Protein AF-0000000078727367 (afdb_homodimer)

Nearest PDB structures (foldseek):
  6lyh-assembly3_G-3  TM=9.393E-01  e=7.145E-36  Camellia sinensis var. assamica
  6lyh-assembly2_A  TM=9.305E-01  e=1.772E-35  Camellia sinensis var. assamica
  8uzd-assembly1_B-2  TM=9.229E-01  e=1.056E-33  Ilex paraguariensis
  8uzd-assembly1_A  TM=9.174E-01  e=1.403E-33  Ilex paraguariensis
  6lyi-assembly1_B-2  TM=8.889E-01  e=1.653E-31  Camellia sinensis var. assamica

Secondary structure (DSSP, 8-state):
---SSSTT-TGGG-HHHHHHHHHTHHHHHHHHHHHHHH---SEEEEEEET--SSHHHHHHHHHHHHHHHHHHHHTTPPPPEEEEEEEE-TTS-HHHHHHTHHHHHHHHHHHHTTS---PPPEEEEEEES-TTS--S-TT-EEEEEEES-TTB-SS-----TT-TT--TT-SS--TTS-HHHHHHHHHHHHHHHHHHHHHHHHHEEEEEEEEEEEEE-SSS-GGG-HHHHHHHHHHHHHHHHHHTTSS-HHHHHT----B----HHHHHHHHHHHTSEEEEEEEEEEEESSTT----SSS------HHHHHHHHHHHHHHHHHHHHHHHH-STTHHHHHHHHHHHHHHHHHHS--EEEEEEEEEEEPP-/---SSSTT-TGGG-HHHHHHHHHHHHHHHHHHHHHHHH---SEEEEEEET--SSHHHHHHHHHHHHHHHHHHHHHTPPPPEEEEEEEE-TTS-HHHHHHTHHHHHHHHHHHHTTS---PPPEEEEEEES-TTS--S-TT-EEEEEEES-TTB-SS-----TT-TT--TT-SS--TTS-HHHHHHHHHHHHHHHHHHHHHHHHHEEEEEEEEEEEEE-SSS-GGG-HHHHHHHHHHHHHHHHHHTTSS-HHHHHT----B----HHHHHHHHHHHTSEEEEEEEEEEEESSTT----SSS------HHHHHHHHHHHHHHHHHHHHHHHH-STTHHHHHHHHHHHHHHHHHHS--EEEEEEEEEEEPP-

Sequence (736 aa):
MVEGDGENSYAKNSKLQEKTLVATKPMIQKAIQELYSAVLPRTMLVADMGCSSGPNTLNFIFEVIKATSEYCQMIGHRPVDLQFFMNDLPGNDFNYLFKSLEQLDNLVAKDQNREAAILPKYYVVGLPRSYYTRVFPDKSVHLFHSSYSLHWRSQMFQESNNGEFLNEGNIYIAKTTPKSVIKLYQELFYDDFSKFLELRYQELVSGGQMVLSFLARKKDDLYDGNLSVLYGLISQALQSLVMEGLVEKEKLDSFNIPNYEPAIHEVKTVVISSKLFTINKIYVFESNWDPYDDSSDQGQATNVNPIKSGLNVAKCIRAVLEPLIASHFGESILDVLFSRFARNVTQHLEKRKGKHSVIVLSLSKRKNMVEGDGENSYAKNSKLQEKTLVATKPMIQKAIQELYSAVLPRTMLVADMGCSSGPNTLNFIFEVIKATSEYCQMIGHRPVDLQFFMNDLPGNDFNYLFKSLEQLDNLVAKDQNREAAILPKYYVVGLPRSYYTRVFPDKSVHLFHSSYSLHWRSQMFQESNNGEFLNEGNIYIAKTTPKSVIKLYQELFYDDFSKFLELRYQELVSGGQMVLSFLARKKDDLYDGNLSVLYGLISQALQSLVMEGLVEKEKLDSFNIPNYEPAIHEVKTVVISSKLFTINKIYVFESNWDPYDDSSDQGQATNVNPIKSGLNVAKCIRAVLEPLIASHFGESILDVLFSRFARNVTQHLEKRKGKHSVIVLSLSKRKN

Organism: Oryza nivara (NCBI:txid4536)

Radius of gyration: 28.72 Å; Cα contacts (8 Å, |Δi|>4): 1384; chains: 2; bounding box: 60×90×74 Å

InterPro domains:
  IPR005299 SAM dependent carboxyl methyltransferase [PF03492] (30-365)
  IPR005299 SAM dependent carboxyl methyltransferase [PTHR31009] (3-352)
  IPR029063 S-adenosyl-L-methionine-dependent methyltransferase superfamily [G3DSA:3.40.50.150] (13-353)
  IPR029063 S-adenosyl-L-methionine-dependent methyltransferase superfamily [SSF53335] (1-366)
  IPR042086 Methyltransferase, alpha-helical capping domain [G3DSA:1.10.1200.270] (1-352)

Foldseek 3Di:
DADDDDLLALQNQVLVLVVVLVVCLVVLLVQLVLLCVWDVDQEAEEEEAAQAQHPSNLVNVLSNQVSQQVVCVVVVHDAHEYEYEYEDAQPGPVVNNVVCVVVSVVVNVVVPVVPVGDGHHYHYDYQHDHLLDARAAFAAHAEYEYTAPLQFFPDDPPPDPPNQQFQQLAQEDAPSGDPSNVVVLLVRSLVSLLSSLVNCLRRHHASGKYKYKHFAAADQDQHPGLVNVLRNLLSVLVVVCCVVVLFPSVLSRRHYGSGDHYYPVSNVVSVVVSVFKDWPDKDKDKDFLQSVDRDDPPDDPPPDQLLVSLLSNLSSVCNVCVVVCCVRGNNVCSVSSSVSSSVSSSVVVVPPTRMTIMMITMIHTDDD/DADDDDLLALQNQVLVLVVVLVVCLVVLLVQLVLLCVWDVDQEAEEEEAAQAQHPSNLVNVLSNQVSQQVVCVVVVHDAHEYEYEYEDAQPGPVVNNVVCVVVSVVVNVVVPVVPVGDGHHYHYDYQHDHLLDARAAFAAHAEYEYTAPLQFFPDDDPPDPPNQQFQQLAQEDAPSGDPSNVVVLLVRSLVSVLSNLVNCLRRHHASGKYKYKHFAAADQDQHPGLVNVLRNLLSVLVVVCCVVVLFPSVLSRRHYGSGDHYYPVSVVVSVVVSVFKDWPDKDKDKDFLQSVDPDDPPDDPPPDQLLVSLLSNLSSVCNVCVVVCCVRGNNVCSVSSSVSSSVSSSVVVVVPTRMTIMMITMIHGDDD

Solvent-accessible surface area (backbone atoms only — not comparable to full-atom values): 38479 Å² total; per-residue (Å²): 92,35,61,67,77,47,88,55,5,27,45,66,34,43,56,59,60,41,53,50,53,60,70,42,44,65,56,52,46,49,41,52,53,51,25,54,73,62,35,83,61,65,59,43,31,34,35,34,46,45,36,77,44,31,62,59,44,47,50,51,54,49,49,51,52,50,46,50,46,52,48,28,56,74,71,70,45,75,74,39,34,38,37,36,37,39,20,27,48,32,84,46,47,52,38,53,32,39,57,45,46,60,58,43,54,50,52,55,52,60,55,38,81,72,42,98,61,81,72,50,56,71,37,68,29,38,29,54,40,57,74,82,45,86,75,63,60,70,49,60,33,39,34,42,33,31,55,72,34,77,26,53,53,95,56,68,84,64,77,44,96,78,58,70,58,56,26,76,74,29,35,56,58,44,88,83,41,44,67,66,46,52,49,48,50,51,50,49,45,53,51,47,54,50,48,33,51,52,47,49,56,51,19,31,26,86,42,14,28,33,42,38,30,23,50,23,20,88,51,82,52,72,64,70,20,48,59,28,52,56,46,44,37,44,26,51,30,50,50,53,34,30,76,70,66,77,35,57,64,68,58,45,20,65,37,63,57,48,58,47,57,50,31,67,68,58,52,50,47,54,45,58,70,65,67,50,48,42,79,75,43,75,50,76,46,76,45,44,53,27,65,85,48,82,67,61,93,85,58,74,79,66,88,70,52,36,64,59,36,11,48,49,32,32,42,32,49,42,5,52,41,43,54,62,48,28,72,74,74,39,67,85,52,50,66,62,40,45,52,42,24,16,50,46,44,17,59,46,48,70,75,40,88,52,50,44,31,27,35,39,38,32,36,33,53,50,83,129,91,34,60,67,77,48,89,55,5,27,45,68,36,42,56,60,58,41,52,51,53,61,72,42,44,66,57,53,45,50,41,51,52,51,24,53,73,60,34,83,61,67,60,44,30,35,33,34,46,46,36,76,49,30,62,58,45,48,50,50,53,50,50,51,53,49,44,50,46,52,48,30,56,73,71,70,44,74,73,39,36,36,38,38,37,40,20,25,50,32,83,45,48,51,38,53,32,39,59,46,45,61,57,42,54,50,54,54,52,60,58,37,81,70,43,98,62,79,73,52,54,72,38,67,31,39,29,54,40,57,72,84,46,85,76,62,60,71,49,60,33,38,34,42,34,30,56,73,34,77,26,54,54,94,57,68,82,66,77,45,96,77,58,69,57,57,26,76,75,30,36,56,62,44,90,81,42,44,69,66,44,52,48,49,48,52,50,49,48,55,51,46,53,50,47,32,51,54,47,48,56,51,21,30,25,84,41,14,28,34,42,38,31,22,51,23,19,87,51,84,52,74,66,70,21,46,60,29,53,54,45,45,38,44,26,51,30,50,51,54,32,31,76,69,66,76,37,57,62,68,59,46,19,67,37,64,58,49,59,48,58,51,30,68,68,60,53,49,48,52,45,59,72,64,68,49,47,43,80,76,46,74,51,76,47,76,43,46,54,28,64,85,46,82,69,58,94,85,57,77,79,66,88,67,52,36,63,61,38,11,48,47,32,32,44,33,49,42,5,53,42,43,52,62,48,29,73,76,73,38,66,85,51,50,66,61,41,45,52,43,24,13,51,47,43,17,60,46,48,71,75,41,88,53,49,43,30,28,35,39,39,33,37,32,52,50,82,129

pLDDT: mean 91.68, std 10.28, range [48.09, 98.75]

Structure (mmCIF, N/CA/C/O backbone):
data_AF-0000000078727367-model_v1
#
loop_
_entity.id
_entity.type
_entity.pdbx_description
1 polymer 'Uncharacterized protein'
#
loop_
_atom_site.group_PDB
_atom_site.id
_atom_site.type_symbol
_atom_site.label_atom_id
_atom_site.label_alt_id
_atom_site.label_comp_id
_atom_site.label_asym_id
_atom_site.label_entity_id
_atom_site.label_seq_id
_atom_site.pdbx_PDB_ins_code
_atom_site.Cartn_x
_atom_site.Cartn_y
_atom_site.Cartn_z
_atom_site.occupancy
_atom_site.B_iso_or_equiv
_atom_site.auth_seq_id
_atom_site.auth_comp_id
_atom_site.auth_asym_id
_atom_site.auth_atom_id
_atom_site.pdbx_PDB_model_num
ATOM 1 N N . MET A 1 1 ? -9.938 10.109 7.512 1 93.12 1 MET A N 1
ATOM 2 C CA . MET A 1 1 ? -10.484 10.859 6.383 1 93.12 1 MET A CA 1
ATOM 3 C C . MET A 1 1 ? -11.469 10 5.59 1 93.12 1 MET A C 1
ATOM 5 O O . MET A 1 1 ? -11.312 8.781 5.508 1 93.12 1 MET A O 1
ATOM 9 N N . VAL A 1 2 ? -12.406 10.758 4.949 1 90.75 2 VAL A N 1
ATOM 10 C CA . VAL A 1 2 ? -13.43 10.055 4.18 1 90.75 2 VAL A CA 1
ATOM 11 C C . VAL A 1 2 ? -12.805 9.445 2.926 1 90.75 2 VAL A C 1
ATOM 13 O O . VAL A 1 2 ? -12.102 10.133 2.178 1 90.75 2 VAL A O 1
ATOM 16 N N . GLU A 1 3 ? -13.055 8.195 2.668 1 91.38 3 GLU A N 1
ATOM 17 C CA . GLU A 1 3 ? -12.438 7.434 1.589 1 91.38 3 GLU A CA 1
ATOM 18 C C . GLU A 1 3 ? -13.172 7.652 0.268 1 91.38 3 GLU A C 1
ATOM 20 O O . GLU A 1 3 ? -14.273 8.203 0.247 1 91.38 3 GLU A O 1
ATOM 25 N N . GLY A 1 4 ? -12.516 7.219 -0.81 1 91.62 4 GLY A N 1
ATOM 26 C CA . GLY A 1 4 ? -13.141 7.152 -2.121 1 91.62 4 GLY A CA 1
ATOM 27 C C . GLY A 1 4 ? -13.156 8.484 -2.842 1 91.62 4 GLY A C 1
ATOM 28 O O . GLY A 1 4 ? -12.25 9.305 -2.67 1 91.62 4 GLY A O 1
ATOM 29 N N . ASP A 1 5 ? -14.133 8.609 -3.748 1 90 5 ASP A N 1
ATOM 30 C CA . ASP A 1 5 ? -14.227 9.805 -4.586 1 90 5 ASP A CA 1
ATOM 31 C C . ASP A 1 5 ? -15.633 10.391 -4.551 1 90 5 ASP A C 1
ATOM 33 O O . ASP A 1 5 ? -16.047 11.102 -5.473 1 90 5 ASP A O 1
ATOM 37 N N . GLY A 1 6 ? -16.359 10.07 -3.547 1 91.06 6 GLY A N 1
ATOM 38 C CA . GLY A 1 6 ? -17.672 10.648 -3.381 1 91.06 6 GLY A CA 1
ATOM 39 C C . GLY A 1 6 ? -17.641 12.133 -3.074 1 91.06 6 GLY A C 1
ATOM 40 O O . GLY A 1 6 ? -16.562 12.703 -2.859 1 91.06 6 GLY A O 1
ATOM 41 N N . GLU A 1 7 ? -18.75 12.711 -2.932 1 91.69 7 GLU A N 1
ATOM 42 C CA . GLU A 1 7 ? -18.875 14.148 -2.754 1 91.69 7 GLU A CA 1
ATOM 43 C C . GLU A 1 7 ? -18.188 14.617 -1.474 1 91.69 7 GLU A C 1
ATOM 45 O O . GLU A 1 7 ? -17.562 15.68 -1.443 1 91.69 7 GLU A O 1
ATOM 50 N N . ASN A 1 8 ? -18.219 13.828 -0.474 1 91.5 8 ASN A N 1
ATOM 51 C CA . ASN A 1 8 ? -17.656 14.203 0.819 1 91.5 8 ASN A CA 1
ATOM 52 C C . ASN A 1 8 ? -16.266 13.617 1.018 1 91.5 8 ASN A C 1
ATOM 54 O O . ASN A 1 8 ? -15.68 13.758 2.086 1 91.5 8 ASN A O 1
ATOM 58 N N . SER A 1 9 ? -15.773 12.992 -0.029 1 93.5 9 SER A N 1
ATOM 59 C CA . SER A 1 9 ? -14.484 12.328 0.098 1 93.5 9 SER A CA 1
ATOM 60 C C . SER A 1 9 ? -13.359 13.336 0.316 1 93.5 9 SER A C 1
ATOM 62 O O . SER A 1 9 ? -13.445 14.477 -0.138 1 93.5 9 SER A O 1
ATOM 64 N N . TYR A 1 10 ? -12.375 12.906 1.045 1 91.44 10 TYR A N 1
ATOM 65 C CA . TYR A 1 10 ? -11.188 13.734 1.238 1 91.44 10 TYR A CA 1
ATOM 66 C C . TYR A 1 10 ? -10.539 14.078 -0.098 1 91.44 10 TYR A C 1
ATOM 68 O O . TYR A 1 10 ? -10.086 15.211 -0.298 1 91.44 10 TYR A O 1
ATOM 76 N N . ALA A 1 11 ? -10.516 13.141 -0.999 1 89.88 11 ALA A N 1
ATOM 77 C CA . ALA A 1 11 ? -9.922 13.336 -2.316 1 89.88 11 ALA A CA 1
ATOM 78 C C . ALA A 1 11 ? -10.547 14.531 -3.035 1 89.88 11 ALA A C 1
ATOM 80 O O . ALA A 1 11 ? -9.852 15.305 -3.693 1 89.88 11 ALA A O 1
ATOM 81 N N . LYS A 1 12 ? -11.805 14.742 -2.826 1 91.56 12 LYS A N 1
ATOM 82 C CA . LYS A 1 12 ? -12.516 15.797 -3.545 1 91.56 12 LYS A CA 1
ATOM 83 C C . LYS A 1 12 ? -12.5 17.109 -2.764 1 91.56 12 LYS A C 1
ATOM 85 O O . LYS A 1 12 ? -12.805 18.172 -3.311 1 91.56 12 LYS A O 1
ATOM 90 N N . ASN A 1 13 ? -12.172 17 -1.521 1 92.44 13 ASN A N 1
ATOM 91 C CA . ASN A 1 13 ? -12.281 18.172 -0.665 1 92.44 13 ASN A CA 1
ATOM 92 C C . ASN A 1 13 ? -10.953 18.516 0.003 1 92.44 13 ASN A C 1
ATOM 94 O O . ASN A 1 13 ? -10.914 18.844 1.189 1 92.44 13 ASN A O 1
ATOM 98 N N . SER A 1 14 ? -9.867 18.406 -0.792 1 92.38 14 SER A N 1
ATOM 99 C CA . SER A 1 14 ? -8.531 18.609 -0.24 1 92.38 14 SER A CA 1
ATOM 100 C C . SER A 1 14 ? -7.844 19.797 -0.894 1 92.38 14 SER A C 1
ATOM 102 O O . SER A 1 14 ? -6.617 19.812 -1.036 1 92.38 14 SER A O 1
ATOM 104 N N . LYS A 1 15 ? -8.594 20.812 -1.297 1 91.69 15 LYS A N 1
ATOM 105 C CA . LYS A 1 15 ? -8.047 21.969 -1.986 1 91.69 15 LYS A CA 1
ATOM 106 C C . LYS A 1 15 ? -7.133 22.781 -1.066 1 91.69 15 LYS A C 1
ATOM 108 O O . LYS A 1 15 ? -6.148 23.375 -1.52 1 91.69 15 LYS A O 1
ATOM 113 N N . LEU A 1 16 ? -7.434 22.797 0.188 1 90.31 16 LEU A N 1
ATOM 114 C CA . LEU A 1 16 ? -6.57 23.5 1.136 1 90.31 16 LEU A CA 1
ATOM 115 C C . LEU A 1 16 ? -5.16 22.922 1.114 1 90.31 16 LEU A C 1
ATOM 117 O O . LEU A 1 16 ? -4.18 23.656 1.108 1 90.31 16 LEU A O 1
ATOM 121 N N . GLN A 1 17 ? -5.059 21.609 1.096 1 92 17 GLN A N 1
ATOM 122 C CA . GLN A 1 17 ? -3.773 20.906 1.054 1 92 17 GLN A CA 1
ATOM 123 C C . GLN A 1 17 ? -3.041 21.188 -0.256 1 92 17 GLN A C 1
ATOM 125 O O . GLN A 1 17 ? -1.815 21.328 -0.274 1 92 17 GLN A O 1
ATOM 130 N N . GLU A 1 18 ? -3.793 21.328 -1.28 1 92.38 18 GLU A N 1
ATOM 131 C CA . GLU A 1 18 ? -3.209 21.641 -2.578 1 92.38 18 GLU A CA 1
ATOM 132 C C . GLU A 1 18 ? -2.504 23 -2.541 1 92.38 18 GLU A C 1
ATOM 134 O O . GLU A 1 18 ? -1.412 23.156 -3.094 1 92.38 18 GLU A O 1
ATOM 139 N N . LYS A 1 19 ? -3.102 23.938 -1.911 1 90.69 19 LYS A N 1
ATOM 140 C CA . LYS A 1 19 ? -2.529 25.281 -1.82 1 90.69 19 LYS A CA 1
ATOM 141 C C . LYS A 1 19 ? -1.173 25.25 -1.121 1 90.69 19 LYS A C 1
ATOM 143 O O . LYS A 1 19 ? -0.233 25.922 -1.55 1 90.69 19 LYS A O 1
ATOM 148 N N . THR A 1 20 ? -1.131 24.516 -0.127 1 90.31 20 THR A N 1
ATOM 149 C CA . THR A 1 20 ? 0.12 24.406 0.616 1 90.31 20 THR A CA 1
ATOM 150 C C . THR A 1 20 ? 1.192 23.719 -0.223 1 90.31 20 THR A C 1
ATOM 152 O O . THR A 1 20 ? 2.361 24.109 -0.184 1 90.31 20 THR A O 1
ATOM 155 N N . LEU A 1 21 ? 0.78 22.719 -0.925 1 90.94 21 LEU A N 1
ATOM 156 C CA . LEU A 1 21 ? 1.729 22.016 -1.781 1 90.94 21 LEU A CA 1
ATOM 157 C C . LEU A 1 21 ? 2.32 22.953 -2.826 1 90.94 21 LEU A C 1
ATOM 159 O O . LEU A 1 21 ? 3.527 22.938 -3.074 1 90.94 21 LEU A O 1
ATOM 163 N N . VAL A 1 22 ? 1.496 23.781 -3.346 1 89.94 22 VAL A N 1
ATOM 164 C CA . VAL A 1 22 ? 1.948 24.75 -4.344 1 89.94 22 VAL A CA 1
ATOM 165 C C . VAL A 1 22 ? 2.9 25.75 -3.697 1 89.94 22 VAL A C 1
ATOM 167 O O . VAL A 1 22 ? 3.957 26.062 -4.254 1 89.94 22 VAL A O 1
ATOM 170 N N . ALA A 1 23 ? 2.549 26.141 -2.586 1 89.06 23 ALA A N 1
ATOM 171 C CA . ALA A 1 23 ? 3.336 27.156 -1.885 1 89.06 23 ALA A CA 1
ATOM 172 C C . ALA A 1 23 ? 4.699 26.594 -1.478 1 89.06 23 ALA A C 1
ATOM 174 O O . ALA A 1 23 ? 5.664 27.359 -1.342 1 89.06 23 ALA A O 1
ATOM 175 N N . THR A 1 24 ? 4.805 25.281 -1.31 1 93.38 24 THR A N 1
ATOM 176 C CA . THR A 1 24 ? 6.027 24.688 -0.778 1 93.38 24 THR A CA 1
ATOM 177 C C . THR A 1 24 ? 6.902 24.156 -1.906 1 93.38 24 THR A C 1
ATOM 179 O O . THR A 1 24 ? 7.973 23.594 -1.656 1 93.38 24 THR A O 1
ATOM 182 N N . LYS A 1 25 ? 6.5 24.281 -3.152 1 94.44 25 LYS A N 1
ATOM 183 C CA . LYS A 1 25 ? 7.23 23.75 -4.301 1 94.44 25 LYS A CA 1
ATOM 184 C C . LYS A 1 25 ? 8.672 24.266 -4.312 1 94.44 25 LYS A C 1
ATOM 186 O O . LYS A 1 25 ? 9.609 23.469 -4.465 1 94.44 25 LYS A O 1
ATOM 191 N N . PRO A 1 26 ? 8.898 25.578 -4.078 1 95.19 26 PRO A N 1
ATOM 192 C CA . PRO A 1 26 ? 10.289 26.062 -4.086 1 95.19 26 PRO A CA 1
ATOM 193 C C . PRO A 1 26 ? 11.141 25.406 -3.002 1 95.19 26 PRO A C 1
ATOM 195 O O . PRO A 1 26 ? 12.344 25.203 -3.193 1 95.19 26 PRO A O 1
ATOM 198 N N . MET A 1 27 ? 10.523 25.094 -1.928 1 96.06 27 MET A N 1
ATOM 199 C CA . MET A 1 27 ? 11.258 24.469 -0.835 1 96.06 27 MET A CA 1
ATOM 200 C C . MET A 1 27 ? 11.633 23.031 -1.188 1 96.06 27 MET A C 1
ATOM 202 O O . MET A 1 27 ? 12.703 22.547 -0.816 1 96.06 27 MET A O 1
ATOM 206 N N . ILE A 1 28 ? 10.781 22.359 -1.872 1 96.69 28 ILE A N 1
ATOM 207 C CA . ILE A 1 28 ? 11.062 21 -2.34 1 96.69 28 ILE A CA 1
ATOM 208 C C . ILE A 1 28 ? 12.211 21.031 -3.338 1 96.69 28 ILE A C 1
ATOM 210 O O . ILE A 1 28 ? 13.141 20.219 -3.25 1 96.69 28 ILE A O 1
ATOM 214 N N . GLN A 1 29 ? 12.164 21.969 -4.23 1 96.75 29 GLN A N 1
ATOM 215 C CA . GLN A 1 29 ? 13.227 22.125 -5.219 1 96.75 29 GLN A CA 1
ATOM 216 C C . GLN A 1 29 ? 14.57 22.391 -4.547 1 96.75 29 GLN A C 1
ATOM 218 O O . GLN A 1 29 ? 15.578 21.781 -4.898 1 96.75 29 GLN A O 1
ATOM 223 N N . LYS A 1 30 ? 14.5 23.281 -3.604 1 97 30 LYS A N 1
ATOM 224 C CA . LYS A 1 30 ? 15.727 23.609 -2.889 1 97 30 LYS A CA 1
ATOM 225 C C . LYS A 1 30 ? 16.25 22.406 -2.115 1 97 30 LYS A C 1
ATOM 227 O O . LYS A 1 30 ? 17.469 22.172 -2.064 1 97 30 LYS A O 1
ATOM 232 N N . ALA A 1 31 ? 15.375 21.688 -1.484 1 97.25 31 ALA A N 1
ATOM 233 C CA . ALA A 1 31 ? 15.773 20.5 -0.746 1 97.25 31 ALA A CA 1
ATOM 234 C C . ALA A 1 31 ? 16.453 19.484 -1.662 1 97.25 31 ALA A C 1
ATOM 236 O O . ALA A 1 31 ? 17.453 18.875 -1.281 1 97.25 31 ALA A O 1
ATOM 237 N N . ILE A 1 32 ? 15.945 19.281 -2.84 1 96.12 32 ILE A N 1
ATOM 238 C CA . ILE A 1 32 ? 16.516 18.359 -3.811 1 96.12 32 ILE A CA 1
ATOM 239 C C . ILE A 1 32 ? 17.891 18.828 -4.246 1 96.12 32 ILE A C 1
ATOM 241 O O . ILE A 1 32 ? 18.828 18.047 -4.34 1 96.12 32 ILE A O 1
ATOM 245 N N . GLN A 1 33 ? 18 20.125 -4.457 1 95.56 33 GLN A N 1
ATOM 246 C CA . GLN A 1 33 ? 19.281 20.703 -4.828 1 95.56 33 GLN A CA 1
ATOM 247 C C . GLN A 1 33 ? 20.328 20.453 -3.738 1 95.56 33 GLN A C 1
ATOM 249 O O . GLN A 1 33 ? 21.453 20.062 -4.031 1 95.56 33 GLN A O 1
ATOM 254 N N . GLU A 1 34 ? 19.875 20.719 -2.551 1 95.06 34 GLU A N 1
ATOM 255 C CA . GLU A 1 34 ? 20.797 20.516 -1.425 1 95.06 34 GLU A CA 1
ATOM 256 C C . GLU A 1 34 ? 21.172 19.047 -1.269 1 95.06 34 GLU A C 1
ATOM 258 O O . GLU A 1 34 ? 22.312 18.719 -0.958 1 95.06 34 GLU A O 1
ATOM 263 N N . LEU A 1 35 ? 20.234 18.234 -1.444 1 94.56 35 LEU A N 1
ATOM 264 C CA . LEU A 1 35 ? 20.469 16.797 -1.349 1 94.56 35 LEU A CA 1
ATOM 265 C C . LEU A 1 35 ? 21.5 16.344 -2.365 1 94.56 35 LEU A C 1
ATOM 267 O O . LEU A 1 35 ? 22.422 15.594 -2.025 1 94.56 35 LEU A O 1
ATOM 271 N N . TYR A 1 36 ? 21.438 16.812 -3.588 1 92.19 36 TYR A N 1
ATOM 272 C CA . TYR A 1 36 ? 22.344 16.391 -4.656 1 92.19 36 TYR A CA 1
ATOM 273 C C . TYR A 1 36 ? 23.719 17.031 -4.492 1 92.19 36 TYR A C 1
ATOM 275 O O . TYR A 1 36 ? 24.703 16.516 -5.016 1 92.19 36 TYR A O 1
ATOM 283 N N . SER A 1 37 ? 23.703 18.094 -3.799 1 91.19 37 SER A N 1
ATOM 284 C CA . SER A 1 37 ? 25 18.703 -3.492 1 91.19 37 SER A CA 1
ATOM 285 C C . SER A 1 37 ? 25.75 17.875 -2.441 1 91.19 37 SER A C 1
ATOM 287 O O . SER A 1 37 ? 26.984 17.875 -2.414 1 91.19 37 SER A O 1
ATOM 289 N N . ALA A 1 38 ? 24.984 17.219 -1.678 1 90.44 38 ALA A N 1
ATOM 290 C CA . ALA A 1 38 ? 25.578 16.469 -0.575 1 90.44 38 ALA A CA 1
ATOM 291 C C . ALA A 1 38 ? 25.719 14.992 -0.932 1 90.44 38 ALA A C 1
ATOM 293 O O . ALA A 1 38 ? 26.688 14.344 -0.513 1 90.44 38 ALA A O 1
ATOM 294 N N . VAL A 1 39 ? 24.672 14.555 -1.541 1 87.88 39 VAL A N 1
ATOM 295 C CA . VAL A 1 39 ? 24.562 13.133 -1.859 1 87.88 39 VAL A CA 1
ATOM 296 C C . VAL A 1 39 ? 24.281 12.953 -3.348 1 87.88 39 VAL A C 1
ATOM 298 O O . VAL A 1 39 ? 23.438 13.672 -3.912 1 87.88 39 VAL A O 1
ATOM 301 N N . LEU A 1 40 ? 24.953 12.18 -4.094 1 87.12 40 LEU A N 1
ATOM 302 C CA . LEU A 1 40 ? 24.672 11.82 -5.477 1 87.12 40 LEU A CA 1
ATOM 303 C C . LEU A 1 40 ? 24.188 10.383 -5.574 1 87.12 40 LEU A C 1
ATOM 305 O O . LEU A 1 40 ? 24.906 9.516 -6.078 1 87.12 40 LEU A O 1
ATOM 309 N N . PRO A 1 41 ? 22.953 10.258 -5.148 1 90.31 41 PRO A N 1
ATOM 310 C CA . PRO A 1 41 ? 22.469 8.875 -5.07 1 90.31 41 PRO A CA 1
ATOM 311 C C . PRO A 1 41 ? 22.125 8.297 -6.441 1 90.31 41 PRO A C 1
ATOM 313 O O . PRO A 1 41 ? 21.734 9.039 -7.348 1 90.31 41 PRO A O 1
ATOM 316 N N . ARG A 1 42 ? 22.266 6.965 -6.602 1 90.06 42 ARG A N 1
ATOM 317 C CA . ARG A 1 42 ? 21.766 6.262 -7.777 1 90.06 42 ARG A CA 1
ATOM 318 C C . ARG A 1 42 ? 20.25 6.07 -7.695 1 90.06 42 ARG A C 1
ATOM 320 O O . ARG A 1 42 ? 19.562 6.105 -8.719 1 90.06 42 ARG A O 1
ATOM 327 N N . THR A 1 43 ? 19.828 5.785 -6.512 1 94.88 43 THR A N 1
ATOM 328 C CA . THR A 1 43 ? 18.406 5.695 -6.191 1 94.88 43 THR A CA 1
ATOM 329 C C . THR A 1 43 ? 18.047 6.641 -5.051 1 94.88 43 THR A C 1
ATOM 331 O O . THR A 1 43 ? 18.703 6.633 -4.004 1 94.88 43 THR A O 1
ATOM 334 N N . MET A 1 44 ? 17.172 7.516 -5.309 1 96.69 44 MET A N 1
ATOM 335 C CA . MET A 1 44 ? 16.703 8.445 -4.285 1 96.69 44 MET A CA 1
ATOM 336 C C . MET A 1 44 ? 15.398 7.969 -3.662 1 96.69 44 MET A C 1
ATOM 338 O O . MET A 1 44 ? 14.391 7.809 -4.359 1 96.69 44 MET A O 1
ATOM 342 N N . LEU A 1 45 ? 15.398 7.719 -2.34 1 98.31 45 LEU A N 1
ATOM 343 C CA . LEU A 1 45 ? 14.203 7.336 -1.601 1 98.31 45 LEU A CA 1
ATOM 344 C C . LEU A 1 45 ? 13.5 8.562 -1.029 1 98.31 45 LEU A C 1
ATOM 346 O O . LEU A 1 45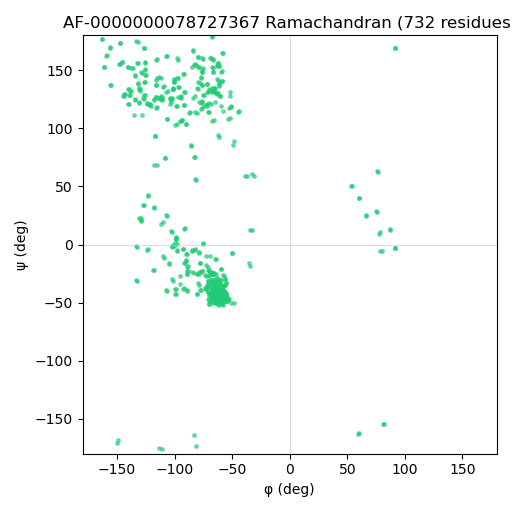 ? 14.109 9.352 -0.3 1 98.31 45 LEU A O 1
ATOM 350 N N . VAL A 1 46 ? 12.297 8.742 -1.423 1 98.62 46 VAL A N 1
ATOM 351 C CA . VAL A 1 46 ? 11.461 9.852 -0.971 1 98.62 46 VAL A CA 1
ATOM 352 C C . VAL A 1 46 ? 10.266 9.312 -0.188 1 98.62 46 VAL A C 1
ATOM 354 O O . VAL A 1 46 ? 9.555 8.422 -0.659 1 98.62 46 VAL A O 1
ATOM 357 N N . ALA A 1 47 ? 10.062 9.812 1.002 1 98.75 47 ALA A N 1
ATOM 358 C CA . ALA A 1 47 ? 8.938 9.352 1.812 1 98.75 47 ALA A CA 1
ATOM 359 C C . ALA A 1 47 ? 7.969 10.492 2.109 1 98.75 47 ALA A C 1
ATOM 361 O O . ALA A 1 47 ? 8.383 11.562 2.562 1 98.75 47 ALA A O 1
ATOM 362 N N . ASP A 1 48 ? 6.723 10.289 1.774 1 98.5 48 ASP A N 1
ATOM 363 C CA . ASP A 1 48 ? 5.645 11.195 2.164 1 98.5 48 ASP A CA 1
ATOM 364 C C . ASP A 1 48 ? 4.953 10.711 3.436 1 98.5 48 ASP A C 1
ATOM 366 O O . ASP A 1 48 ? 4.152 9.773 3.391 1 98.5 48 ASP A O 1
ATOM 370 N N . MET A 1 49 ? 5.184 11.352 4.582 1 98.31 49 MET A N 1
ATOM 371 C CA . MET A 1 49 ? 4.684 10.953 5.895 1 98.31 49 MET A CA 1
ATOM 372 C C . MET A 1 49 ? 3.295 11.531 6.145 1 98.31 49 MET A C 1
ATOM 374 O O . MET A 1 49 ? 3.145 12.734 6.336 1 98.31 49 MET A O 1
ATOM 378 N N . GLY A 1 50 ? 2.299 10.664 6.23 1 97.25 50 GLY A N 1
ATOM 379 C CA . GLY A 1 50 ? 0.91 11.094 6.227 1 97.25 50 GLY A CA 1
ATOM 380 C C . GLY A 1 50 ? 0.411 11.492 4.852 1 97.25 50 GLY A C 1
ATOM 381 O O . GLY A 1 50 ? -0.044 12.625 4.652 1 97.25 50 GLY A O 1
ATOM 382 N N . CYS A 1 51 ? 0.389 10.508 3.91 1 96.31 51 CYS A N 1
ATOM 383 C CA . CYS A 1 51 ? 0.233 10.836 2.498 1 96.31 51 CYS A CA 1
ATOM 384 C C . CYS A 1 51 ? -1.238 10.992 2.135 1 96.31 51 CYS A C 1
ATOM 386 O O . CYS A 1 51 ? -1.568 11.617 1.124 1 96.31 51 CYS A O 1
ATOM 388 N N . SER A 1 52 ? -2.109 10.438 2.83 1 92.06 52 SER A N 1
ATOM 389 C CA . SER A 1 52 ? -3.527 10.383 2.492 1 92.06 52 SER A CA 1
ATOM 390 C C . SER A 1 52 ? -3.75 9.68 1.157 1 92.06 52 SER A C 1
ATOM 392 O O . SER A 1 52 ? -3.002 8.766 0.798 1 92.06 52 SER A O 1
ATOM 394 N N . SER A 1 53 ? -4.879 9.734 0.37 1 86 53 SER A N 1
ATOM 395 C CA . SER A 1 53 ? -5.164 8.953 -0.833 1 86 53 SER A CA 1
ATOM 396 C C . SER A 1 53 ? -5.637 9.852 -1.971 1 86 53 SER A C 1
ATOM 398 O O . SER A 1 53 ? -6.074 9.367 -3.014 1 86 53 SER A O 1
ATOM 400 N N . GLY A 1 54 ? -5.348 11.133 -2.012 1 81.62 54 GLY A N 1
ATOM 401 C CA . GLY A 1 54 ? -5.98 12.023 -2.971 1 81.62 54 GLY A CA 1
ATOM 402 C C . GLY A 1 54 ? -5.008 12.586 -3.996 1 81.62 54 GLY A C 1
ATOM 403 O O . GLY A 1 54 ? -3.883 12.102 -4.121 1 81.62 54 GLY A O 1
ATOM 404 N N . PRO A 1 55 ? -5.516 13.445 -4.797 1 88.31 55 PRO A N 1
ATOM 405 C CA . PRO A 1 55 ? -4.762 14.055 -5.891 1 88.31 55 PRO A CA 1
ATOM 406 C C . PRO A 1 55 ? -3.502 14.773 -5.414 1 88.31 55 PRO A C 1
ATOM 408 O O . PRO A 1 55 ? -2.498 14.812 -6.133 1 88.31 55 PRO A O 1
ATOM 411 N N . ASN A 1 56 ? -3.533 15.211 -4.227 1 92.25 56 ASN A N 1
ATOM 412 C CA . ASN A 1 56 ? -2.387 15.961 -3.719 1 92.25 56 ASN A CA 1
ATOM 413 C C . ASN A 1 56 ? -1.163 15.062 -3.559 1 92.25 56 ASN A C 1
ATOM 415 O O . ASN A 1 56 ? -0.029 15.516 -3.709 1 92.25 56 ASN A O 1
ATOM 419 N N . THR A 1 57 ? -1.438 13.852 -3.277 1 94 57 THR A N 1
ATOM 420 C CA . THR A 1 57 ? -0.356 12.875 -3.193 1 94 57 THR A CA 1
ATOM 421 C C . THR A 1 57 ? 0.31 12.688 -4.555 1 94 57 THR A C 1
ATOM 423 O O . THR A 1 57 ? 1.539 12.695 -4.656 1 94 57 THR A O 1
ATOM 426 N N . LEU A 1 58 ? -0.453 12.562 -5.594 1 95.25 58 LEU A N 1
ATOM 427 C CA . LEU A 1 58 ? 0.065 12.391 -6.945 1 95.25 58 LEU A CA 1
ATOM 428 C C . LEU A 1 58 ? 0.82 13.641 -7.398 1 95.25 58 LEU A C 1
ATOM 430 O O . LEU A 1 58 ? 1.863 13.531 -8.047 1 95.25 58 LEU A O 1
ATOM 434 N N . ASN A 1 59 ? 0.271 14.766 -7.012 1 94.25 59 ASN A N 1
ATOM 435 C CA . ASN A 1 59 ? 0.922 16.031 -7.359 1 94.25 59 ASN A CA 1
ATOM 436 C C . ASN A 1 59 ? 2.299 16.141 -6.711 1 94.25 59 ASN A C 1
ATOM 438 O O . ASN A 1 59 ? 3.244 16.625 -7.332 1 94.25 59 ASN A O 1
ATOM 442 N N . PHE A 1 60 ? 2.33 15.766 -5.52 1 96.44 60 PHE A N 1
ATOM 443 C CA . PHE A 1 60 ? 3.617 15.797 -4.832 1 96.44 60 PHE A CA 1
ATOM 444 C C . PHE A 1 60 ? 4.637 14.922 -5.559 1 96.44 60 PHE A C 1
ATOM 446 O O . PHE A 1 60 ? 5.758 15.367 -5.828 1 96.44 60 PHE A O 1
ATOM 453 N N . ILE A 1 61 ? 4.27 13.695 -5.863 1 97.06 61 ILE A N 1
ATOM 454 C CA . ILE A 1 61 ? 5.156 12.773 -6.559 1 97.06 61 ILE A CA 1
ATOM 455 C C . ILE A 1 61 ? 5.621 13.391 -7.875 1 97.06 61 ILE A C 1
ATOM 457 O O . ILE A 1 61 ? 6.82 13.406 -8.172 1 97.06 61 ILE A O 1
ATOM 461 N N . PHE A 1 62 ? 4.707 13.922 -8.57 1 95.19 62 PHE A N 1
ATOM 462 C CA . PHE A 1 62 ? 5 14.523 -9.859 1 95.19 62 PHE A CA 1
ATOM 463 C C . PHE A 1 62 ? 5.992 15.672 -9.719 1 95.19 62 PHE A C 1
ATOM 465 O O . PHE A 1 62 ? 6.934 15.789 -10.508 1 95.19 62 PHE A O 1
ATOM 472 N N . GLU A 1 63 ? 5.754 16.484 -8.734 1 94.62 63 GLU A N 1
ATOM 473 C CA . GLU A 1 63 ? 6.637 17.625 -8.508 1 94.62 63 GLU A CA 1
ATOM 474 C C . GLU A 1 63 ? 8.062 17.172 -8.203 1 94.62 63 GLU A C 1
ATOM 476 O O . GLU A 1 63 ? 9.023 17.781 -8.648 1 94.62 63 GLU A O 1
ATOM 481 N N . VAL A 1 64 ? 8.203 16.156 -7.395 1 96.62 64 VAL A N 1
ATOM 482 C CA . VAL A 1 64 ? 9.523 15.641 -7.062 1 96.62 64 VAL A CA 1
ATOM 483 C C . VAL A 1 64 ? 10.195 15.086 -8.32 1 96.62 64 VAL A C 1
ATOM 485 O O . VAL A 1 64 ? 11.375 15.336 -8.555 1 96.62 64 VAL A O 1
ATOM 488 N N . ILE A 1 65 ? 9.445 14.281 -9.125 1 95.44 65 ILE A N 1
ATOM 489 C CA . ILE A 1 65 ? 9.977 13.734 -10.367 1 95.44 65 ILE A CA 1
ATOM 490 C C . ILE A 1 65 ? 10.484 14.859 -11.258 1 95.44 65 ILE A C 1
ATOM 492 O O . ILE A 1 65 ? 11.617 14.82 -11.734 1 95.44 65 ILE A O 1
ATOM 496 N N . LYS A 1 66 ? 9.656 15.867 -11.422 1 92.12 66 LYS A N 1
ATOM 497 C CA . LYS A 1 66 ? 9.984 17 -12.289 1 92.12 66 LYS A CA 1
ATOM 498 C C . LYS A 1 66 ? 11.211 17.75 -11.773 1 92.12 66 LYS A C 1
ATOM 500 O O . LYS A 1 66 ? 12.148 18 -12.523 1 92.12 66 LYS A O 1
ATOM 505 N N . ALA A 1 67 ? 11.164 18.078 -10.531 1 93.31 67 ALA A N 1
ATOM 506 C CA . ALA A 1 67 ? 12.266 18.828 -9.938 1 93.31 67 ALA A CA 1
ATOM 507 C C . ALA A 1 67 ? 13.578 18.062 -10.031 1 93.31 67 ALA A C 1
ATOM 509 O O . ALA A 1 67 ? 14.625 18.641 -10.32 1 93.31 67 ALA A O 1
ATOM 510 N N . THR A 1 68 ? 13.555 16.766 -9.758 1 94.19 68 THR A N 1
ATOM 511 C CA . THR A 1 68 ? 14.75 15.922 -9.812 1 94.19 68 THR A CA 1
ATOM 512 C C . THR A 1 68 ? 15.266 15.812 -11.242 1 94.19 68 THR A C 1
ATOM 514 O O . THR A 1 68 ? 16.469 15.93 -11.477 1 94.19 68 THR A O 1
ATOM 517 N N . SER A 1 69 ? 14.359 15.578 -12.141 1 91.5 69 SER A N 1
ATOM 518 C CA . SER A 1 69 ? 14.734 15.461 -13.547 1 91.5 69 SER A CA 1
ATOM 519 C C . SER A 1 69 ? 15.391 16.75 -14.047 1 91.5 69 SER A C 1
ATOM 521 O O . SER A 1 69 ? 16.453 16.703 -14.688 1 91.5 69 SER A O 1
ATOM 523 N N . GLU A 1 70 ? 14.781 17.859 -13.742 1 89.62 70 GLU A N 1
ATOM 524 C CA . GLU A 1 70 ? 15.297 19.156 -14.172 1 89.62 70 GLU A CA 1
ATOM 525 C C . GLU A 1 70 ? 16.672 19.422 -13.562 1 89.62 70 GLU A C 1
ATOM 527 O O . GLU A 1 70 ? 17.562 19.922 -14.25 1 89.62 70 GLU A O 1
ATOM 532 N N . TYR A 1 71 ? 16.766 19.125 -12.367 1 91.5 71 TYR A N 1
ATOM 533 C CA . TYR A 1 71 ? 18.047 19.391 -11.719 1 91.5 71 TYR A CA 1
ATOM 534 C C . TYR A 1 71 ? 19.141 18.5 -12.258 1 91.5 71 TYR A C 1
ATOM 536 O O . TYR A 1 71 ? 20.266 18.953 -12.492 1 91.5 71 TYR A O 1
ATOM 544 N N . CYS A 1 72 ? 18.875 17.219 -12.367 1 90.38 72 CYS A N 1
ATOM 545 C CA . CYS A 1 72 ? 19.859 16.297 -12.906 1 90.38 72 CYS A CA 1
ATOM 546 C C . CYS A 1 72 ? 20.328 16.734 -14.289 1 90.38 72 CYS A C 1
ATOM 548 O O . CYS A 1 72 ? 21.516 16.641 -14.609 1 90.38 72 CYS A O 1
ATOM 550 N N . GLN A 1 73 ? 19.406 17.156 -15.062 1 88.44 73 GLN A N 1
ATOM 551 C CA . GLN A 1 73 ? 19.75 17.672 -16.391 1 88.44 73 GLN A CA 1
ATOM 552 C C . GLN A 1 73 ? 20.641 18.891 -16.297 1 88.44 73 GLN A C 1
ATOM 554 O O . GLN A 1 73 ? 21.609 19.016 -17.047 1 88.44 73 GLN A O 1
ATOM 559 N N . MET A 1 74 ? 20.312 19.75 -15.484 1 89.81 74 MET A N 1
ATOM 560 C CA . MET A 1 74 ? 21.047 21 -15.305 1 89.81 74 MET A CA 1
ATOM 561 C C . MET A 1 74 ? 22.5 20.719 -14.938 1 89.81 74 MET A C 1
ATOM 563 O O . MET A 1 74 ? 23.422 21.375 -15.453 1 89.81 74 MET A O 1
ATOM 567 N N . ILE A 1 75 ? 22.719 19.672 -14.172 1 89.88 75 ILE A N 1
ATOM 568 C CA . ILE A 1 75 ? 24.078 19.438 -13.688 1 89.88 75 ILE A CA 1
ATOM 569 C C . ILE A 1 75 ? 24.734 18.344 -14.523 1 89.88 75 ILE A C 1
ATOM 571 O O . ILE A 1 75 ? 25.844 17.891 -14.195 1 89.88 75 ILE A O 1
ATOM 575 N N . GLY A 1 76 ? 24.094 17.781 -15.469 1 86.88 76 GLY A N 1
ATOM 576 C CA . GLY A 1 76 ? 24.641 16.766 -16.359 1 86.88 76 GLY A CA 1
ATOM 577 C C . GLY A 1 76 ? 24.766 15.406 -15.688 1 86.88 76 GLY A C 1
ATOM 578 O O . GLY A 1 76 ? 25.703 14.656 -15.992 1 86.88 76 GLY A O 1
ATOM 579 N N . HIS A 1 77 ? 23.922 15.195 -14.773 1 85.5 77 HIS A N 1
ATOM 580 C CA . HIS A 1 77 ? 23.922 13.922 -14.062 1 85.5 77 HIS A CA 1
ATOM 581 C C . HIS A 1 77 ? 22.969 12.922 -14.711 1 85.5 77 HIS A C 1
ATOM 583 O O . HIS A 1 77 ? 21.922 13.312 -15.25 1 85.5 77 HIS A O 1
ATOM 589 N N . ARG A 1 78 ? 23.359 11.68 -14.633 1 84.69 78 ARG A N 1
ATOM 590 C CA . ARG A 1 78 ? 22.484 10.625 -15.133 1 84.69 78 ARG A CA 1
ATOM 591 C C . ARG A 1 78 ? 21.172 10.594 -14.367 1 84.69 78 ARG A C 1
ATOM 593 O O . ARG A 1 78 ? 21.125 10.961 -13.195 1 84.69 78 ARG A O 1
ATOM 600 N N . PRO A 1 79 ? 20.156 10.102 -15.047 1 86.31 79 PRO A N 1
ATOM 601 C CA . PRO A 1 79 ? 18.875 10 -14.352 1 86.31 79 PRO A CA 1
ATOM 602 C C . PRO A 1 79 ? 18.938 9.094 -13.133 1 86.31 79 PRO A C 1
ATOM 604 O O . PRO A 1 79 ? 19.609 8.062 -13.156 1 86.31 79 PRO A O 1
ATOM 607 N N . VAL A 1 80 ? 18.281 9.562 -12.148 1 91.5 80 VAL A N 1
ATOM 608 C CA . VAL A 1 80 ? 18.219 8.828 -10.883 1 91.5 80 VAL A CA 1
ATOM 609 C C . VAL A 1 80 ? 16.922 8.023 -10.82 1 91.5 80 VAL A C 1
ATOM 611 O O . VAL A 1 80 ? 15.883 8.484 -11.289 1 91.5 80 VAL A O 1
ATOM 614 N N . ASP A 1 81 ? 16.969 6.785 -10.234 1 94.38 81 ASP A N 1
ATOM 615 C CA . ASP A 1 81 ? 15.742 6.074 -9.906 1 94.38 81 ASP A CA 1
ATOM 616 C C . ASP A 1 81 ? 15.078 6.672 -8.672 1 94.38 81 ASP A C 1
ATOM 618 O O . ASP A 1 81 ? 15.75 6.98 -7.688 1 94.38 81 ASP A O 1
ATOM 622 N N . LEU A 1 82 ? 13.836 6.953 -8.836 1 96.88 82 LEU A N 1
ATOM 623 C CA . LEU A 1 82 ? 13.086 7.496 -7.707 1 96.88 82 LEU A CA 1
ATOM 624 C C . LEU A 1 82 ? 12.188 6.43 -7.09 1 96.88 82 LEU A C 1
ATOM 626 O O . LEU A 1 82 ? 11.453 5.738 -7.801 1 96.88 82 LEU A O 1
ATOM 630 N N . GLN A 1 83 ? 12.312 6.219 -5.836 1 97.88 83 GLN A N 1
ATOM 631 C CA . GLN A 1 83 ? 11.422 5.328 -5.098 1 97.88 83 GLN A CA 1
ATOM 632 C C . GLN A 1 83 ? 10.617 6.102 -4.055 1 97.88 83 GLN A C 1
ATOM 634 O O . GLN A 1 83 ? 11.18 6.672 -3.123 1 97.88 83 GLN A O 1
ATOM 639 N N . PHE A 1 84 ? 9.32 6.094 -4.219 1 98.31 84 PHE A N 1
ATOM 640 C CA . PHE A 1 84 ? 8.43 6.848 -3.35 1 98.31 84 PHE A CA 1
ATOM 641 C C . PHE A 1 84 ? 7.75 5.93 -2.34 1 98.31 84 PHE A C 1
ATOM 643 O O . PHE A 1 84 ? 7.152 4.922 -2.717 1 98.31 84 PHE A O 1
ATOM 650 N N . PHE A 1 85 ? 7.871 6.254 -1.063 1 98.75 85 PHE A N 1
ATOM 651 C CA . PHE A 1 85 ? 7.164 5.566 0.013 1 98.75 85 PHE A CA 1
ATOM 652 C C . PHE A 1 85 ? 6.031 6.434 0.556 1 98.75 85 PHE A C 1
ATOM 654 O O . PHE A 1 85 ? 6.281 7.445 1.219 1 98.75 85 PHE A O 1
ATOM 661 N N . MET A 1 86 ? 4.824 6.047 0.245 1 98.69 86 MET A N 1
ATOM 662 C CA . MET A 1 86 ? 3.646 6.773 0.714 1 98.69 86 MET A CA 1
ATOM 663 C C . MET A 1 86 ? 3.162 6.219 2.051 1 98.69 86 MET A C 1
ATOM 665 O O . MET A 1 86 ? 2.506 5.18 2.096 1 98.69 86 MET A O 1
ATOM 669 N N . ASN A 1 87 ? 3.451 6.938 3.082 1 98.62 87 ASN A N 1
ATOM 670 C CA . ASN A 1 87 ? 3.207 6.469 4.445 1 98.62 87 ASN A CA 1
ATOM 671 C C . ASN A 1 87 ? 1.888 7.008 4.992 1 98.62 87 ASN A C 1
ATOM 673 O O . ASN A 1 87 ? 1.578 8.188 4.828 1 98.62 87 ASN A O 1
ATOM 677 N N . ASP A 1 88 ? 1.144 6.23 5.59 1 97.75 88 ASP A N 1
ATOM 678 C CA . ASP A 1 88 ? -0.023 6.586 6.391 1 97.75 88 ASP A CA 1
ATOM 679 C C . ASP A 1 88 ? -0.442 5.434 7.297 1 97.75 88 ASP A C 1
ATOM 681 O O . ASP A 1 88 ? 0.188 4.371 7.293 1 97.75 88 ASP A O 1
ATOM 685 N N . LEU A 1 89 ? -1.448 5.684 8.117 1 96.38 89 LEU A N 1
ATOM 686 C CA . LEU A 1 89 ? -1.987 4.621 8.961 1 96.38 89 LEU A CA 1
ATOM 687 C C . LEU A 1 89 ? -2.578 3.5 8.109 1 96.38 89 LEU A C 1
ATOM 689 O O . LEU A 1 89 ? -3.055 3.742 7 1 96.38 89 LEU A O 1
ATOM 693 N N . PRO A 1 90 ? -2.625 2.234 8.656 1 95.56 90 PRO A N 1
ATOM 694 C CA . PRO A 1 90 ? -3.146 1.095 7.898 1 95.56 90 PRO A CA 1
ATOM 695 C C . PRO A 1 90 ? -4.598 1.285 7.465 1 95.56 90 PRO A C 1
ATOM 697 O O . PRO A 1 90 ? -5.039 0.685 6.48 1 95.56 90 PRO A O 1
ATOM 700 N N . GLY A 1 91 ? -5.293 2.156 8.148 1 94.06 91 GLY A N 1
ATOM 701 C CA . GLY A 1 91 ? -6.695 2.393 7.84 1 94.06 91 GLY A CA 1
ATOM 702 C C . GLY A 1 91 ? -6.902 3.357 6.688 1 94.06 91 GLY A C 1
ATOM 703 O O . GLY A 1 91 ? -8.031 3.584 6.254 1 94.06 91 GLY A O 1
ATOM 704 N N . ASN A 1 92 ? -5.809 3.904 6.172 1 95.62 92 ASN A N 1
ATOM 705 C CA . ASN A 1 92 ? -5.895 4.805 5.023 1 95.62 92 ASN A CA 1
ATOM 706 C C . ASN A 1 92 ? -6.453 4.094 3.795 1 95.62 92 ASN A C 1
ATOM 708 O O . ASN A 1 92 ? -6.402 2.867 3.705 1 95.62 92 ASN A O 1
ATOM 712 N N . ASP A 1 93 ? -7.008 4.84 2.9 1 96.25 93 ASP A N 1
ATOM 713 C CA . ASP A 1 93 ? -7.527 4.277 1.657 1 96.25 93 ASP A CA 1
ATOM 714 C C . ASP A 1 93 ? -6.414 4.109 0.625 1 96.25 93 ASP A C 1
ATOM 716 O O . ASP A 1 93 ? -6.395 4.805 -0.394 1 96.25 93 ASP A O 1
ATOM 720 N N . PHE A 1 94 ? -5.574 3.143 0.747 1 97.5 94 PHE A N 1
ATOM 721 C CA . PHE A 1 94 ? -4.469 2.873 -0.167 1 97.5 94 PHE A CA 1
ATOM 722 C C . PHE A 1 94 ? -4.984 2.35 -1.502 1 97.5 94 PHE A C 1
ATOM 724 O O . PHE A 1 94 ? -4.367 2.574 -2.543 1 97.5 94 PHE A O 1
ATOM 731 N N . ASN A 1 95 ? -6.133 1.629 -1.442 1 96.75 95 ASN A N 1
ATOM 732 C CA . ASN A 1 95 ? -6.691 1.14 -2.697 1 96.75 95 ASN A CA 1
ATOM 733 C C . ASN A 1 95 ? -7 2.285 -3.658 1 96.75 95 ASN A C 1
ATOM 735 O O . ASN A 1 95 ? -6.691 2.205 -4.848 1 96.75 95 ASN A O 1
ATOM 739 N N . TYR A 1 96 ? -7.613 3.324 -3.098 1 96.5 96 TYR A N 1
ATOM 740 C CA . TYR A 1 96 ? -7.906 4.48 -3.936 1 96.5 96 TYR A CA 1
ATOM 741 C C . TYR A 1 96 ? -6.625 5.117 -4.457 1 96.5 96 TYR A C 1
ATOM 743 O O . TYR A 1 96 ? -6.539 5.492 -5.629 1 96.5 96 TYR A O 1
ATOM 751 N N . LEU A 1 97 ? -5.668 5.262 -3.594 1 97 97 LEU A N 1
ATOM 752 C CA . LEU A 1 97 ? -4.379 5.816 -3.994 1 97 97 LEU A CA 1
ATOM 753 C C . LEU A 1 97 ? -3.77 5.004 -5.133 1 97 97 LEU A C 1
ATOM 755 O O . LEU A 1 97 ? -3.355 5.566 -6.148 1 97 97 LEU A O 1
ATOM 759 N N . PHE A 1 98 ? -3.725 3.713 -5.016 1 97.31 98 PHE A N 1
ATOM 760 C CA . PHE A 1 98 ? -3.057 2.836 -5.973 1 97.31 98 PHE A CA 1
ATOM 761 C C . PHE A 1 98 ? -3.791 2.834 -7.309 1 97.31 98 PHE A C 1
ATOM 763 O O . PHE A 1 98 ? -3.16 2.82 -8.367 1 97.31 98 PHE A O 1
ATOM 770 N N . LYS A 1 99 ? -5.047 2.883 -7.258 1 95.44 99 LYS A N 1
ATOM 771 C CA . LYS A 1 99 ? -5.828 2.945 -8.492 1 95.44 99 LYS A CA 1
ATOM 772 C C . LYS A 1 99 ? -5.602 4.27 -9.219 1 95.44 99 LYS A C 1
ATOM 774 O O . LYS A 1 99 ? -5.773 4.348 -10.438 1 95.44 99 LYS A O 1
ATOM 779 N N . SER A 1 100 ? -5.215 5.262 -8.453 1 95.38 100 SER A N 1
ATOM 780 C CA . SER A 1 100 ? -5.035 6.59 -9.031 1 95.38 100 SER A CA 1
ATOM 781 C C . SER A 1 100 ? -3.652 6.738 -9.656 1 95.38 100 SER A C 1
ATOM 783 O O . SER A 1 100 ? -3.363 7.746 -10.305 1 95.38 100 SER A O 1
ATOM 785 N N . LEU A 1 101 ? -2.797 5.77 -9.539 1 95.38 101 LEU A N 1
ATOM 786 C CA . LEU A 1 101 ? -1.423 5.879 -10.008 1 95.38 101 LEU A CA 1
ATOM 787 C C . LEU A 1 101 ? -1.378 5.953 -11.531 1 95.38 101 LEU A C 1
ATOM 789 O O . LEU A 1 101 ? -0.413 6.469 -12.109 1 95.38 101 LEU A O 1
ATOM 793 N N . GLU A 1 102 ? -2.377 5.434 -12.156 1 93.38 102 GLU A N 1
ATOM 794 C CA . GLU A 1 102 ? -2.441 5.566 -13.609 1 93.38 102 GLU A CA 1
ATOM 795 C C . GLU A 1 102 ? -2.477 7.035 -14.031 1 93.38 102 GLU A C 1
ATOM 797 O O . GLU A 1 102 ? -1.897 7.406 -15.055 1 93.38 102 GLU A O 1
ATOM 802 N N . GLN A 1 103 ? -3.191 7.789 -13.258 1 93.06 103 GLN A N 1
ATOM 803 C CA . GLN A 1 103 ? -3.24 9.227 -13.516 1 93.06 103 GLN A CA 1
ATOM 804 C C . GLN A 1 103 ? -1.854 9.852 -13.398 1 93.06 103 GLN A C 1
ATOM 806 O O . GLN A 1 103 ? -1.516 10.773 -14.148 1 93.06 103 GLN A O 1
ATOM 811 N N . LEU A 1 104 ? -1.107 9.391 -12.461 1 93.44 104 LEU A N 1
ATOM 812 C CA . LEU A 1 104 ? 0.261 9.867 -12.297 1 93.44 104 LEU A CA 1
ATOM 813 C C . LEU A 1 104 ? 1.094 9.57 -13.539 1 93.44 104 LEU A C 1
ATOM 815 O O . LEU A 1 104 ? 1.822 10.43 -14.031 1 93.44 104 LEU A O 1
ATOM 819 N N . ASP A 1 105 ? 1.002 8.359 -14.031 1 90.56 105 ASP A N 1
ATOM 820 C CA . ASP A 1 105 ? 1.735 7.957 -15.234 1 90.56 105 ASP A CA 1
ATOM 821 C C . ASP A 1 105 ? 1.384 8.852 -16.422 1 90.56 105 ASP A C 1
ATOM 823 O O . ASP A 1 105 ? 2.262 9.234 -17.188 1 90.56 105 ASP A O 1
ATOM 827 N N . ASN A 1 106 ? 0.129 9.148 -16.484 1 90.12 106 ASN A N 1
ATOM 828 C CA . ASN A 1 106 ? -0.33 10.023 -17.547 1 90.12 106 ASN A CA 1
ATOM 829 C C . ASN A 1 106 ? 0.223 11.438 -17.391 1 90.12 106 ASN A C 1
ATOM 831 O O . ASN A 1 106 ? 0.604 12.078 -18.375 1 90.12 106 ASN A O 1
ATOM 835 N N . LEU A 1 107 ? 0.214 11.906 -16.172 1 88.44 107 LEU A N 1
ATOM 836 C CA . LEU A 1 107 ? 0.749 13.227 -15.883 1 88.44 107 LEU A CA 1
ATOM 837 C C . LEU A 1 107 ? 2.227 13.312 -16.25 1 88.44 107 LEU A C 1
ATOM 839 O O . LEU A 1 107 ? 2.668 14.289 -16.859 1 88.44 107 LEU A O 1
ATOM 843 N N . VAL A 1 108 ? 2.959 12.328 -15.914 1 90 108 VAL A N 1
ATOM 844 C CA . VAL A 1 108 ? 4.395 12.289 -16.172 1 90 108 VAL A CA 1
ATOM 845 C C . VAL A 1 108 ? 4.652 12.211 -17.672 1 90 108 VAL A C 1
ATOM 847 O O . VAL A 1 108 ? 5.531 12.906 -18.203 1 90 108 VAL A O 1
ATOM 850 N N . ALA A 1 109 ? 3.887 11.414 -18.359 1 86.25 109 ALA A N 1
ATOM 851 C CA . ALA A 1 109 ? 4.031 11.25 -19.812 1 86.25 109 ALA A CA 1
ATOM 852 C C . ALA A 1 109 ? 3.74 12.555 -20.547 1 86.25 109 ALA A C 1
ATOM 854 O O . ALA A 1 109 ? 4.422 12.898 -21.516 1 86.25 109 ALA A O 1
ATOM 855 N N . LYS A 1 110 ? 2.773 13.258 -20.125 1 83.38 110 LYS A N 1
ATOM 856 C CA . LYS A 1 110 ? 2.373 14.516 -20.75 1 83.38 110 LYS A CA 1
ATOM 857 C C . LYS A 1 110 ? 3.441 15.594 -20.562 1 83.38 110 LYS A C 1
ATOM 859 O O . LYS A 1 110 ? 3.658 16.422 -21.453 1 83.38 110 LYS A O 1
ATOM 864 N N . ASP A 1 111 ? 4.039 15.57 -19.516 1 80.38 111 ASP A N 1
ATOM 865 C CA . ASP A 1 111 ? 5.086 16.547 -19.234 1 80.38 111 ASP A CA 1
ATOM 866 C C . ASP A 1 111 ? 6.336 16.266 -20.062 1 80.38 111 ASP A C 1
ATOM 868 O O . ASP A 1 111 ? 7.023 17.188 -20.5 1 80.38 111 ASP A O 1
ATOM 872 N N . GLN A 1 112 ? 6.676 15.07 -20.328 1 68.12 112 GLN A N 1
ATOM 873 C CA . GLN A 1 112 ? 7.844 14.641 -21.078 1 68.12 112 GLN A CA 1
ATOM 874 C C . GLN A 1 112 ? 7.707 15 -22.562 1 68.12 112 GLN A C 1
ATOM 876 O O . GLN A 1 112 ? 8.703 15.297 -23.234 1 68.12 112 GLN A O 1
ATOM 881 N N . ASN A 1 113 ? 6.695 14.719 -23.094 1 61.09 113 ASN A N 1
ATOM 882 C CA . ASN A 1 113 ? 6.504 15.094 -24.484 1 61.09 113 ASN A CA 1
ATOM 883 C C . ASN A 1 113 ? 6.836 16.562 -24.719 1 61.09 113 ASN A C 1
ATOM 885 O O . ASN A 1 113 ? 7.066 16.984 -25.859 1 61.09 113 ASN A O 1
ATOM 889 N N . ARG A 1 114 ? 7.066 17.188 -23.625 1 51.31 114 ARG A N 1
ATOM 890 C CA . ARG A 1 114 ? 7.438 18.578 -23.781 1 51.31 114 ARG A CA 1
ATOM 891 C C . ARG A 1 114 ? 8.953 18.75 -23.781 1 51.31 114 ARG A C 1
ATOM 893 O O . ARG A 1 114 ? 9.477 19.719 -24.344 1 51.31 114 ARG A O 1
ATOM 900 N N . GLU A 1 115 ? 9.719 17.875 -23.141 1 54.25 115 GLU A N 1
ATOM 901 C CA . GLU A 1 115 ? 11.164 18.062 -23.078 1 54.25 115 GLU A CA 1
ATOM 902 C C . GLU A 1 115 ? 11.906 16.75 -23.359 1 54.25 115 GLU A C 1
ATOM 904 O O . GLU A 1 115 ? 11.406 15.672 -23.047 1 54.25 115 GLU A O 1
ATOM 909 N N . ALA A 1 116 ? 12.672 16.484 -24.484 1 50.53 116 ALA A N 1
ATOM 910 C CA . ALA A 1 116 ? 13.516 15.367 -24.906 1 50.53 116 ALA A CA 1
ATOM 911 C C . ALA A 1 116 ? 14.188 14.719 -23.703 1 50.53 116 ALA A C 1
ATOM 913 O O . ALA A 1 116 ? 15.188 14.008 -23.844 1 50.53 116 ALA A O 1
ATOM 914 N N . ALA A 1 117 ? 13.805 14.992 -22.438 1 55.41 117 ALA A N 1
ATOM 915 C CA . ALA A 1 117 ? 14.586 14.562 -21.281 1 55.41 117 ALA A CA 1
ATOM 916 C C . ALA A 1 117 ? 14.281 13.109 -20.922 1 55.41 117 ALA A C 1
ATOM 918 O O . ALA A 1 117 ? 13.156 12.641 -21.109 1 55.41 117 ALA A O 1
ATOM 919 N N . ILE A 1 118 ? 15.312 12.289 -20.797 1 62.66 118 ILE A N 1
ATOM 920 C CA . ILE A 1 118 ? 15.203 10.93 -20.266 1 62.66 118 ILE A CA 1
ATOM 921 C C . ILE A 1 118 ? 14.516 10.953 -18.906 1 62.66 118 ILE A C 1
ATOM 923 O O . ILE A 1 118 ? 15.016 11.57 -17.969 1 62.66 118 ILE A O 1
ATOM 927 N N . LEU A 1 119 ? 13.297 10.508 -18.75 1 74.12 119 LEU A N 1
ATOM 928 C CA . LEU A 1 119 ? 12.531 10.477 -17.5 1 74.12 119 LEU A CA 1
ATOM 929 C C . LEU A 1 119 ? 13.109 9.453 -16.531 1 74.12 119 LEU A C 1
ATOM 931 O O . LEU A 1 119 ? 13.469 8.344 -16.938 1 74.12 119 LEU A O 1
ATOM 935 N N . PRO A 1 120 ? 13.25 9.945 -15.281 1 84 120 PRO A N 1
ATOM 936 C CA . PRO A 1 120 ? 13.672 8.961 -14.281 1 84 120 PRO A CA 1
ATOM 937 C C . PRO A 1 120 ? 12.648 7.84 -14.102 1 84 120 PRO A C 1
ATOM 939 O O . PRO A 1 120 ? 11.445 8.062 -14.266 1 84 120 PRO A O 1
ATOM 942 N N . LYS A 1 121 ? 13.156 6.66 -13.93 1 92.06 121 LYS A N 1
ATOM 943 C CA . LYS A 1 121 ? 12.289 5.582 -13.453 1 92.06 121 LYS A CA 1
ATOM 944 C C . LYS A 1 121 ? 11.812 5.848 -12.031 1 92.06 121 LYS A C 1
ATOM 946 O O . LYS A 1 121 ? 12.562 6.383 -11.203 1 92.06 121 LYS A O 1
ATOM 951 N N . TYR A 1 122 ? 10.547 5.641 -11.828 1 95.56 122 TYR A N 1
ATOM 952 C CA . TYR A 1 122 ? 10.055 5.863 -10.469 1 95.56 122 TYR A CA 1
ATOM 953 C C . TYR A 1 122 ? 9.156 4.715 -10.023 1 95.56 122 TYR A C 1
ATOM 955 O O . TYR A 1 122 ? 8.469 4.098 -10.844 1 95.56 122 TYR A O 1
ATOM 963 N N . TYR A 1 123 ? 9.219 4.41 -8.781 1 96.69 123 TYR A N 1
ATOM 964 C CA . TYR A 1 123 ? 8.5 3.326 -8.117 1 96.69 123 TYR A CA 1
ATOM 965 C C . TYR A 1 123 ? 7.738 3.842 -6.898 1 96.69 123 TYR A C 1
ATOM 967 O O . TYR A 1 123 ? 8.312 4.496 -6.027 1 96.69 123 TYR A O 1
ATOM 975 N N . VAL A 1 124 ? 6.422 3.561 -6.859 1 97.62 124 VAL A N 1
ATOM 976 C CA . VAL A 1 124 ? 5.59 4.062 -5.773 1 97.62 124 VAL A CA 1
ATOM 977 C C . VAL A 1 124 ? 5.09 2.895 -4.926 1 97.62 124 VAL A C 1
ATOM 979 O O . VAL A 1 124 ? 4.516 1.938 -5.453 1 97.62 124 VAL A O 1
ATOM 982 N N . VAL A 1 125 ? 5.344 2.982 -3.631 1 98.31 125 VAL A N 1
ATOM 983 C CA . VAL A 1 125 ? 4.867 1.939 -2.729 1 98.31 125 VAL A CA 1
ATOM 984 C C . VAL A 1 125 ? 4.047 2.564 -1.603 1 98.31 125 VAL A C 1
ATOM 986 O O . VAL A 1 125 ? 4.176 3.758 -1.321 1 98.31 125 VAL A O 1
ATOM 989 N N . GLY A 1 126 ? 3.066 1.767 -1.082 1 98.38 126 GLY A N 1
ATOM 990 C CA . GLY A 1 126 ? 2.33 2.162 0.107 1 98.38 126 GLY A CA 1
ATOM 991 C C . GLY A 1 126 ? 2.949 1.647 1.393 1 98.38 126 GLY A C 1
ATOM 992 O O . GLY A 1 126 ? 3.312 0.473 1.486 1 98.38 126 GLY A O 1
ATOM 993 N N . LEU A 1 127 ? 3.131 2.506 2.389 1 98.56 127 LEU A N 1
ATOM 994 C CA . LEU A 1 127 ? 3.754 2.17 3.666 1 98.56 127 LEU A CA 1
ATOM 995 C C . LEU A 1 127 ? 2.771 2.355 4.816 1 98.56 127 LEU A C 1
ATOM 997 O O . LEU A 1 127 ? 2.656 3.451 5.371 1 98.56 127 LEU A O 1
ATOM 1001 N N . PRO A 1 128 ? 2.059 1.24 5.207 1 97.75 128 PRO A N 1
ATOM 1002 C CA . PRO A 1 128 ? 0.979 1.31 6.195 1 97.75 128 PRO A CA 1
ATOM 1003 C C . PRO A 1 128 ? 1.487 1.205 7.633 1 97.75 128 PRO A C 1
ATOM 1005 O O . PRO A 1 128 ? 1.426 0.131 8.234 1 97.75 128 PRO A O 1
ATOM 1008 N N . ARG A 1 129 ? 1.878 2.279 8.188 1 97.06 129 ARG A N 1
ATOM 1009 C CA . ARG A 1 129 ? 2.363 2.314 9.562 1 97.06 129 ARG A CA 1
ATOM 1010 C C . ARG A 1 129 ? 2.334 3.734 10.117 1 97.06 129 ARG A C 1
ATOM 1012 O O . ARG A 1 129 ? 2.453 4.703 9.367 1 97.06 129 ARG A O 1
ATOM 1019 N N . SER A 1 130 ? 2.191 3.834 11.445 1 96.88 130 SER A N 1
ATOM 1020 C CA . SER A 1 130 ? 2.277 5.148 12.07 1 96.88 130 SER A CA 1
ATOM 1021 C C . SER A 1 130 ? 3.674 5.742 11.922 1 96.88 130 SER A C 1
ATOM 1023 O O . SER A 1 130 ? 4.676 5.055 12.148 1 96.88 130 SER A O 1
ATOM 1025 N N . TYR A 1 131 ? 3.707 7.02 11.547 1 98.06 131 TYR A N 1
ATOM 1026 C CA . TYR A 1 131 ? 5.008 7.664 11.414 1 98.06 131 TYR A CA 1
ATOM 1027 C C . TYR A 1 131 ? 5.598 7.992 12.773 1 98.06 131 TYR A C 1
ATOM 1029 O O . TYR A 1 131 ? 6.715 8.508 12.867 1 98.06 131 TYR A O 1
ATOM 1037 N N . TYR A 1 132 ? 4.914 7.676 13.883 1 97.69 132 TYR A N 1
ATOM 1038 C CA . TYR A 1 132 ? 5.465 7.812 15.227 1 97.69 132 TYR A CA 1
ATOM 1039 C C . TYR A 1 132 ? 6.152 6.523 15.664 1 97.69 132 TYR A C 1
ATOM 1041 O O . TYR A 1 132 ? 6.391 6.32 16.859 1 97.69 132 TYR A O 1
ATOM 1049 N N . THR A 1 133 ? 6.402 5.633 14.734 1 96.06 133 THR A N 1
ATOM 1050 C CA . THR A 1 133 ? 7.234 4.445 14.898 1 96.06 133 THR A CA 1
ATOM 1051 C C . THR A 1 133 ? 8.312 4.387 13.82 1 96.06 133 THR A C 1
ATOM 1053 O O . THR A 1 133 ? 8.32 5.199 12.891 1 96.06 133 THR A O 1
ATOM 1056 N N . ARG A 1 134 ? 9.203 3.473 14.078 1 95.62 134 ARG A N 1
ATOM 1057 C CA . ARG A 1 134 ? 10.203 3.225 13.047 1 95.62 134 ARG A CA 1
ATOM 1058 C C . ARG A 1 134 ? 9.57 2.635 11.789 1 95.62 134 ARG A C 1
ATOM 1060 O O . ARG A 1 134 ? 8.773 1.695 11.875 1 95.62 134 ARG A O 1
ATOM 1067 N N . VAL A 1 135 ? 9.961 3.244 10.617 1 97.31 135 VAL A N 1
ATOM 1068 C CA . VAL A 1 135 ? 9.281 2.756 9.422 1 97.31 135 VAL A CA 1
ATOM 1069 C C . VAL A 1 135 ? 10.305 2.498 8.312 1 97.31 135 VAL A C 1
ATOM 1071 O O . VAL A 1 135 ? 9.953 2.078 7.215 1 97.31 135 VAL A O 1
ATOM 1074 N N . PHE A 1 136 ? 11.539 2.746 8.531 1 97.94 136 PHE A N 1
ATOM 1075 C CA . PHE A 1 136 ? 12.609 2.504 7.574 1 97.94 136 PHE A CA 1
ATOM 1076 C C . PHE A 1 136 ? 13.852 1.962 8.273 1 97.94 136 PHE A C 1
ATOM 1078 O O . PHE A 1 136 ? 14.047 2.199 9.469 1 97.94 136 PHE A O 1
ATOM 1085 N N . PRO A 1 137 ? 14.68 1.179 7.531 1 96.38 137 PRO A N 1
ATOM 1086 C CA . PRO A 1 137 ? 16.031 0.91 8.039 1 96.38 137 PRO A CA 1
ATOM 1087 C C . PRO A 1 137 ? 16.844 2.184 8.266 1 96.38 137 PRO A C 1
ATOM 1089 O O . PRO A 1 137 ? 16.484 3.248 7.758 1 96.38 137 PRO A O 1
ATOM 1092 N N . ASP A 1 138 ? 17.922 2.074 8.992 1 96.19 138 ASP A N 1
ATOM 1093 C CA . ASP A 1 138 ? 18.781 3.215 9.281 1 96.19 138 ASP A CA 1
ATOM 1094 C C . ASP A 1 138 ? 19.359 3.805 7.992 1 96.19 138 ASP A C 1
ATOM 1096 O O . ASP A 1 138 ? 19.703 3.066 7.07 1 96.19 138 ASP A O 1
ATOM 1100 N N . LYS A 1 139 ? 19.359 5.129 7.93 1 96.44 139 LYS A N 1
ATOM 1101 C CA . LYS A 1 139 ? 20.094 5.867 6.902 1 96.44 139 LYS A CA 1
ATOM 1102 C C . LYS A 1 139 ? 19.719 5.383 5.504 1 96.44 139 LYS A C 1
ATOM 1104 O O . LYS A 1 139 ? 20.578 5.082 4.688 1 96.44 139 LYS A O 1
ATOM 1109 N N . SER A 1 140 ? 18.406 5.34 5.281 1 97 140 SER A N 1
ATOM 1110 C CA . SER A 1 140 ? 17.953 4.789 4.008 1 97 140 SER A CA 1
ATOM 1111 C C . SER A 1 140 ? 17.188 5.824 3.199 1 97 140 SER A C 1
ATOM 1113 O O . SER A 1 140 ? 17.141 5.754 1.969 1 97 140 SER A O 1
ATOM 1115 N N . VAL A 1 141 ? 16.641 6.855 3.842 1 98.5 141 VAL A N 1
ATOM 1116 C CA . VAL A 1 141 ? 15.75 7.801 3.172 1 98.5 141 VAL A CA 1
ATOM 1117 C C . VAL A 1 141 ? 16.516 9.07 2.82 1 98.5 141 VAL A C 1
ATOM 1119 O O . VAL A 1 141 ? 17.359 9.531 3.602 1 98.5 141 VAL A O 1
ATOM 1122 N N . HIS A 1 142 ? 16.234 9.633 1.676 1 98.56 142 HIS A N 1
ATOM 1123 C CA . HIS A 1 142 ? 16.938 10.82 1.208 1 98.56 142 HIS A CA 1
ATOM 1124 C C . HIS A 1 142 ? 16.125 12.086 1.478 1 98.56 142 HIS A C 1
ATOM 1126 O O . HIS A 1 142 ? 16.688 13.133 1.782 1 98.56 142 HIS A O 1
ATOM 1132 N N . LEU A 1 143 ? 14.859 11.984 1.311 1 98.62 143 LEU A N 1
ATOM 1133 C CA . LEU A 1 143 ? 13.977 13.133 1.451 1 98.62 143 LEU A CA 1
ATOM 1134 C C . LEU A 1 143 ? 12.688 12.75 2.168 1 98.62 143 LEU A C 1
ATOM 1136 O O . LEU A 1 143 ? 11.969 11.859 1.718 1 98.62 143 LEU A O 1
ATOM 1140 N N . PHE A 1 144 ? 12.43 13.398 3.279 1 98.75 144 PHE A N 1
ATOM 1141 C CA . PHE A 1 144 ? 11.141 13.273 3.947 1 98.75 144 PHE A CA 1
ATOM 1142 C C . PHE A 1 144 ? 10.25 14.469 3.631 1 98.75 144 PHE A C 1
ATOM 1144 O O . PHE A 1 144 ? 10.719 15.609 3.59 1 98.75 144 PHE A O 1
ATOM 1151 N N . HIS A 1 145 ? 9.023 14.172 3.424 1 98.56 145 HIS A N 1
ATOM 1152 C CA . HIS A 1 145 ? 7.984 15.172 3.24 1 98.56 145 HIS A CA 1
ATOM 1153 C C . HIS A 1 145 ? 6.77 14.875 4.109 1 98.56 145 HIS A C 1
ATOM 1155 O O . HIS A 1 145 ? 6.418 13.711 4.309 1 98.56 145 HIS A O 1
ATOM 1161 N N . SER A 1 146 ? 6.191 15.844 4.707 1 98.12 146 SER A N 1
ATOM 1162 C CA . SER A 1 146 ? 4.898 15.742 5.375 1 98.12 146 SER A CA 1
ATOM 1163 C C . SER A 1 146 ? 4.086 17.016 5.199 1 98.12 146 SER A C 1
ATOM 1165 O O . SER A 1 146 ? 4.609 18.125 5.367 1 98.12 146 SER A O 1
ATOM 1167 N N . SER A 1 147 ? 2.879 16.828 4.781 1 96.69 147 SER A N 1
ATOM 1168 C CA . SER A 1 147 ? 1.995 17.969 4.586 1 96.69 147 SER A CA 1
ATOM 1169 C C . SER A 1 147 ? 0.643 17.75 5.254 1 96.69 147 SER A C 1
ATOM 1171 O O . SER A 1 147 ? -0.034 16.75 4.977 1 96.69 147 SER A O 1
ATOM 1173 N N . TYR A 1 148 ? 0.248 18.672 6.203 1 95 148 TYR A N 1
ATOM 1174 C CA . TYR A 1 148 ? -1.048 18.672 6.871 1 95 148 TYR A CA 1
ATOM 1175 C C . TYR A 1 148 ? -1.264 17.375 7.645 1 95 148 TYR A C 1
ATOM 1177 O O . TYR A 1 148 ? -2.346 16.781 7.59 1 95 148 TYR A O 1
ATOM 1185 N N . SER A 1 149 ? -0.197 16.906 8.289 1 95.88 149 SER A N 1
ATOM 1186 C CA . SER A 1 149 ? -0.382 15.656 9.016 1 95.88 149 SER A CA 1
ATOM 1187 C C . SER A 1 149 ? 0.209 15.734 10.414 1 95.88 149 SER A C 1
ATOM 1189 O O . SER A 1 149 ? -0.342 15.164 11.359 1 95.88 149 SER A O 1
ATOM 1191 N N . LEU A 1 150 ? 1.232 16.484 10.648 1 97.62 150 LEU A N 1
ATOM 1192 C CA . LEU A 1 150 ? 2.012 16.422 11.883 1 97.62 150 LEU A CA 1
ATOM 1193 C C . LEU A 1 150 ? 1.303 17.156 13.016 1 97.62 150 LEU A C 1
ATOM 1195 O O . LEU A 1 150 ? 1.742 17.109 14.164 1 97.62 150 LEU A O 1
ATOM 1199 N N . HIS A 1 151 ? 0.185 17.859 12.734 1 96.44 151 HIS A N 1
ATOM 1200 C CA . HIS A 1 151 ? -0.625 18.453 13.797 1 96.44 151 HIS A CA 1
ATOM 1201 C C . HIS A 1 151 ? -1.49 17.391 14.477 1 96.44 151 HIS A C 1
ATOM 1203 O O . HIS A 1 151 ? -2.029 17.625 15.562 1 96.44 151 HIS A O 1
ATOM 1209 N N . TRP A 1 152 ? -1.628 16.219 13.812 1 96.25 152 TRP A N 1
ATOM 1210 C CA . TRP A 1 152 ? -2.299 15.094 14.453 1 96.25 152 TRP A CA 1
ATOM 1211 C C . TRP A 1 152 ? -1.387 14.422 15.477 1 96.25 152 TRP A C 1
ATOM 1213 O O . TRP A 1 152 ? -0.187 14.266 15.234 1 96.25 152 TRP A O 1
ATOM 1223 N N . ARG A 1 153 ? -2.002 13.914 16.484 1 94.31 153 ARG A N 1
ATOM 1224 C CA . ARG A 1 153 ? -1.218 13.305 17.562 1 94.31 153 ARG A CA 1
ATOM 1225 C C . ARG A 1 153 ? -1.321 11.781 17.516 1 94.31 153 ARG A C 1
ATOM 1227 O O . ARG A 1 153 ? -2.229 11.234 16.891 1 94.31 153 ARG A O 1
ATOM 1234 N N . SER A 1 154 ? -0.357 11.141 18.203 1 90.69 154 SER A N 1
ATOM 1235 C CA . SER A 1 154 ? -0.193 9.695 18.109 1 90.69 154 SER A CA 1
ATOM 1236 C C . SER A 1 154 ? -1.33 8.961 18.812 1 90.69 154 SER A C 1
ATOM 1238 O O . SER A 1 154 ? -1.573 7.785 18.562 1 90.69 154 SER A O 1
ATOM 1240 N N . GLN A 1 155 ? -1.97 9.617 19.703 1 86.44 155 GLN A N 1
ATOM 1241 C CA . GLN A 1 155 ? -2.99 8.93 20.5 1 86.44 155 GLN A CA 1
ATOM 1242 C C . GLN A 1 155 ? -4.152 9.867 20.828 1 86.44 155 GLN A C 1
ATOM 1244 O O . GLN A 1 155 ? -3.994 11.086 20.812 1 86.44 155 GLN A O 1
ATOM 1249 N N . MET A 1 156 ? -5.184 9.164 21.078 1 76.69 156 MET A N 1
ATOM 1250 C CA . MET A 1 156 ? -6.359 9.875 21.562 1 76.69 156 MET A CA 1
ATOM 1251 C C . MET A 1 156 ? -6.281 10.078 23.078 1 76.69 156 MET A C 1
ATOM 1253 O O . MET A 1 156 ? -5.559 9.352 23.766 1 76.69 156 MET A O 1
ATOM 1257 N N . PHE A 1 157 ? -6.953 11.164 23.531 1 76.75 157 PHE A N 1
ATOM 1258 C CA . PHE A 1 157 ? -7.035 11.375 24.984 1 76.75 157 PHE A CA 1
ATOM 1259 C C . PHE A 1 157 ? -7.758 10.211 25.656 1 76.75 157 PHE A C 1
ATOM 1261 O O . PHE A 1 157 ? -8.797 9.75 25.172 1 76.75 157 PHE A O 1
ATOM 1268 N N . GLN A 1 158 ? -7.016 9.164 26.125 1 62.12 158 GLN A N 1
ATOM 1269 C CA . GLN A 1 158 ? -7.684 8.055 26.797 1 62.12 158 GLN A CA 1
ATOM 1270 C C . GLN A 1 158 ? -8.328 8.516 28.094 1 62.12 158 GLN A C 1
ATOM 1272 O O . GLN A 1 158 ? -7.781 9.375 28.797 1 62.12 158 GLN A O 1
ATOM 1277 N N . GLU A 1 159 ? -9.648 8.266 28.109 1 56.5 159 GLU A N 1
ATOM 1278 C CA . GLU A 1 159 ? -10.336 8.539 29.375 1 56.5 159 GLU A CA 1
ATOM 1279 C C . GLU A 1 159 ? -9.586 7.914 30.547 1 56.5 159 GLU A C 1
ATOM 1281 O O . GLU A 1 159 ? -9.25 6.727 30.516 1 56.5 159 GLU A O 1
ATOM 1286 N N . SER A 1 160 ? -8.695 8.617 31.094 1 50.72 160 SER A N 1
ATOM 1287 C CA . SER A 1 160 ? -8.32 8.039 32.375 1 50.72 160 SER A CA 1
ATOM 1288 C C . SER A 1 160 ? -9.547 7.789 33.25 1 50.72 160 SER A C 1
ATOM 1290 O O . SER A 1 160 ? -10.555 8.484 33.125 1 50.72 160 SER A O 1
ATOM 1292 N N . ASN A 1 161 ? -9.648 6.59 33.812 1 50.16 161 ASN A N 1
ATOM 1293 C CA . ASN A 1 161 ? -10.672 6.168 34.75 1 50.16 161 ASN A CA 1
ATOM 1294 C C . ASN A 1 161 ? -11.086 7.316 35.688 1 50.16 161 ASN A C 1
ATOM 1296 O O . ASN A 1 161 ? -12.117 7.23 36.344 1 50.16 161 ASN A O 1
ATOM 1300 N N . ASN A 1 162 ? -10.359 8.367 35.812 1 51.91 162 ASN A N 1
ATOM 1301 C CA . ASN A 1 162 ? -10.68 9.32 36.875 1 51.91 162 ASN A CA 1
ATOM 1302 C C . ASN A 1 162 ? -11.195 10.641 36.281 1 51.91 162 ASN A C 1
ATOM 1304 O O . ASN A 1 162 ? -11.188 11.664 36.969 1 51.91 162 ASN A O 1
ATOM 1308 N N . GLY A 1 163 ? -11.609 10.602 35 1 60.31 163 GLY A N 1
ATOM 1309 C CA . GLY A 1 163 ? -12.234 11.82 34.531 1 60.31 163 GLY A CA 1
ATOM 1310 C C . GLY A 1 163 ? -11.227 12.906 34.188 1 60.31 163 GLY A C 1
ATOM 1311 O O . GLY A 1 163 ? -11.594 14.062 33.969 1 60.31 163 GLY A O 1
ATOM 1312 N N . GLU A 1 164 ? -10.086 12.695 34.125 1 62.22 164 GLU A N 1
ATOM 1313 C CA . GLU A 1 164 ? -8.992 13.656 34.094 1 62.22 164 GLU A CA 1
ATOM 1314 C C . GLU A 1 164 ? -8.953 14.367 32.719 1 62.22 164 GLU A C 1
ATOM 1316 O O . GLU A 1 164 ? -8.477 15.5 32.625 1 62.22 164 GLU A O 1
ATOM 1321 N N . PHE A 1 165 ? -9.719 13.898 31.766 1 78.69 165 PHE A N 1
ATOM 1322 C CA . PHE A 1 165 ? -9.586 14.586 30.484 1 78.69 165 PHE A CA 1
ATOM 1323 C C . PHE A 1 165 ? -10.945 15.055 29.984 1 78.69 165 PHE A C 1
ATOM 1325 O O . PHE A 1 165 ? -11.164 15.133 28.766 1 78.69 165 PHE A O 1
ATOM 1332 N N . LEU A 1 166 ? -11.68 15.398 31.031 1 85.81 166 LEU A N 1
ATOM 1333 C CA . LEU A 1 166 ? -12.992 15.93 30.688 1 85.81 166 LEU A CA 1
ATOM 1334 C C . LEU A 1 166 ? -12.883 17.359 30.188 1 85.81 166 LEU A C 1
ATOM 1336 O O . LEU A 1 166 ? -12.273 18.203 30.859 1 85.81 166 LEU A O 1
ATOM 1340 N N . ASN A 1 167 ? -13.367 17.672 28.984 1 91.69 167 ASN A N 1
ATOM 1341 C CA . ASN A 1 167 ? -13.391 18.984 28.344 1 91.69 167 ASN A CA 1
ATOM 1342 C C . ASN A 1 167 ? -14.812 19.438 28.078 1 91.69 167 ASN A C 1
ATOM 1344 O O . ASN A 1 167 ? -15.211 19.594 26.922 1 91.69 167 ASN A O 1
ATOM 1348 N N . GLU A 1 168 ? -15.492 19.719 29.172 1 91.5 168 GLU A N 1
ATOM 1349 C CA . GLU A 1 168 ? -16.938 19.906 29.172 1 91.5 168 GLU A CA 1
ATOM 1350 C C . GLU A 1 168 ? -17.359 20.906 28.094 1 91.5 168 GLU A C 1
ATOM 1352 O O . GLU A 1 168 ? -16.953 22.062 28.125 1 91.5 168 GLU A O 1
ATOM 1357 N N . GLY A 1 169 ? -18.141 20.391 27.234 1 92.5 169 GLY A N 1
ATOM 1358 C CA . GLY A 1 169 ? -18.766 21.219 26.219 1 92.5 169 GLY A CA 1
ATOM 1359 C C . GLY A 1 169 ? -17.828 21.562 25.078 1 92.5 169 GLY A C 1
ATOM 1360 O O . GLY A 1 169 ? -18.25 22.188 24.094 1 92.5 169 GLY A O 1
ATOM 1361 N N . ASN A 1 170 ? -16.531 21.172 25.203 1 93.56 170 ASN A N 1
ATOM 1362 C CA . ASN A 1 170 ? -15.539 21.469 24.172 1 93.56 170 ASN A CA 1
ATOM 1363 C C . ASN A 1 170 ? -15.008 20.188 23.516 1 93.56 170 ASN A C 1
ATOM 1365 O O . ASN A 1 170 ? -15.18 19.094 24.062 1 93.56 170 ASN A O 1
ATOM 1369 N N . ILE A 1 171 ? -14.453 20.359 22.328 1 94.88 171 ILE A N 1
ATOM 1370 C CA . ILE A 1 171 ? -13.859 19.203 21.672 1 94.88 171 ILE A CA 1
ATOM 1371 C C . ILE A 1 171 ? -12.391 19.5 21.344 1 94.88 171 ILE A C 1
ATOM 1373 O O . ILE A 1 171 ? -11.703 18.656 20.766 1 94.88 171 ILE A O 1
ATOM 1377 N N . TYR A 1 172 ? -11.984 20.688 21.609 1 94.56 172 TYR A N 1
ATOM 1378 C CA . TYR A 1 172 ? -10.617 21.188 21.469 1 94.56 172 TYR A CA 1
ATOM 1379 C C . TYR A 1 172 ? -10.328 22.281 22.5 1 94.56 172 TYR A C 1
ATOM 1381 O O . TYR A 1 172 ? -11.062 22.438 23.469 1 94.56 172 TYR A O 1
ATOM 1389 N N . ILE A 1 173 ? -9.227 23 22.344 1 94.12 173 ILE A N 1
ATOM 1390 C CA . ILE A 1 173 ? -8.812 24.016 23.328 1 94.12 173 ILE A CA 1
ATOM 1391 C C . ILE A 1 173 ? -9.695 25.25 23.188 1 94.12 173 ILE A C 1
ATOM 1393 O O . ILE A 1 173 ? -9.781 25.844 22.109 1 94.12 173 ILE A O 1
ATOM 1397 N N . ALA A 1 174 ? -10.367 25.578 24.172 1 93.38 174 ALA A N 1
ATOM 1398 C CA . ALA A 1 174 ? -11.188 26.766 24.312 1 93.38 174 ALA A CA 1
ATOM 1399 C C . ALA A 1 174 ? -10.914 27.469 25.641 1 93.38 174 ALA A C 1
ATOM 1401 O O . ALA A 1 174 ? -10.117 27 26.438 1 93.38 174 ALA A O 1
ATOM 1402 N N . LYS A 1 175 ? -11.516 28.609 25.797 1 92.06 175 LYS A N 1
ATOM 1403 C CA . LYS A 1 175 ? -11.297 29.391 27 1 92.06 175 LYS A CA 1
ATOM 1404 C C . LYS A 1 175 ? -11.711 28.625 28.25 1 92.06 175 LYS A C 1
ATOM 1406 O O . LYS A 1 175 ? -11.117 28.797 29.312 1 92.06 175 LYS A O 1
ATOM 1411 N N . THR A 1 176 ? -12.672 27.766 28.156 1 92.25 176 THR A N 1
ATOM 1412 C CA . THR A 1 176 ? -13.211 27.031 29.297 1 92.25 176 THR A CA 1
ATOM 1413 C C . THR A 1 176 ? -12.5 25.688 29.469 1 92.25 176 THR A C 1
ATOM 1415 O O . THR A 1 176 ? -12.797 24.938 30.406 1 92.25 176 THR A O 1
ATOM 1418 N N . THR A 1 177 ? -11.602 25.344 28.562 1 93.81 177 THR A N 1
ATOM 1419 C CA . THR A 1 177 ? -10.875 24.094 28.672 1 93.81 177 THR A CA 1
ATOM 1420 C C . THR A 1 177 ? -9.992 24.094 29.922 1 93.81 177 THR A C 1
ATOM 1422 O O . THR A 1 177 ? -9.258 25.047 30.172 1 93.81 177 THR A O 1
ATOM 1425 N N . PRO A 1 178 ? -10.102 23 30.703 1 91.75 178 PRO A N 1
ATOM 1426 C CA . PRO A 1 178 ? -9.258 22.922 31.891 1 91.75 178 PRO A CA 1
ATOM 1427 C C . PRO A 1 178 ? -7.77 22.969 31.562 1 91.75 178 PRO A C 1
ATOM 1429 O O . PRO A 1 178 ? -7.332 22.391 30.562 1 91.75 178 PRO A O 1
ATOM 1432 N N . LYS A 1 179 ? -7.031 23.531 32.469 1 92.56 179 LYS A N 1
ATOM 1433 C CA . LYS A 1 179 ? -5.59 23.672 32.312 1 92.56 179 LYS A CA 1
ATOM 1434 C C . LYS A 1 179 ? -4.918 22.312 32.156 1 92.56 179 LYS A C 1
ATOM 1436 O O . LYS A 1 179 ? -3.934 22.172 31.422 1 92.56 179 LYS A O 1
ATOM 1441 N N . SER A 1 180 ? -5.445 21.359 32.812 1 90.31 180 SER A N 1
ATOM 1442 C CA . SER A 1 180 ? -4.867 20.031 32.75 1 90.31 180 SER A CA 1
ATOM 1443 C C . SER A 1 180 ? -5 19.438 31.344 1 90.31 180 SER A C 1
ATOM 1445 O O . SER A 1 180 ? -4.094 18.766 30.875 1 90.31 180 SER A O 1
ATOM 1447 N N . VAL A 1 181 ? -6.09 19.719 30.719 1 91.69 181 VAL A N 1
ATOM 1448 C CA . VAL A 1 181 ? -6.328 19.234 29.359 1 91.69 181 VAL A CA 1
ATOM 1449 C C . VAL A 1 181 ? -5.418 19.969 28.375 1 91.69 181 VAL A C 1
ATOM 1451 O O . VAL A 1 181 ? -4.848 19.359 27.469 1 91.69 181 VAL A O 1
ATOM 1454 N N . ILE A 1 182 ? -5.281 21.234 28.594 1 92.94 182 ILE A N 1
ATOM 1455 C CA . ILE A 1 182 ? -4.398 22.031 27.75 1 92.94 182 ILE A CA 1
ATOM 1456 C C . ILE A 1 182 ? -2.969 21.516 27.859 1 92.94 182 ILE A C 1
ATOM 1458 O O . ILE A 1 182 ? -2.281 21.359 26.844 1 92.94 182 ILE A O 1
ATOM 1462 N N . LYS A 1 183 ? -2.57 21.234 29.047 1 92.62 183 LYS A N 1
ATOM 1463 C CA . LYS A 1 183 ? -1.23 20.703 29.281 1 92.62 183 LYS A CA 1
ATOM 1464 C C . LYS A 1 183 ? -1.03 19.375 28.562 1 92.62 183 LYS A C 1
ATOM 1466 O O . LYS A 1 183 ? 0.049 19.109 28.031 1 92.62 183 LYS A O 1
ATOM 1471 N N . LEU A 1 184 ? -2.025 18.609 28.562 1 91.62 184 LEU A N 1
ATOM 1472 C CA . LEU A 1 184 ? -1.955 17.328 27.875 1 91.62 184 LEU A CA 1
ATOM 1473 C C . LEU A 1 184 ? -1.749 17.5 26.375 1 91.62 184 LEU A C 1
ATOM 1475 O O . LEU A 1 184 ? -0.947 16.797 25.766 1 91.62 184 LEU A O 1
ATOM 1479 N N . TYR A 1 185 ? -2.48 18.438 25.75 1 93.81 185 TYR A N 1
ATOM 1480 C CA . TYR A 1 185 ? -2.303 18.766 24.344 1 93.81 185 TYR A CA 1
ATOM 1481 C C . TYR A 1 185 ? -0.858 19.141 24.047 1 93.81 185 TYR A C 1
ATOM 1483 O O . TYR A 1 185 ? -0.264 18.656 23.078 1 93.81 185 TYR A O 1
ATOM 1491 N N . GLN A 1 186 ? -0.355 19.969 24.891 1 94 186 GLN A N 1
ATOM 1492 C CA . GLN A 1 186 ? 0.994 20.484 24.688 1 94 186 GLN A CA 1
ATOM 1493 C C . GLN A 1 186 ? 2.041 19.391 24.891 1 94 186 GLN A C 1
ATOM 1495 O O . GLN A 1 186 ? 2.971 19.266 24.094 1 94 186 GLN A O 1
ATOM 1500 N N . GLU A 1 187 ? 1.845 18.609 25.922 1 94.5 187 GLU A N 1
ATOM 1501 C CA . GLU A 1 187 ? 2.785 17.531 26.219 1 94.5 187 GLU A CA 1
ATOM 1502 C C . GLU A 1 187 ? 2.812 16.5 25.094 1 94.5 187 GLU A C 1
ATOM 1504 O O . GLU A 1 187 ? 3.881 16.031 24.703 1 94.5 187 GLU A O 1
ATOM 1509 N N . LEU A 1 188 ? 1.688 16.203 24.609 1 94.38 188 LEU A N 1
ATOM 1510 C CA . LEU A 1 188 ? 1.607 15.234 23.531 1 94.38 188 LEU A CA 1
ATOM 1511 C C . LEU A 1 188 ? 2.285 15.766 22.266 1 94.38 188 LEU A C 1
ATOM 1513 O O . LEU A 1 188 ? 2.92 15.008 21.531 1 94.38 188 LEU A O 1
ATOM 1517 N N . PHE A 1 189 ? 2.115 17.047 22.078 1 96.19 189 PHE A N 1
ATOM 1518 C CA . PHE A 1 189 ? 2.797 17.656 20.938 1 96.19 189 PHE A CA 1
ATOM 1519 C C . PHE A 1 189 ? 4.309 17.516 21.078 1 96.19 189 PHE A C 1
ATOM 1521 O O . PHE A 1 189 ? 4.988 17.062 20.156 1 96.19 189 PHE A O 1
ATOM 1528 N N . TYR A 1 190 ? 4.809 17.891 22.172 1 97.19 190 TYR A N 1
ATOM 1529 C CA . TYR A 1 190 ? 6.25 17.875 22.391 1 97.19 190 TYR A CA 1
ATOM 1530 C C . TYR A 1 190 ? 6.797 16.453 22.281 1 97.19 190 TYR A C 1
ATOM 1532 O O . TYR A 1 190 ? 7.816 16.219 21.625 1 97.19 190 TYR A O 1
ATOM 1540 N N . ASP A 1 191 ? 6.078 15.555 22.844 1 97.06 191 ASP A N 1
ATOM 1541 C CA . ASP A 1 191 ? 6.508 14.156 22.812 1 97.06 191 ASP A CA 1
ATOM 1542 C C . ASP A 1 191 ? 6.48 13.602 21.391 1 97.06 191 ASP A C 1
ATOM 1544 O O . ASP A 1 191 ? 7.453 12.992 20.938 1 97.06 191 ASP A O 1
ATOM 1548 N N . ASP A 1 192 ? 5.379 13.805 20.75 1 97.88 192 ASP A N 1
ATOM 1549 C CA . ASP A 1 192 ? 5.172 13.258 19.422 1 97.88 192 ASP A CA 1
ATOM 1550 C C . ASP A 1 192 ? 6.152 13.867 18.422 1 97.88 192 ASP A C 1
ATOM 1552 O O . ASP A 1 192 ? 6.766 13.141 17.625 1 97.88 192 ASP A O 1
ATOM 1556 N N . PHE A 1 193 ? 6.266 15.172 18.438 1 98.44 193 PHE A N 1
ATOM 1557 C CA . PHE A 1 193 ? 7.125 15.844 17.469 1 98.44 193 PHE A CA 1
ATOM 1558 C C . PHE A 1 193 ? 8.586 15.492 17.703 1 98.44 193 PHE A C 1
ATOM 1560 O O . PHE A 1 193 ? 9.352 15.281 16.766 1 98.44 193 PHE A O 1
ATOM 1567 N N . SER A 1 194 ? 8.977 15.414 18.969 1 98.56 194 SER A N 1
ATOM 1568 C CA . SER A 1 194 ? 10.328 14.977 19.297 1 98.56 194 SER A CA 1
ATOM 1569 C C . SER A 1 194 ? 10.594 13.562 18.812 1 98.56 194 SER A C 1
ATOM 1571 O O . SER A 1 194 ? 11.641 13.281 18.234 1 98.56 194 SER A O 1
ATOM 1573 N N . LYS A 1 195 ? 9.633 12.75 19.062 1 98.25 195 LYS A N 1
ATOM 1574 C CA . LYS A 1 195 ? 9.758 11.359 18.625 1 98.25 195 LYS A CA 1
ATOM 1575 C C . LYS A 1 195 ? 9.867 11.266 17.109 1 98.25 195 LYS A C 1
ATOM 1577 O O . LYS A 1 195 ? 10.688 10.516 16.578 1 98.25 195 LYS A O 1
ATOM 1582 N N . PHE A 1 196 ? 9.078 12.016 16.5 1 98.62 196 PHE A N 1
ATOM 1583 C CA . PHE A 1 196 ? 9.102 12.055 15.047 1 98.62 196 PHE A CA 1
ATOM 1584 C C . PHE A 1 196 ? 10.484 12.461 14.539 1 98.62 196 PHE A C 1
ATOM 1586 O O . PHE A 1 196 ? 11.039 11.805 13.656 1 98.62 196 PHE A O 1
ATOM 1593 N N . LEU A 1 197 ? 11.016 13.492 15.07 1 98.75 197 LEU A N 1
ATOM 1594 C CA . LEU A 1 197 ? 12.32 13.992 14.656 1 98.75 197 LEU A CA 1
ATOM 1595 C C . LEU A 1 197 ? 13.406 12.953 14.922 1 98.75 197 LEU A C 1
ATOM 1597 O O . LEU A 1 197 ? 14.281 12.734 14.078 1 98.75 197 LEU A O 1
ATOM 1601 N N . GLU A 1 198 ? 13.336 12.32 16.016 1 98.69 198 GLU A N 1
ATOM 1602 C CA . GLU A 1 198 ? 14.336 11.32 16.375 1 98.69 198 GLU A CA 1
ATOM 1603 C C . GLU A 1 198 ? 14.32 10.148 15.391 1 98.69 198 GLU A C 1
ATOM 1605 O O . GLU A 1 198 ? 15.375 9.703 14.93 1 98.69 198 GLU A O 1
ATOM 1610 N N . LEU A 1 199 ? 13.188 9.672 15.141 1 98.62 199 LEU A N 1
ATOM 1611 C CA . LEU A 1 199 ? 13.039 8.539 14.234 1 98.62 199 LEU A CA 1
ATOM 1612 C C . LEU A 1 199 ? 13.516 8.898 12.828 1 98.62 199 LEU A C 1
ATOM 1614 O O . LEU A 1 199 ? 14.25 8.141 12.203 1 98.62 199 LEU A O 1
ATOM 1618 N N . ARG A 1 200 ? 13.094 10.055 12.344 1 98.75 200 ARG A N 1
ATOM 1619 C CA . ARG A 1 200 ? 13.477 10.5 11.008 1 98.75 200 ARG A CA 1
ATOM 1620 C C . ARG A 1 200 ? 14.977 10.734 10.914 1 98.75 200 ARG A C 1
ATOM 1622 O O . ARG A 1 200 ? 15.594 10.477 9.883 1 98.75 200 ARG A O 1
ATOM 1629 N N . TYR A 1 201 ? 15.516 11.219 12.016 1 98.75 201 TYR A N 1
ATOM 1630 C CA . TYR A 1 201 ? 16.969 11.414 12.031 1 98.75 201 TYR A CA 1
ATOM 1631 C C . TYR A 1 201 ? 17.688 10.102 11.805 1 98.75 201 TYR A C 1
ATOM 1633 O O . TYR A 1 201 ? 18.656 10.039 11.039 1 98.75 201 TYR A O 1
ATOM 1641 N N . GLN A 1 202 ? 17.266 9.047 12.461 1 97.94 202 GLN A N 1
ATOM 1642 C CA . GLN A 1 202 ? 17.891 7.734 12.336 1 97.94 202 GLN A CA 1
ATOM 1643 C C . GLN A 1 202 ? 17.703 7.172 10.93 1 97.94 202 GLN A C 1
ATOM 1645 O O . GLN A 1 202 ? 18.578 6.469 10.414 1 97.94 202 GLN A O 1
ATOM 1650 N N . GLU A 1 203 ? 16.625 7.484 10.297 1 98.31 203 GLU A N 1
ATOM 1651 C CA . GLU A 1 203 ? 16.25 6.887 9.023 1 98.31 203 GLU A CA 1
ATOM 1652 C C . GLU A 1 203 ? 16.828 7.68 7.852 1 98.31 203 GLU A C 1
ATOM 1654 O O . GLU A 1 203 ? 17 7.148 6.754 1 98.31 203 GLU A O 1
ATOM 1659 N N . LEU A 1 204 ? 17.078 8.938 8.078 1 98.31 204 LEU A N 1
ATOM 1660 C CA . LEU A 1 204 ? 17.578 9.844 7.039 1 98.31 204 LEU A CA 1
ATOM 1661 C C . LEU A 1 204 ? 19.062 9.609 6.781 1 98.31 204 LEU A C 1
ATOM 1663 O O . LEU A 1 204 ? 19.828 9.43 7.719 1 98.31 204 LEU A O 1
ATOM 1667 N N . VAL A 1 205 ? 19.484 9.602 5.508 1 97.56 205 VAL A N 1
ATOM 1668 C CA . VAL A 1 205 ? 20.891 9.508 5.145 1 97.56 205 VAL A CA 1
ATOM 1669 C C . VAL A 1 205 ? 21.609 10.797 5.539 1 97.56 205 VAL A C 1
ATOM 1671 O O . VAL A 1 205 ? 20.969 11.836 5.738 1 97.56 205 VAL A O 1
ATOM 1674 N N . SER A 1 206 ? 22.969 10.719 5.652 1 96.62 206 SER A N 1
ATOM 1675 C CA . SER A 1 206 ? 23.734 11.953 5.781 1 96.62 206 SER A CA 1
ATOM 1676 C C . SER A 1 206 ? 23.547 12.859 4.57 1 96.62 206 SER A C 1
ATOM 1678 O O . SER A 1 206 ? 23.672 12.406 3.43 1 96.62 206 SER A O 1
ATOM 1680 N N . GLY A 1 207 ? 23.203 14.047 4.797 1 95.81 207 GLY A N 1
ATOM 1681 C CA . GLY A 1 207 ? 22.891 14.977 3.721 1 95.81 207 GLY A CA 1
ATOM 1682 C C . GLY A 1 207 ? 21.422 14.992 3.342 1 95.81 207 GLY A C 1
ATOM 1683 O O . GLY A 1 207 ? 21 15.797 2.51 1 95.81 207 GLY A O 1
ATOM 1684 N N . GLY A 1 208 ? 20.656 14.102 4.012 1 97.5 208 GLY A N 1
ATOM 1685 C CA . GLY A 1 208 ? 19.234 14.031 3.727 1 97.5 208 GLY A CA 1
ATOM 1686 C C . GLY A 1 208 ? 18.484 15.281 4.148 1 97.5 208 GLY A C 1
ATOM 1687 O O . GLY A 1 208 ? 19 16.078 4.938 1 97.5 208 GLY A O 1
ATOM 1688 N N . GLN A 1 209 ? 17.312 15.492 3.561 1 98.06 209 GLN A N 1
ATOM 1689 C CA . GLN A 1 209 ? 16.5 16.688 3.76 1 98.06 209 GLN A CA 1
ATOM 1690 C C . GLN A 1 209 ? 15.086 16.328 4.203 1 98.06 209 GLN A C 1
ATOM 1692 O O . GLN A 1 209 ? 14.617 15.219 3.975 1 98.06 209 GLN A O 1
ATOM 1697 N N . MET A 1 210 ? 14.461 17.281 4.844 1 98.5 210 MET A N 1
ATOM 1698 C CA . MET A 1 210 ? 13.062 17.125 5.234 1 98.5 210 MET A CA 1
ATOM 1699 C C . MET A 1 210 ? 12.281 18.406 4.996 1 98.5 210 MET A C 1
ATOM 1701 O O . MET A 1 210 ? 12.773 19.5 5.293 1 98.5 210 MET A O 1
ATOM 1705 N N . VAL A 1 211 ? 11.148 18.328 4.387 1 98.5 211 VAL A N 1
ATOM 1706 C CA . VAL A 1 211 ? 10.242 19.438 4.172 1 98.5 211 VAL A CA 1
ATOM 1707 C C . VAL A 1 211 ? 8.891 19.156 4.824 1 98.5 211 VAL A C 1
ATOM 1709 O O . VAL A 1 211 ? 8.203 18.203 4.453 1 98.5 211 VAL A O 1
ATOM 1712 N N . LEU A 1 212 ? 8.5 20.016 5.785 1 98.31 212 LEU A N 1
ATOM 1713 C CA . LEU A 1 212 ? 7.312 19.781 6.59 1 98.31 212 LEU A CA 1
ATOM 1714 C C . LEU A 1 212 ? 6.367 20.969 6.539 1 98.31 212 LEU A C 1
ATOM 1716 O O . LEU A 1 212 ? 6.816 22.125 6.535 1 98.31 212 LEU A O 1
ATOM 1720 N N . SER A 1 213 ? 5.102 20.688 6.457 1 97.56 213 SER A N 1
ATOM 1721 C CA . SER A 1 213 ? 4.066 21.703 6.629 1 97.56 213 SER A CA 1
ATOM 1722 C C . SER A 1 213 ? 2.889 21.156 7.43 1 97.56 213 SER A C 1
ATOM 1724 O O . SER A 1 213 ? 2.469 20.016 7.23 1 97.56 213 SER A O 1
ATOM 1726 N N . PHE A 1 214 ? 2.418 21.875 8.383 1 96.81 214 PHE A N 1
ATOM 1727 C CA . PHE A 1 214 ? 1.276 21.453 9.188 1 96.81 214 PHE A CA 1
ATOM 1728 C C . PHE A 1 214 ? 0.613 22.656 9.859 1 96.81 214 PHE A C 1
ATOM 1730 O O . PHE A 1 214 ? 1.183 23.734 9.898 1 96.81 214 PHE A O 1
ATOM 1737 N N . LEU A 1 215 ? -0.588 22.453 10.305 1 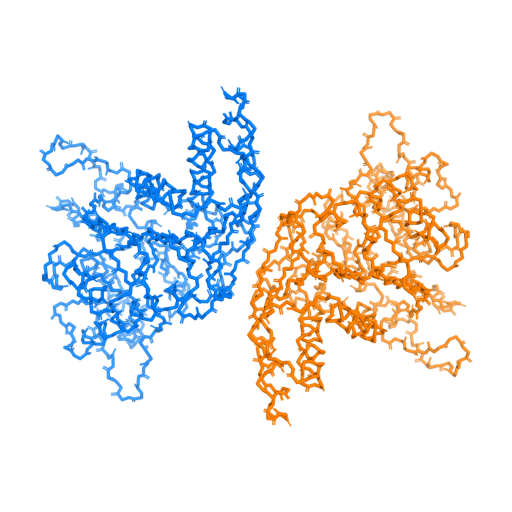95.75 215 LEU A N 1
ATOM 1738 C CA . LEU A 1 215 ? -1.373 23.516 10.914 1 95.75 215 LEU A CA 1
ATOM 1739 C C . LEU A 1 215 ? -0.661 24.094 12.133 1 95.75 215 LEU A C 1
ATOM 1741 O O . LEU A 1 215 ? -0.049 23.344 12.906 1 95.75 215 LEU A O 1
ATOM 1745 N N . ALA A 1 216 ? -0.771 25.359 12.242 1 94.62 216 ALA A N 1
ATOM 1746 C CA . ALA A 1 216 ? -0.097 26.109 13.297 1 94.62 216 ALA A CA 1
ATOM 1747 C C . ALA A 1 216 ? -0.92 27.328 13.727 1 94.62 216 ALA A C 1
ATOM 1749 O O . ALA A 1 216 ? -2.016 27.562 13.203 1 94.62 216 ALA A O 1
ATOM 1750 N N . ARG A 1 217 ? -0.447 27.953 14.742 1 91.94 217 ARG A N 1
ATOM 1751 C CA . ARG A 1 217 ? -1.048 29.219 15.148 1 91.94 217 ARG A CA 1
ATOM 1752 C C . ARG A 1 217 ? -0.105 30.375 14.867 1 91.94 217 ARG A C 1
ATOM 1754 O O . ARG A 1 217 ? 1.103 30.281 15.094 1 91.94 217 ARG A O 1
ATOM 1761 N N . LYS A 1 218 ? -0.665 31.375 14.344 1 87.38 218 LYS A N 1
ATOM 1762 C CA . LYS A 1 218 ? 0.12 32.562 14.078 1 87.38 218 LYS A CA 1
ATOM 1763 C C . LYS A 1 218 ? 0.436 33.312 15.367 1 87.38 218 LYS A C 1
ATOM 1765 O O . LYS A 1 218 ? 1.555 33.812 15.555 1 87.38 218 LYS A O 1
ATOM 1770 N N . LYS A 1 219 ? -0.547 33.281 16.203 1 84.25 219 LYS A N 1
ATOM 1771 C CA . LYS A 1 219 ? -0.398 34 17.469 1 84.25 219 LYS A CA 1
ATOM 1772 C C . LYS A 1 219 ? 0.047 33.062 18.594 1 84.25 219 LYS A C 1
ATOM 1774 O O . LYS A 1 219 ? -0.205 31.844 18.531 1 84.25 219 LYS A O 1
ATOM 1779 N N . ASP A 1 220 ? 0.609 33.625 19.625 1 84.44 220 ASP A N 1
ATOM 1780 C CA . ASP A 1 220 ? 1.06 32.812 20.75 1 84.44 220 ASP A CA 1
ATOM 1781 C C . ASP A 1 220 ? -0.114 32.406 21.641 1 84.44 220 ASP A C 1
ATOM 1783 O O . ASP A 1 220 ? -0.07 31.391 22.312 1 84.44 220 ASP A O 1
ATOM 1787 N N . ASP A 1 221 ? -1.11 33.188 21.562 1 85.94 221 ASP A N 1
ATOM 1788 C CA . ASP A 1 221 ? -2.281 32.906 22.391 1 85.94 221 ASP A CA 1
ATOM 1789 C C . ASP A 1 221 ? -2.984 31.641 21.938 1 85.94 221 ASP A C 1
ATOM 1791 O O . ASP A 1 221 ? -3.486 31.562 20.812 1 85.94 221 ASP A O 1
ATOM 1795 N N . LEU A 1 222 ? -3.08 30.672 22.891 1 86.38 222 LEU A N 1
ATOM 1796 C CA . LEU A 1 222 ? -3.646 29.359 22.609 1 86.38 222 LEU A CA 1
ATOM 1797 C C . LEU A 1 222 ? -5.137 29.469 22.281 1 86.38 222 LEU A C 1
ATOM 1799 O O . LEU A 1 222 ? -5.691 28.609 21.609 1 86.38 222 LEU A O 1
ATOM 1803 N N . TYR A 1 223 ? -5.758 30.5 22.781 1 81.88 223 TYR A N 1
ATOM 1804 C CA . TYR A 1 223 ? -7.211 30.625 22.688 1 81.88 223 TYR A CA 1
ATOM 1805 C C . TYR A 1 223 ? -7.613 31.375 21.406 1 81.88 223 TYR A C 1
ATOM 1807 O O . TYR A 1 223 ? -8.781 31.359 21.016 1 81.88 223 TYR A O 1
ATOM 1815 N N . ASP A 1 224 ? -6.68 32 20.781 1 71.62 224 ASP A N 1
ATOM 1816 C CA . ASP A 1 224 ? -6.965 32.781 19.578 1 71.62 224 ASP A CA 1
ATOM 1817 C C . ASP A 1 224 ? -6.418 32.062 18.344 1 71.62 224 ASP A C 1
ATOM 1819 O O . ASP A 1 224 ? -6.094 32.719 17.344 1 71.62 224 ASP A O 1
ATOM 1823 N N . GLY A 1 225 ? -6.328 30.812 18.5 1 67.69 225 GLY A N 1
ATOM 1824 C CA . GLY A 1 225 ? -5.902 30.062 17.328 1 67.69 225 GLY A CA 1
ATOM 1825 C C . GLY A 1 225 ? -7.035 29.766 16.375 1 67.69 225 GLY A C 1
ATOM 1826 O O . GLY A 1 225 ? -8.195 29.703 16.766 1 67.69 225 GLY A O 1
ATOM 1827 N N . ASN A 1 226 ? -6.691 29.562 15.141 1 80.69 226 ASN A N 1
ATOM 1828 C CA . ASN A 1 226 ? -7.676 29.375 14.086 1 80.69 226 ASN A CA 1
ATOM 1829 C C . ASN A 1 226 ? -8.453 28.078 14.289 1 80.69 226 ASN A C 1
ATOM 1831 O O . ASN A 1 226 ? -9.672 28.031 14.07 1 80.69 226 ASN A O 1
ATOM 1835 N N . LEU A 1 227 ? -7.758 27.078 14.914 1 88.38 227 LEU A N 1
ATOM 1836 C CA . LEU A 1 227 ? -8.453 25.812 15.125 1 88.38 227 LEU A CA 1
ATOM 1837 C C . LEU A 1 227 ? -9.398 25.906 16.312 1 88.38 227 LEU A C 1
ATOM 1839 O O . LEU A 1 227 ? -10.453 25.266 16.328 1 88.38 227 LEU A O 1
ATOM 1843 N N . SER A 1 228 ? -8.984 26.672 17.328 1 91.88 228 SER A N 1
ATOM 1844 C CA . SER A 1 228 ? -9.867 26.875 18.469 1 91.88 228 SER A CA 1
ATOM 1845 C C . SER A 1 228 ? -11.203 27.469 18.047 1 91.88 228 SER A C 1
ATOM 1847 O O . SER A 1 228 ? -12.258 27.062 18.531 1 91.88 228 SER A O 1
ATOM 1849 N N . VAL A 1 229 ? -11.125 28.422 17.141 1 93.19 229 VAL A N 1
ATOM 1850 C CA . VAL A 1 229 ? -12.344 29.047 16.656 1 93.19 229 VAL A CA 1
ATOM 1851 C C . VAL A 1 229 ? -13.125 28.062 15.789 1 93.19 229 VAL A C 1
ATOM 1853 O O . VAL A 1 229 ? -14.32 27.859 15.992 1 93.19 229 VAL A O 1
ATOM 1856 N N . LEU A 1 230 ? -12.438 27.516 14.859 1 95.56 230 LEU A N 1
ATOM 1857 C CA . LEU A 1 230 ? -13.07 26.609 13.914 1 95.56 230 LEU A CA 1
ATOM 1858 C C . LEU A 1 230 ? -13.727 25.438 14.633 1 95.56 230 LEU A C 1
ATOM 1860 O O . LEU A 1 230 ? -14.898 25.125 14.391 1 95.56 230 LEU A O 1
ATOM 1864 N N . TYR A 1 231 ? -13 24.719 15.508 1 96 231 TYR A N 1
ATOM 1865 C CA . TYR A 1 231 ? -13.531 23.578 16.234 1 96 231 TYR A CA 1
ATOM 1866 C C . TYR A 1 231 ? -14.547 24.016 17.281 1 96 231 TYR A C 1
ATOM 1868 O O . TYR A 1 231 ? -15.422 23.25 17.672 1 96 231 TYR A O 1
ATOM 1876 N N . GLY A 1 232 ? -14.375 25.297 17.734 1 95.62 232 GLY A N 1
ATOM 1877 C CA . GLY A 1 232 ? -15.414 25.844 18.594 1 95.62 232 GLY A CA 1
ATOM 1878 C C . GLY A 1 232 ? -16.781 25.906 17.922 1 95.62 232 GLY A C 1
ATOM 1879 O O . GLY A 1 232 ? -17.797 25.672 18.562 1 95.62 232 GLY A O 1
ATOM 1880 N N . LEU A 1 233 ? -16.75 26.172 16.656 1 97.19 233 LEU A N 1
ATOM 1881 C CA . LEU A 1 233 ? -18 26.234 15.898 1 97.19 233 LEU A CA 1
ATOM 1882 C C . LEU A 1 233 ? -18.609 24.859 15.742 1 97.19 233 LEU A C 1
ATOM 1884 O O . LEU A 1 233 ? -19.844 24.719 15.711 1 97.19 233 LEU A O 1
ATOM 1888 N N . ILE A 1 234 ? -17.812 23.812 15.609 1 97.88 234 ILE A N 1
ATOM 1889 C CA . ILE A 1 234 ? -18.297 22.438 15.602 1 97.88 234 ILE A CA 1
ATOM 1890 C C . ILE A 1 234 ? -18.859 22.078 16.969 1 97.88 234 ILE A C 1
ATOM 1892 O O . ILE A 1 234 ? -19.906 21.453 17.078 1 97.88 234 ILE A O 1
ATOM 1896 N N . SER A 1 235 ? -18.094 22.469 17.969 1 97.38 235 SER A N 1
ATOM 1897 C CA . SER A 1 235 ? -18.531 22.219 19.328 1 97.38 235 SER A CA 1
ATOM 1898 C C . SER A 1 235 ? -19.906 22.828 19.594 1 97.38 235 SER A C 1
ATOM 1900 O O . SER A 1 235 ? -20.766 22.219 20.234 1 97.38 235 SER A O 1
ATOM 1902 N N . GLN A 1 236 ? -20.109 24 19.125 1 97.75 236 GLN A N 1
ATOM 1903 C CA . GLN A 1 236 ? -21.391 24.672 19.266 1 97.75 236 GLN A CA 1
ATOM 1904 C C . GLN A 1 236 ? -22.516 23.875 18.594 1 97.75 236 GLN A C 1
ATOM 1906 O O . GLN A 1 236 ? -23.609 23.766 19.125 1 97.75 236 GLN A O 1
ATOM 1911 N N . ALA A 1 237 ? -22.188 23.406 17.422 1 98.5 237 ALA A N 1
ATOM 1912 C CA . ALA A 1 237 ? -23.156 22.578 16.734 1 98.5 237 ALA A CA 1
ATOM 1913 C C . ALA A 1 237 ? -23.484 21.312 17.531 1 98.5 237 ALA A C 1
ATOM 1915 O O . ALA A 1 237 ? -24.656 20.938 17.656 1 98.5 237 ALA A O 1
ATOM 1916 N N . LEU A 1 238 ? -22.5 20.688 18.109 1 98.38 238 LEU A N 1
ATOM 1917 C CA . LEU A 1 238 ? -22.688 19.484 18.922 1 98.38 238 LEU A CA 1
ATOM 1918 C C . LEU A 1 238 ? -23.516 19.812 20.172 1 98.38 238 LEU A C 1
ATOM 1920 O O . LEU A 1 238 ? -24.375 19.016 20.562 1 98.38 238 LEU A O 1
ATOM 1924 N N . GLN A 1 239 ? -23.25 20.906 20.766 1 97.94 239 GLN A N 1
ATOM 1925 C CA . GLN A 1 239 ? -23.984 21.328 21.953 1 97.94 239 GLN A CA 1
ATOM 1926 C C . GLN A 1 239 ? -25.484 21.484 21.641 1 97.94 239 GLN A C 1
ATOM 1928 O O . GLN A 1 239 ? -26.328 21.125 22.469 1 97.94 239 GLN A O 1
ATOM 1933 N N . SER A 1 240 ? -25.719 22.078 20.5 1 97.88 240 SER A N 1
ATOM 1934 C CA . SER A 1 240 ? -27.125 22.203 20.094 1 97.88 240 SER A CA 1
ATOM 1935 C C . SER A 1 240 ? -27.781 20.844 19.953 1 97.88 240 SER A C 1
ATOM 1937 O O . SER A 1 240 ? -28.969 20.688 20.281 1 97.88 240 SER A O 1
ATOM 1939 N N . LEU A 1 241 ? -27.047 19.859 19.453 1 98 241 LEU A N 1
ATOM 1940 C CA . LEU A 1 241 ? -27.578 18.5 19.312 1 98 241 LEU A CA 1
ATOM 1941 C C . LEU A 1 241 ? -27.797 17.859 20.688 1 98 241 LEU A C 1
ATOM 1943 O O . LEU A 1 241 ? -28.734 17.078 20.859 1 98 241 LEU A O 1
ATOM 1947 N N . VAL A 1 242 ? -26.953 18.188 21.625 1 97.62 242 VAL A N 1
ATOM 1948 C CA . VAL A 1 242 ? -27.141 17.719 23 1 97.62 242 VAL A CA 1
ATOM 1949 C C . VAL A 1 242 ? -28.438 18.297 23.562 1 97.62 242 VAL A C 1
ATOM 1951 O O . VAL A 1 242 ? -29.234 17.562 24.156 1 97.62 242 VAL A O 1
ATOM 1954 N N . MET A 1 243 ? -28.656 19.531 23.344 1 97.75 243 MET A N 1
ATOM 1955 C CA . MET A 1 243 ? -29.844 20.203 23.859 1 97.75 243 MET A CA 1
ATOM 1956 C C . MET A 1 243 ? -31.109 19.609 23.25 1 97.75 243 MET A C 1
ATOM 1958 O O . MET A 1 243 ? -32.156 19.547 23.906 1 97.75 243 MET A O 1
ATOM 1962 N N . GLU A 1 244 ? -30.969 19.109 22.078 1 97.44 244 GLU A N 1
ATOM 1963 C CA . GLU A 1 244 ? -32.094 18.516 21.375 1 97.44 244 GLU A CA 1
ATOM 1964 C C . GLU A 1 244 ? -32.25 17.031 21.688 1 97.44 244 GLU A C 1
ATOM 1966 O O . GLU A 1 244 ? -33.156 16.375 21.219 1 97.44 244 GLU A O 1
ATOM 1971 N N . GLY A 1 245 ? -31.281 16.484 22.375 1 96.62 245 GLY A N 1
ATOM 1972 C CA . GLY A 1 245 ? -31.359 15.086 22.797 1 96.62 245 GLY A CA 1
ATOM 1973 C C . GLY A 1 245 ? -30.828 14.125 21.75 1 96.62 245 GLY A C 1
ATOM 1974 O O . GLY A 1 245 ? -30.984 12.906 21.875 1 96.62 245 GLY A O 1
ATOM 1975 N N . LEU A 1 246 ? -30.156 14.664 20.766 1 96.69 246 LEU A N 1
ATOM 1976 C CA . LEU A 1 246 ? -29.656 13.828 19.688 1 96.69 246 LEU A CA 1
ATOM 1977 C C . LEU A 1 246 ? -28.266 13.289 20.031 1 96.69 246 LEU A C 1
ATOM 1979 O O . LEU A 1 246 ? -27.828 12.289 19.453 1 96.69 246 LEU A O 1
ATOM 1983 N N . VAL A 1 247 ? -27.562 13.984 20.922 1 97 247 VAL A N 1
ATOM 1984 C CA . VAL A 1 247 ? -26.234 13.586 21.375 1 97 247 VAL A CA 1
ATOM 1985 C C . VAL A 1 247 ? -26.188 13.609 22.906 1 97 247 VAL A C 1
ATOM 1987 O O . VAL A 1 247 ? -26.719 14.523 23.531 1 97 247 VAL A O 1
ATOM 1990 N N . GLU A 1 248 ? -25.656 12.586 23.438 1 96.44 248 GLU A N 1
ATOM 1991 C CA . GLU A 1 248 ? -25.5 12.562 24.875 1 96.44 248 GLU A CA 1
ATOM 1992 C C . GLU A 1 248 ? -24.406 13.523 25.344 1 96.44 248 GLU A C 1
ATOM 1994 O O . GLU A 1 248 ? -23.344 13.602 24.734 1 96.44 248 GLU A O 1
ATOM 1999 N N . LYS A 1 249 ? -24.734 14.172 26.406 1 95.62 249 LYS A N 1
ATOM 2000 C CA . LYS A 1 249 ? -23.781 15.141 26.938 1 95.62 249 LYS A CA 1
ATOM 2001 C C . LYS A 1 249 ? -22.469 14.461 27.328 1 95.62 249 LYS A C 1
ATOM 2003 O O . LYS A 1 249 ? -21.391 15.031 27.125 1 95.62 249 LYS A O 1
ATOM 2008 N N . GLU A 1 250 ? -22.531 13.305 27.859 1 92.19 250 GLU A N 1
ATOM 2009 C CA . GLU A 1 250 ? -21.344 12.57 28.281 1 92.19 250 GLU A CA 1
ATOM 2010 C C . GLU A 1 250 ? -20.438 12.242 27.094 1 92.19 250 GLU A C 1
ATOM 2012 O O . GLU A 1 250 ? -19.219 12.234 27.219 1 92.19 250 GLU A O 1
ATOM 2017 N N . LYS A 1 251 ? -21.047 12 26 1 92.94 251 LYS A N 1
ATOM 2018 C CA . LYS A 1 251 ? -20.266 11.703 24.797 1 92.94 251 LYS A CA 1
ATOM 2019 C C . LYS A 1 251 ? -19.531 12.938 24.297 1 92.94 251 LYS A C 1
ATOM 2021 O O . LYS A 1 251 ? -18.375 12.852 23.875 1 92.94 251 LYS A O 1
ATOM 2026 N N . LEU A 1 252 ? -20.266 13.992 24.359 1 95.12 252 LEU A N 1
ATOM 2027 C CA . LEU A 1 252 ? -19.609 15.227 23.969 1 95.12 252 LEU A CA 1
ATOM 2028 C C . LEU A 1 252 ? -18.438 15.547 24.891 1 95.12 252 LEU A C 1
ATOM 2030 O O . LEU A 1 252 ? -17.328 15.836 24.438 1 95.12 252 LEU A O 1
ATOM 2034 N N . ASP A 1 253 ? -18.609 15.438 26.156 1 91.38 253 ASP A N 1
ATOM 2035 C CA . ASP A 1 253 ? -17.625 15.82 27.156 1 91.38 253 ASP A CA 1
ATOM 2036 C C . ASP A 1 253 ? -16.391 14.938 27.062 1 91.38 253 ASP A C 1
ATOM 2038 O O . ASP A 1 253 ? -15.281 15.375 27.422 1 91.38 253 ASP A O 1
ATOM 2042 N N . SER A 1 254 ? -16.562 13.789 26.547 1 89.19 254 SER A N 1
ATOM 2043 C CA . SER A 1 254 ? -15.461 12.836 26.516 1 89.19 254 SER A CA 1
ATOM 2044 C C . SER A 1 254 ? -14.781 12.828 25.156 1 89.19 254 SER A C 1
ATOM 2046 O O . SER A 1 254 ? -13.875 12.031 24.906 1 89.19 254 SER A O 1
ATOM 2048 N N . PHE A 1 255 ? -15.195 13.695 24.281 1 92.69 255 PHE A N 1
ATOM 2049 C CA . PHE A 1 255 ? -14.648 13.711 22.922 1 92.69 255 PHE A CA 1
ATOM 2050 C C . PHE A 1 255 ? -13.656 14.852 22.75 1 92.69 255 PHE A C 1
ATOM 2052 O O . PHE A 1 255 ? -14 16.016 22.969 1 92.69 255 PHE A O 1
ATOM 2059 N N . ASN A 1 256 ? -12.438 14.547 22.375 1 93.19 256 ASN A N 1
ATOM 2060 C CA . ASN A 1 256 ? -11.406 15.539 22.078 1 93.19 256 ASN A CA 1
ATOM 2061 C C . ASN A 1 256 ? -10.727 15.242 20.734 1 93.19 256 ASN A C 1
ATOM 2063 O O . ASN A 1 256 ? -10.422 14.086 20.438 1 93.19 256 ASN A O 1
ATOM 2067 N N . ILE A 1 257 ? -10.555 16.234 19.938 1 93.31 257 ILE A N 1
ATOM 2068 C CA . ILE A 1 257 ? -9.789 16.078 18.703 1 93.31 257 ILE A CA 1
ATOM 2069 C C . ILE A 1 257 ? -8.297 16.109 19.016 1 93.31 257 ILE A C 1
ATOM 2071 O O . ILE A 1 257 ? -7.789 17.078 19.578 1 93.31 257 ILE A O 1
ATOM 2075 N N . PRO A 1 258 ? -7.613 15.086 18.656 1 92.19 258 PRO A N 1
ATOM 2076 C CA . PRO A 1 258 ? -6.191 15.008 19 1 92.19 258 PRO A CA 1
ATOM 2077 C C . PRO A 1 258 ? -5.309 15.797 18.031 1 92.19 258 PRO A C 1
ATOM 2079 O O . PRO A 1 258 ? -4.379 15.234 17.438 1 92.19 258 PRO A O 1
ATOM 2082 N N . ASN A 1 259 ? -5.625 17.047 17.906 1 93.94 259 ASN A N 1
ATOM 2083 C CA . ASN A 1 259 ? -4.875 18.016 17.109 1 93.94 259 ASN A CA 1
ATOM 2084 C C . ASN A 1 259 ? -4.219 19.078 17.984 1 93.94 259 ASN A C 1
ATOM 2086 O O . ASN A 1 259 ? -4.766 19.453 19.016 1 93.94 259 ASN A O 1
ATOM 2090 N N . TYR A 1 260 ? -3.092 19.469 17.594 1 95.06 260 TYR A N 1
ATOM 2091 C CA . TYR A 1 260 ? -2.475 20.609 18.266 1 95.06 260 TYR A CA 1
ATOM 2092 C C . TYR A 1 260 ? -1.79 21.531 17.266 1 95.06 260 TYR A C 1
ATOM 2094 O O . TYR A 1 260 ? -1.014 21.062 16.422 1 95.06 260 TYR A O 1
ATOM 2102 N N . GLU A 1 261 ? -2.072 22.75 17.312 1 95 261 GLU A N 1
ATOM 2103 C CA . GLU A 1 261 ? -1.434 23.766 16.484 1 95 261 GLU A CA 1
ATOM 2104 C C . GLU A 1 261 ? -0.326 24.484 17.25 1 95 261 GLU A C 1
ATOM 2106 O O . GLU A 1 261 ? -0.593 25.438 17.984 1 95 261 GLU A O 1
ATOM 2111 N N . PRO A 1 262 ? 0.826 24.172 16.969 1 95.38 262 PRO A N 1
ATOM 2112 C CA . PRO A 1 262 ? 1.926 24.859 17.656 1 95.38 262 PRO A CA 1
ATOM 2113 C C . PRO A 1 262 ? 2.225 26.234 17.078 1 95.38 262 PRO A C 1
ATOM 2115 O O . PRO A 1 262 ? 1.907 26.5 15.922 1 95.38 262 PRO A O 1
ATOM 2118 N N . ALA A 1 263 ? 2.75 27.094 17.891 1 94.38 263 ALA A N 1
ATOM 2119 C CA . ALA A 1 263 ? 3.363 28.312 17.406 1 94.38 263 ALA A CA 1
ATOM 2120 C C . ALA A 1 263 ? 4.77 28.062 16.875 1 94.38 263 ALA A C 1
ATOM 2122 O O . ALA A 1 263 ? 5.383 27.031 17.203 1 94.38 263 ALA A O 1
ATOM 2123 N N . ILE A 1 264 ? 5.27 28.984 16.078 1 95.44 264 ILE A N 1
ATOM 2124 C CA . ILE A 1 264 ? 6.582 28.844 15.453 1 95.44 264 ILE A CA 1
ATOM 2125 C C . ILE A 1 264 ? 7.637 28.609 16.531 1 95.44 264 ILE A C 1
ATOM 2127 O O . ILE A 1 264 ? 8.523 27.766 16.375 1 95.44 264 ILE A O 1
ATOM 2131 N N . HIS A 1 265 ? 7.547 29.359 17.656 1 95.62 265 HIS A N 1
ATOM 2132 C CA . HIS A 1 265 ? 8.57 29.25 18.688 1 95.62 265 HIS A CA 1
ATOM 2133 C C . HIS A 1 265 ? 8.562 27.875 19.328 1 95.62 265 HIS A C 1
ATOM 2135 O O . HIS A 1 265 ? 9.609 27.359 19.719 1 95.62 265 HIS A O 1
ATOM 2141 N N . GLU A 1 266 ? 7.391 27.25 19.484 1 96.31 266 GLU A N 1
ATOM 2142 C CA . GLU A 1 266 ? 7.301 25.891 20.031 1 96.31 266 GLU A CA 1
ATOM 2143 C C . GLU A 1 266 ? 8 24.891 19.109 1 96.31 266 GLU A C 1
ATOM 2145 O O . GLU A 1 266 ? 8.719 24 19.594 1 96.31 266 GLU A O 1
ATOM 2150 N N . VAL A 1 267 ? 7.812 25.047 17.812 1 97.69 267 VAL A N 1
ATOM 2151 C CA . VAL A 1 267 ? 8.422 24.172 16.828 1 97.69 267 VAL A CA 1
ATOM 2152 C C . VAL A 1 267 ? 9.945 24.344 16.844 1 97.69 267 VAL A C 1
ATOM 2154 O O . VAL A 1 267 ? 10.688 23.359 16.922 1 97.69 267 VAL A O 1
ATOM 2157 N N . LYS A 1 268 ? 10.375 25.578 16.844 1 97.88 268 LYS A N 1
ATOM 2158 C CA . LYS A 1 268 ? 11.805 25.875 16.875 1 97.88 268 LYS A CA 1
ATOM 2159 C C . LYS A 1 268 ? 12.453 25.297 18.141 1 97.88 268 LYS A C 1
ATOM 2161 O O . LYS A 1 268 ? 13.555 24.75 18.078 1 97.88 268 LYS A O 1
ATOM 2166 N N . THR A 1 269 ? 11.742 25.438 19.203 1 97.69 269 THR A N 1
ATOM 2167 C CA . THR A 1 269 ? 12.266 24.938 20.469 1 97.69 269 THR A CA 1
ATOM 2168 C C . THR A 1 269 ? 12.531 23.438 20.406 1 97.69 269 THR A C 1
ATOM 2170 O O . THR A 1 269 ? 13.594 22.969 20.828 1 97.69 269 THR A O 1
ATOM 2173 N N . VAL A 1 270 ? 11.586 22.719 19.906 1 98.25 270 VAL A N 1
ATOM 2174 C CA . VAL A 1 270 ? 11.734 21.266 19.828 1 98.25 270 VAL A CA 1
ATOM 2175 C C . VAL A 1 270 ? 12.891 20.922 18.875 1 98.25 270 VAL A C 1
ATOM 2177 O O . VAL A 1 270 ? 13.734 20.078 19.203 1 98.25 270 VAL A O 1
ATOM 2180 N N . VAL A 1 271 ? 12.984 21.531 17.703 1 98.56 271 VAL A N 1
ATOM 2181 C CA . VAL A 1 271 ? 14.008 21.234 16.703 1 98.56 271 VAL A CA 1
ATOM 2182 C C . VAL A 1 271 ? 15.391 21.562 17.266 1 98.56 271 VAL A C 1
ATOM 2184 O O . VAL A 1 271 ? 16.312 20.734 17.188 1 98.56 271 VAL A O 1
ATOM 2187 N N . ILE A 1 272 ? 15.531 22.75 17.859 1 97.94 272 ILE A N 1
ATOM 2188 C CA . ILE A 1 272 ? 16.828 23.234 18.344 1 97.94 272 ILE A CA 1
ATOM 2189 C C . ILE A 1 272 ? 17.281 22.375 19.531 1 97.94 272 ILE A C 1
ATOM 2191 O O . ILE A 1 272 ? 18.438 21.969 19.609 1 97.94 272 ILE A O 1
ATOM 2195 N N . SER A 1 273 ? 16.328 22.047 20.375 1 97.56 273 SER A N 1
ATOM 2196 C CA . SER A 1 273 ? 16.672 21.281 21.562 1 97.56 273 SER A CA 1
ATOM 2197 C C . SER A 1 273 ? 17.109 19.859 21.203 1 97.56 273 SER A C 1
ATOM 2199 O O . SER A 1 273 ? 17.891 19.234 21.922 1 97.56 273 SER A O 1
ATOM 2201 N N . SER A 1 274 ? 16.562 19.312 20.156 1 97 274 SER A N 1
ATOM 2202 C CA . SER A 1 274 ? 16.906 17.969 19.75 1 97 274 SER A CA 1
ATOM 2203 C C . SER A 1 274 ? 18.359 17.875 19.281 1 97 274 SER A C 1
ATOM 2205 O O . SER A 1 274 ? 18.969 16.797 19.359 1 97 274 SER A O 1
ATOM 2207 N N . LYS A 1 275 ? 18.922 18.875 18.656 1 97.75 275 LYS A N 1
ATOM 2208 C CA . LYS A 1 275 ? 20.266 18.969 18.109 1 97.75 275 LYS A CA 1
ATOM 2209 C C . LYS A 1 275 ? 20.453 18 16.938 1 97.75 275 LYS A C 1
ATOM 2211 O O . LYS A 1 275 ? 21.578 17.594 16.641 1 97.75 275 LYS A O 1
ATOM 2216 N N . LEU A 1 276 ? 19.375 17.688 16.344 1 98.31 276 LEU A N 1
ATOM 2217 C CA . LEU A 1 276 ? 19.422 16.672 15.305 1 98.31 276 LEU A CA 1
ATOM 2218 C C . LEU A 1 276 ? 19.391 17.312 13.914 1 98.31 276 LEU A C 1
ATOM 2220 O O . LEU A 1 276 ? 19.938 16.75 12.961 1 98.31 276 LEU A O 1
ATOM 2224 N N . PHE A 1 277 ? 18.75 18.453 13.812 1 98.44 277 PHE A N 1
ATOM 2225 C CA . PHE A 1 277 ? 18.547 19.062 12.508 1 98.44 277 PHE A CA 1
ATOM 2226 C C . PHE A 1 277 ? 18.906 20.547 12.539 1 98.44 277 PHE A C 1
ATOM 2228 O O . PHE A 1 277 ? 18.875 21.172 13.602 1 98.44 277 PHE A O 1
ATOM 2235 N N . THR A 1 278 ? 19.234 21.062 11.375 1 97.75 278 THR A N 1
ATOM 2236 C CA . THR A 1 278 ? 19.359 22.5 11.125 1 97.75 278 THR A CA 1
ATOM 2237 C C . THR A 1 278 ? 18.125 23.031 10.414 1 97.75 278 THR A C 1
ATOM 2239 O O . THR A 1 278 ? 17.641 22.422 9.461 1 97.75 278 THR A O 1
ATOM 2242 N N . ILE A 1 279 ? 17.641 24.156 10.906 1 98.19 279 ILE A N 1
ATOM 2243 C CA . ILE A 1 279 ? 16.5 24.797 10.25 1 98.19 279 ILE A CA 1
ATOM 2244 C C . ILE A 1 279 ? 17 25.625 9.062 1 98.19 279 ILE A C 1
ATOM 2246 O O . ILE A 1 279 ? 17.703 26.609 9.234 1 98.19 279 ILE A O 1
ATOM 2250 N N . ASN A 1 280 ? 16.609 25.188 7.887 1 97.25 280 ASN A N 1
ATOM 2251 C CA . ASN A 1 280 ? 16.953 25.953 6.688 1 97.25 280 ASN A CA 1
ATOM 2252 C C . ASN A 1 280 ? 16 27.125 6.48 1 97.25 280 ASN A C 1
ATOM 2254 O O . ASN A 1 280 ? 16.438 28.203 6.074 1 97.25 280 ASN A O 1
ATOM 2258 N N . LYS A 1 281 ? 14.758 26.875 6.684 1 97.19 281 LYS A N 1
ATOM 2259 C CA . LYS A 1 281 ? 13.703 27.859 6.504 1 97.19 281 LYS A CA 1
ATOM 2260 C C . LYS A 1 281 ? 12.477 27.516 7.352 1 97.19 281 LYS A C 1
ATOM 2262 O O . LYS A 1 281 ? 12.133 26.344 7.504 1 97.19 281 LYS A O 1
ATOM 2267 N N . ILE A 1 282 ? 11.93 28.531 7.965 1 96.75 282 ILE A N 1
ATOM 2268 C CA . ILE A 1 282 ? 10.68 28.359 8.703 1 96.75 282 ILE A CA 1
ATOM 2269 C C . ILE A 1 282 ? 9.82 29.609 8.562 1 96.75 282 ILE A C 1
ATOM 2271 O O . ILE A 1 282 ? 10.312 30.719 8.688 1 96.75 282 ILE A O 1
ATOM 2275 N N . TYR A 1 283 ? 8.602 29.453 8.172 1 94.94 283 TYR A N 1
ATOM 2276 C CA . TYR A 1 283 ? 7.664 30.578 8.094 1 94.94 283 TYR A CA 1
ATOM 2277 C C . TYR A 1 283 ? 6.223 30.094 8.195 1 94.94 283 TYR A C 1
ATOM 2279 O O . TYR A 1 283 ? 5.969 28.891 8.219 1 94.94 283 TYR A O 1
ATOM 2287 N N . VAL A 1 284 ? 5.32 30.969 8.352 1 92.75 284 VAL A N 1
ATOM 2288 C CA . VAL A 1 284 ? 3.896 30.656 8.414 1 92.75 284 VAL A CA 1
ATOM 2289 C C . VAL A 1 284 ? 3.203 31.188 7.156 1 92.75 284 VAL A C 1
ATOM 2291 O O . VAL A 1 284 ? 3.439 32.312 6.742 1 92.75 284 VAL A O 1
ATOM 2294 N N . PHE A 1 285 ? 2.58 30.219 6.59 1 89.12 285 PHE A N 1
ATOM 2295 C CA . PHE A 1 285 ? 1.707 30.484 5.453 1 89.12 285 PHE A CA 1
ATOM 2296 C C . PHE A 1 285 ? 0.245 30.5 5.883 1 89.12 285 PHE A C 1
ATOM 2298 O O . PHE A 1 285 ? -0.171 29.672 6.699 1 89.12 285 PHE A O 1
ATOM 2305 N N . GLU A 1 286 ? -0.566 31.578 5.391 1 90.94 286 GLU A N 1
ATOM 2306 C CA . GLU A 1 286 ? -1.979 31.609 5.758 1 90.94 286 GLU A CA 1
ATOM 2307 C C . GLU A 1 286 ? -2.873 31.453 4.531 1 90.94 286 GLU A C 1
ATOM 2309 O O . GLU A 1 286 ? -2.551 31.953 3.451 1 90.94 286 GLU A O 1
ATOM 2314 N N . SER A 1 287 ? -3.9 30.75 4.719 1 90.69 287 SER A N 1
ATOM 2315 C CA . SER A 1 287 ? -4.941 30.625 3.705 1 90.69 287 SER A CA 1
ATOM 2316 C C . SER A 1 287 ? -6.332 30.734 4.32 1 90.69 287 SER A C 1
ATOM 2318 O O . SER A 1 287 ? -6.527 30.391 5.488 1 90.69 287 SER A O 1
ATOM 2320 N N . ASN A 1 288 ? -7.273 31.203 3.504 1 92.81 288 ASN A N 1
ATOM 2321 C CA . ASN A 1 288 ? -8.648 31.344 3.986 1 92.81 288 ASN A CA 1
ATOM 2322 C C . ASN A 1 288 ? -9.281 29.984 4.285 1 92.81 288 ASN A C 1
ATOM 2324 O O . ASN A 1 288 ? -8.938 28.984 3.656 1 92.81 288 ASN A O 1
ATOM 2328 N N . TRP A 1 289 ? -10.219 30 5.211 1 94.62 289 TRP A N 1
ATOM 2329 C CA . TRP A 1 289 ? -10.953 28.781 5.516 1 94.62 289 TRP A CA 1
ATOM 2330 C C . TRP A 1 289 ? -11.602 28.203 4.262 1 94.62 289 TRP A C 1
ATOM 2332 O O . TRP A 1 289 ? -11.555 26.984 4.035 1 94.62 289 TRP A O 1
ATOM 2342 N N . ASP A 1 290 ? -12.25 29.078 3.545 1 94.56 290 ASP A N 1
ATOM 2343 C CA . ASP A 1 290 ? -12.82 28.672 2.268 1 94.56 290 ASP A CA 1
ATOM 2344 C C . ASP A 1 290 ? -11.719 28.406 1.237 1 94.56 290 ASP A C 1
ATOM 2346 O O . ASP A 1 290 ? -11.023 29.328 0.812 1 94.56 290 ASP A O 1
ATOM 2350 N N . PRO A 1 291 ? -11.609 27.156 0.833 1 92.75 291 PRO A N 1
ATOM 2351 C CA . PRO A 1 291 ? -10.516 26.828 -0.078 1 92.75 291 PRO A CA 1
ATOM 2352 C C . PRO A 1 291 ? -10.641 27.516 -1.435 1 92.75 291 PRO A C 1
ATOM 2354 O O . PRO A 1 291 ? -9.68 27.562 -2.197 1 92.75 291 PRO A O 1
ATOM 2357 N N . TYR A 1 292 ? -11.766 28.078 -1.711 1 92.44 292 TYR A N 1
ATOM 2358 C CA . TYR A 1 292 ? -11.977 28.719 -3.006 1 92.44 292 TYR A CA 1
ATOM 2359 C C . TYR A 1 292 ? -11.867 30.234 -2.895 1 92.44 292 TYR A C 1
ATOM 2361 O O . TYR A 1 292 ? -12.031 30.953 -3.885 1 92.44 292 TYR A O 1
ATOM 2369 N N . ASP A 1 293 ? -11.656 30.719 -1.719 1 91.12 293 ASP A N 1
ATOM 2370 C CA . ASP A 1 293 ? -11.422 32.156 -1.485 1 91.12 293 ASP A CA 1
ATOM 2371 C C . ASP A 1 293 ? -9.93 32.469 -1.48 1 91.12 293 ASP A C 1
ATOM 2373 O O . ASP A 1 293 ? -9.25 32.281 -0.471 1 91.12 293 ASP A O 1
ATOM 2377 N N . ASP A 1 294 ? -9.445 33.094 -2.496 1 86.12 294 ASP A N 1
ATOM 2378 C CA . ASP A 1 294 ? -8.023 33.406 -2.598 1 86.12 294 ASP A CA 1
ATOM 2379 C C . ASP A 1 294 ? -7.77 34.875 -2.275 1 86.12 294 ASP A C 1
ATOM 2381 O O . ASP A 1 294 ? -6.699 35.406 -2.574 1 86.12 294 ASP A O 1
ATOM 2385 N N . SER A 1 295 ? -8.773 35.469 -1.765 1 83.62 295 SER A N 1
ATOM 2386 C CA . SER A 1 295 ? -8.609 36.875 -1.453 1 83.62 295 SER A CA 1
ATOM 2387 C C . SER A 1 295 ? -7.621 37.094 -0.312 1 83.62 295 SER A C 1
ATOM 2389 O O . SER A 1 295 ? -7.551 36.281 0.611 1 83.62 295 SER A O 1
ATOM 2391 N N . SER A 1 296 ? -6.617 38.062 -0.506 1 71.31 296 SER A N 1
ATOM 2392 C CA . SER A 1 296 ? -5.688 38.438 0.559 1 71.31 296 SER A CA 1
ATOM 2393 C C . SER A 1 296 ? -6.352 39.344 1.597 1 71.31 296 SER A C 1
ATOM 2395 O O . SER A 1 296 ? -7.441 39.844 1.364 1 71.31 296 SER A O 1
ATOM 2397 N N . ASP A 1 297 ? -5.82 39.531 2.957 1 61.41 297 ASP A N 1
ATOM 2398 C CA . ASP A 1 297 ? -6.383 40.406 3.982 1 61.41 297 ASP A CA 1
ATOM 2399 C C . ASP A 1 297 ? -6.609 41.812 3.439 1 61.41 297 ASP A C 1
ATOM 2401 O O . ASP A 1 297 ? -7.516 42.5 3.889 1 61.41 297 ASP A O 1
ATOM 2405 N N . GLN A 1 298 ? -5.613 42.375 2.822 1 52.91 298 GLN A N 1
ATOM 2406 C CA . GLN A 1 298 ? -5.656 43.812 2.494 1 52.91 298 GLN A CA 1
ATOM 2407 C C . GLN A 1 298 ? -6.707 44.094 1.426 1 52.91 298 GLN A C 1
ATOM 2409 O O . GLN A 1 298 ? -7.105 45.25 1.229 1 52.91 298 GLN A O 1
ATOM 2414 N N . GLY A 1 299 ? -6.73 43.344 0.35 1 48.09 299 GLY A N 1
ATOM 2415 C CA . GLY A 1 299 ? -7.332 43.875 -0.852 1 48.09 299 GLY A CA 1
ATOM 2416 C C . GLY A 1 299 ? -8.836 43.719 -0.896 1 48.09 299 GLY A C 1
ATOM 2417 O O . GLY A 1 299 ? -9.438 43.156 0.038 1 48.09 299 GLY A O 1
ATOM 2418 N N . GLN A 1 300 ? -9.445 43.906 -2.271 1 48.25 300 GLN A N 1
ATOM 2419 C CA . GLN A 1 300 ? -10.82 44.094 -2.727 1 48.25 300 GLN A CA 1
ATOM 2420 C C . GLN A 1 300 ? -11.703 42.938 -2.305 1 48.25 300 GLN A C 1
ATOM 2422 O O . GLN A 1 300 ? -11.297 41.781 -2.422 1 48.25 300 GLN A O 1
ATOM 2427 N N . ALA A 1 301 ? -12.625 43.281 -1.479 1 49.06 301 ALA A N 1
ATOM 2428 C CA . ALA A 1 301 ? -13.75 42.469 -1.01 1 49.06 301 ALA A CA 1
ATOM 2429 C C . ALA A 1 301 ? -14.203 41.469 -2.084 1 49.06 301 ALA A C 1
ATOM 2431 O O . ALA A 1 301 ? -14.875 41.875 -3.045 1 49.06 301 ALA A O 1
ATOM 2432 N N . THR A 1 302 ? -13.336 40.531 -2.59 1 54.44 302 THR A N 1
ATOM 2433 C CA . THR A 1 302 ? -14.023 39.594 -3.479 1 54.44 302 THR A CA 1
ATOM 2434 C C . THR A 1 302 ? -15.344 39.125 -2.861 1 54.44 302 THR A C 1
ATOM 2436 O O . THR A 1 302 ? -15.438 38.969 -1.645 1 54.44 302 THR A O 1
ATOM 2439 N N . ASN A 1 303 ? -16.438 39.531 -3.529 1 58.69 303 ASN A N 1
ATOM 2440 C CA . ASN A 1 303 ? -17.828 39.156 -3.266 1 58.69 303 ASN A CA 1
ATOM 2441 C C . ASN A 1 303 ? -17.969 37.719 -2.838 1 58.69 303 ASN A C 1
ATOM 2443 O O . ASN A 1 303 ? -18.312 36.844 -3.65 1 58.69 303 ASN A O 1
ATOM 2447 N N . VAL A 1 304 ? -17.266 37.375 -1.678 1 74.5 304 VAL A N 1
ATOM 2448 C CA . VAL A 1 304 ? -17.453 36 -1.207 1 74.5 304 VAL A CA 1
ATOM 2449 C C . VAL A 1 304 ? -18.812 35.875 -0.53 1 74.5 304 VAL A C 1
ATOM 2451 O O . VAL A 1 304 ? -19.188 36.688 0.308 1 74.5 304 VAL A O 1
ATOM 2454 N N . ASN A 1 305 ? -19.625 35.062 -1.105 1 89.69 305 ASN A N 1
ATOM 2455 C CA . ASN A 1 305 ? -20.891 34.688 -0.499 1 89.69 305 ASN A CA 1
ATOM 2456 C C . ASN A 1 305 ? -20.672 33.844 0.763 1 89.69 305 ASN A C 1
ATOM 2458 O O . ASN A 1 305 ? -20.266 32.688 0.686 1 89.69 305 ASN A O 1
ATOM 2462 N N . PRO A 1 306 ? -20.906 34.469 1.865 1 92.56 306 PRO A N 1
ATOM 2463 C CA . PRO A 1 306 ? -20.625 33.781 3.121 1 92.56 306 PRO A CA 1
ATOM 2464 C C . PRO A 1 306 ? -21.344 32.438 3.207 1 92.56 306 PRO A C 1
ATOM 2466 O O . PRO A 1 306 ? -20.812 31.484 3.826 1 92.56 306 PRO A O 1
ATOM 2469 N N . ILE A 1 307 ? -22.469 32.344 2.65 1 95.88 307 ILE A N 1
ATOM 2470 C CA . ILE A 1 307 ? -23.219 31.094 2.684 1 95.88 307 ILE A CA 1
ATOM 2471 C C . ILE A 1 307 ? -22.469 30.016 1.912 1 95.88 307 ILE A C 1
ATOM 2473 O O . ILE A 1 307 ? -22.281 28.906 2.412 1 95.88 307 ILE A O 1
ATOM 2477 N N . LYS A 1 308 ? -22.078 30.391 0.743 1 96.06 308 LYS A N 1
ATOM 2478 C CA . LYS A 1 308 ? -21.297 29.453 -0.065 1 96.06 308 LYS A CA 1
ATOM 2479 C C . LYS A 1 308 ? -20 29.094 0.625 1 96.06 308 LYS A C 1
ATOM 2481 O O . LYS A 1 308 ? -19.578 27.938 0.605 1 96.06 308 LYS A O 1
ATOM 2486 N N . SER A 1 309 ? -19.391 30.047 1.19 1 95.94 309 SER A N 1
ATOM 2487 C CA . SER A 1 309 ? -18.141 29.812 1.911 1 95.94 309 SER A CA 1
ATOM 2488 C C . SER A 1 309 ? -18.344 28.875 3.092 1 95.94 309 SER A C 1
ATOM 2490 O O . SER A 1 309 ? -17.516 28 3.344 1 95.94 309 SER A O 1
ATOM 2492 N N . GLY A 1 310 ? -19.422 29.125 3.809 1 97.38 310 GLY A N 1
ATOM 2493 C CA . GLY A 1 310 ? -19.734 28.25 4.922 1 97.38 310 GLY A CA 1
ATOM 2494 C C . GLY A 1 310 ? -19.906 26.797 4.504 1 97.38 310 GLY A C 1
ATOM 2495 O O . GLY A 1 310 ? -19.422 25.891 5.191 1 97.38 310 GLY A O 1
ATOM 2496 N N . LEU A 1 311 ? -20.531 26.609 3.371 1 97.38 311 LEU A N 1
ATOM 2497 C CA . LEU A 1 311 ? -20.75 25.266 2.84 1 97.38 311 LEU A CA 1
ATOM 2498 C C . LEU A 1 311 ? -19.422 24.641 2.408 1 97.38 311 LEU A C 1
ATOM 2500 O O . LEU A 1 311 ? -19.172 23.453 2.674 1 97.38 311 LEU A O 1
ATOM 2504 N N . ASN A 1 312 ? -18.609 25.391 1.776 1 96.38 312 ASN A N 1
ATOM 2505 C CA . ASN A 1 312 ? -17.312 24.906 1.328 1 96.38 312 ASN A CA 1
ATOM 2506 C C . ASN A 1 312 ? -16.438 24.484 2.504 1 96.38 312 ASN A C 1
ATOM 2508 O O . ASN A 1 312 ? -15.812 23.422 2.467 1 96.38 312 ASN A O 1
ATOM 2512 N N . VAL A 1 313 ? -16.406 25.297 3.488 1 97.31 313 VAL A N 1
ATOM 2513 C CA . VAL A 1 313 ? -15.617 25 4.676 1 97.31 313 VAL A CA 1
ATOM 2514 C C . VAL A 1 313 ? -16.125 23.734 5.348 1 97.31 313 VAL A C 1
ATOM 2516 O O . VAL A 1 313 ? -15.336 22.859 5.727 1 97.31 313 VAL A O 1
ATOM 2519 N N . ALA A 1 314 ? -17.391 23.641 5.457 1 98.12 314 ALA A N 1
ATOM 2520 C CA . ALA A 1 314 ? -17.984 22.469 6.105 1 98.12 314 ALA A CA 1
ATOM 2521 C C . ALA A 1 314 ? -17.656 21.188 5.352 1 98.12 314 ALA A C 1
ATOM 2523 O O . ALA A 1 314 ? -17.391 20.156 5.965 1 98.12 314 ALA A O 1
ATOM 2524 N N . LYS A 1 315 ? -17.656 21.266 4.082 1 97.06 315 LYS A N 1
ATOM 2525 C CA . LYS A 1 315 ? -17.328 20.109 3.27 1 97.06 315 LYS A CA 1
ATOM 2526 C C . LYS A 1 315 ? -15.891 19.672 3.486 1 97.06 315 LYS A C 1
ATOM 2528 O O . LYS A 1 315 ? -15.602 18.469 3.617 1 97.06 315 LYS A O 1
ATOM 2533 N N . CYS A 1 316 ? -15.023 20.594 3.531 1 96.56 316 CYS A N 1
ATOM 2534 C CA . CYS A 1 316 ? -13.602 20.312 3.73 1 96.56 316 CYS A CA 1
ATOM 2535 C C . CYS A 1 316 ? -13.359 19.672 5.098 1 96.56 316 CYS A C 1
ATOM 2537 O O . CYS A 1 316 ? -12.648 18.672 5.207 1 96.56 316 CYS A O 1
ATOM 2539 N N . ILE A 1 317 ? -13.977 20.25 6.043 1 97.44 317 ILE A N 1
ATOM 2540 C CA . ILE A 1 317 ? -13.734 19.797 7.406 1 97.44 317 ILE A CA 1
ATOM 2541 C C . ILE A 1 317 ? -14.398 18.438 7.617 1 97.44 317 ILE A C 1
ATOM 2543 O O . ILE A 1 317 ? -13.859 17.578 8.305 1 97.44 317 ILE A O 1
ATOM 2547 N N . ARG A 1 318 ? -15.562 18.281 7.051 1 97.94 318 ARG A N 1
ATOM 2548 C CA . ARG A 1 318 ? -16.25 17 7.156 1 97.94 318 ARG A CA 1
ATOM 2549 C C . ARG A 1 318 ? -15.414 15.883 6.547 1 97.94 318 ARG A C 1
ATOM 2551 O O . ARG A 1 318 ? -15.305 14.797 7.121 1 97.94 318 ARG A O 1
ATOM 2558 N N . ALA A 1 319 ? -14.812 16.156 5.41 1 96.38 319 ALA A N 1
ATOM 2559 C CA . ALA A 1 319 ? -13.977 15.172 4.738 1 96.38 319 ALA A CA 1
ATOM 2560 C C . ALA A 1 319 ? -12.859 14.68 5.656 1 96.38 319 ALA A C 1
ATOM 2562 O O . ALA A 1 319 ? -12.438 13.523 5.57 1 96.38 319 ALA A O 1
ATOM 2563 N N . VAL A 1 320 ? -12.43 15.531 6.551 1 95.62 320 VAL A N 1
ATOM 2564 C CA . VAL A 1 320 ? -11.32 15.211 7.441 1 95.62 320 VAL A CA 1
ATOM 2565 C C . VAL A 1 320 ? -11.844 14.547 8.711 1 95.62 320 VAL A C 1
ATOM 2567 O O . VAL A 1 320 ? -11.297 13.539 9.164 1 95.62 320 VAL A O 1
ATOM 2570 N N . LEU A 1 321 ? -12.961 14.969 9.273 1 96.75 321 LEU A N 1
ATOM 2571 C CA . LEU A 1 321 ? -13.312 14.641 10.648 1 96.75 321 LEU A CA 1
ATOM 2572 C C . LEU A 1 321 ? -14.406 13.578 10.695 1 96.75 321 LEU A C 1
ATOM 2574 O O . LEU A 1 321 ? -14.656 12.977 11.742 1 96.75 321 LEU A O 1
ATOM 2578 N N . GLU A 1 322 ? -15.07 13.367 9.609 1 97.12 322 GLU A N 1
ATOM 2579 C CA . GLU A 1 322 ? -16.266 12.516 9.633 1 97.12 322 GLU A CA 1
ATOM 2580 C C . GLU A 1 322 ? -15.953 11.148 10.25 1 97.12 322 GLU A C 1
ATOM 2582 O O . GLU A 1 322 ? -16.703 10.672 11.109 1 97.12 322 GLU A O 1
ATOM 2587 N N . PRO A 1 323 ? -14.867 10.461 9.867 1 94.38 323 PRO A N 1
ATOM 2588 C CA . PRO A 1 323 ? -14.633 9.156 10.484 1 94.38 323 PRO A CA 1
ATOM 2589 C C . PRO A 1 323 ? -14.445 9.234 11.992 1 94.38 323 PRO A C 1
ATOM 2591 O O . PRO A 1 323 ? -14.922 8.367 12.727 1 94.38 323 PRO A O 1
ATOM 2594 N N . LEU A 1 324 ? -13.758 10.242 12.445 1 93.94 324 LEU A N 1
ATOM 2595 C CA . LEU A 1 324 ? -13.531 10.438 13.875 1 93.94 324 LEU A CA 1
ATOM 2596 C C . LEU A 1 324 ? -14.844 10.695 14.609 1 93.94 324 LEU A C 1
ATOM 2598 O O . LEU A 1 324 ? -15.109 10.094 15.648 1 93.94 324 LEU A O 1
ATOM 2602 N N . ILE A 1 325 ? -15.641 11.539 14.039 1 96.56 325 ILE A N 1
ATOM 2603 C CA . ILE A 1 325 ? -16.922 11.906 14.648 1 96.56 325 ILE A CA 1
ATOM 2604 C C . ILE A 1 325 ? -17.875 10.711 14.609 1 96.56 325 ILE A C 1
ATOM 2606 O O . ILE A 1 325 ? -18.547 10.406 15.594 1 96.56 325 ILE A O 1
ATOM 2610 N N . ALA A 1 326 ? -17.922 10.023 13.492 1 96.81 326 ALA A N 1
ATOM 2611 C CA . ALA A 1 326 ? -18.797 8.867 13.344 1 96.81 326 ALA A CA 1
ATOM 2612 C C . ALA A 1 326 ? -18.422 7.766 14.336 1 96.81 326 ALA A C 1
ATOM 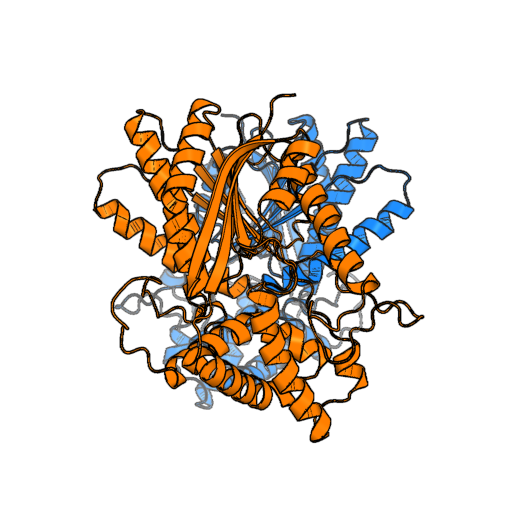2614 O O . ALA A 1 326 ? -19.312 7.09 14.875 1 96.81 326 ALA A O 1
ATOM 2615 N N . SER A 1 327 ? -17.172 7.562 14.539 1 94.19 327 SER A N 1
ATOM 2616 C CA . SER A 1 327 ? -16.719 6.516 15.445 1 94.19 327 SER A CA 1
ATOM 2617 C C . SER A 1 327 ? -17.156 6.789 16.875 1 94.19 327 SER A C 1
ATOM 2619 O O . SER A 1 327 ? -17.5 5.863 17.609 1 94.19 327 SER A O 1
ATOM 2621 N N . HIS A 1 328 ? -17.172 8.031 17.281 1 94.25 328 HIS A N 1
ATOM 2622 C CA . HIS A 1 328 ? -17.453 8.383 18.672 1 94.25 328 HIS A CA 1
ATOM 2623 C C . HIS A 1 328 ? -18.953 8.641 18.891 1 94.25 328 HIS A C 1
ATOM 2625 O O . HIS A 1 328 ? -19.516 8.211 19.891 1 94.25 328 HIS A O 1
ATOM 2631 N N . PHE A 1 329 ? -19.625 9.273 17.891 1 96.5 329 PHE A N 1
ATOM 2632 C CA . PHE A 1 329 ? -21 9.734 18.094 1 96.5 329 PHE A CA 1
ATOM 2633 C C . PHE A 1 329 ? -21.969 8.898 17.266 1 96.5 329 PHE A C 1
ATOM 2635 O O . PHE A 1 329 ? -23.188 8.953 17.5 1 96.5 329 PHE A O 1
ATOM 2642 N N . GLY A 1 330 ? -21.469 8.086 16.406 1 95.69 330 GLY A N 1
ATOM 2643 C CA . GLY A 1 330 ? -22.328 7.387 15.461 1 95.69 330 GLY A CA 1
ATOM 2644 C C . GLY A 1 330 ? -22.516 8.141 14.156 1 95.69 330 GLY A C 1
ATOM 2645 O O . GLY A 1 330 ? -22.203 9.328 14.07 1 95.69 330 GLY A O 1
ATOM 2646 N N . GLU A 1 331 ? -23.062 7.555 13.203 1 96.25 331 GLU A N 1
ATOM 2647 C CA . GLU A 1 331 ? -23.188 8.117 11.859 1 96.25 331 GLU A CA 1
ATOM 2648 C C . GLU A 1 331 ? -24.469 8.938 11.719 1 96.25 331 GLU A C 1
ATOM 2650 O O . GLU A 1 331 ? -24.578 9.773 10.82 1 96.25 331 GLU A O 1
ATOM 2655 N N . SER A 1 332 ? -25.375 8.766 12.531 1 96.19 332 SER A N 1
ATOM 2656 C CA . SER A 1 332 ? -26.719 9.305 12.367 1 96.19 332 SER A CA 1
ATOM 2657 C C . SER A 1 332 ? -26.734 10.828 12.508 1 96.19 332 SER A C 1
ATOM 2659 O O . SER A 1 332 ? -27.609 11.5 11.969 1 96.19 332 SER A O 1
ATOM 2661 N N . ILE A 1 333 ? -25.781 11.414 13.172 1 97.56 333 ILE A N 1
ATOM 2662 C CA . ILE A 1 333 ? -25.844 12.836 13.461 1 97.56 333 ILE A CA 1
ATOM 2663 C C . ILE A 1 333 ? -25.016 13.617 12.438 1 97.56 333 ILE A C 1
ATOM 2665 O O . ILE A 1 333 ? -25.031 14.844 12.43 1 97.56 333 ILE A O 1
ATOM 2669 N N . LEU A 1 334 ? -24.297 13.016 11.547 1 98.06 334 LEU A N 1
ATOM 2670 C CA . LEU A 1 334 ? -23.297 13.641 10.703 1 98.06 334 LEU A CA 1
ATOM 2671 C C . LEU A 1 334 ? -23.906 14.727 9.828 1 98.06 334 LEU A C 1
ATOM 2673 O O . LEU A 1 334 ? -23.422 15.859 9.797 1 98.06 334 LEU A O 1
ATOM 2677 N N . ASP A 1 335 ? -24.984 14.438 9.164 1 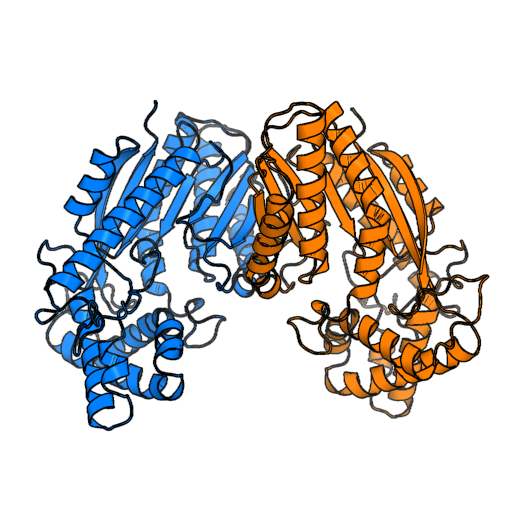97.94 335 ASP A N 1
ATOM 2678 C CA . ASP A 1 335 ? -25.578 15.406 8.242 1 97.94 335 ASP A CA 1
ATOM 2679 C C . ASP A 1 335 ? -26.062 16.641 8.977 1 97.94 335 ASP A C 1
ATOM 2681 O O . ASP A 1 335 ? -25.797 17.781 8.555 1 97.94 335 ASP A O 1
ATOM 2685 N N . VAL A 1 336 ? -26.766 16.391 10.047 1 98.25 336 VAL A N 1
ATOM 2686 C CA . VAL A 1 336 ? -27.297 17.516 10.797 1 98.25 336 VAL A CA 1
ATOM 2687 C C . VAL A 1 336 ? -26.156 18.312 11.43 1 98.25 336 VAL A C 1
ATOM 2689 O O . VAL A 1 336 ? -26.188 19.547 11.445 1 98.25 336 VAL A O 1
ATOM 2692 N N . LEU A 1 337 ? -25.188 17.672 11.938 1 98.62 337 LEU A N 1
ATOM 2693 C CA . LEU A 1 337 ? -24.047 18.312 12.57 1 98.62 337 LEU A CA 1
ATOM 2694 C C . LEU A 1 337 ? -23.328 19.234 11.586 1 98.62 337 LEU A C 1
ATOM 2696 O O . LEU A 1 337 ? -23.109 20.406 11.883 1 98.62 337 LEU A O 1
ATOM 2700 N N . PHE A 1 338 ? -23.031 18.766 10.422 1 98.62 338 PHE A N 1
ATOM 2701 C CA . PHE A 1 338 ? -22.219 19.547 9.5 1 98.62 338 PHE A CA 1
ATOM 2702 C C . PHE A 1 338 ? -23.047 20.609 8.797 1 98.62 338 PHE A C 1
ATOM 2704 O O . PHE A 1 338 ? -22.531 21.641 8.352 1 98.62 338 PHE A O 1
ATOM 2711 N N . SER A 1 339 ? -24.359 20.344 8.695 1 98.44 339 SER A N 1
ATOM 2712 C CA . SER A 1 339 ? -25.25 21.422 8.258 1 98.44 339 SER A CA 1
ATOM 2713 C C . SER A 1 339 ? -25.219 22.594 9.242 1 98.44 339 SER A C 1
ATOM 2715 O O . SER A 1 339 ? -25.125 23.75 8.836 1 98.44 339 SER A O 1
ATOM 2717 N N . ARG A 1 340 ? -25.312 22.281 10.492 1 98.56 340 ARG A N 1
ATOM 2718 C CA . ARG A 1 340 ? -25.266 23.312 11.516 1 98.56 340 ARG A CA 1
ATOM 2719 C C . ARG A 1 340 ? -23.906 23.969 11.578 1 98.56 340 ARG A C 1
ATOM 2721 O O . ARG A 1 340 ? -23.797 25.188 11.773 1 98.56 340 ARG A O 1
ATOM 2728 N N . PHE A 1 341 ? -22.922 23.156 11.508 1 98.62 341 PHE A N 1
ATOM 2729 C CA . PHE A 1 341 ? -21.562 23.703 11.453 1 98.62 341 PHE A CA 1
ATOM 2730 C C . PHE A 1 341 ? -21.422 24.688 10.297 1 98.62 341 PHE A C 1
ATOM 2732 O O . PHE A 1 341 ? -20.859 25.781 10.469 1 98.62 341 PHE A O 1
ATOM 2739 N N . ALA A 1 342 ? -21.922 24.359 9.125 1 98.62 342 ALA A N 1
ATOM 2740 C CA . ALA A 1 342 ? -21.875 25.25 7.969 1 98.62 342 ALA A CA 1
ATOM 2741 C C . ALA A 1 342 ? -22.531 26.594 8.289 1 98.62 342 ALA A C 1
ATOM 2743 O O . ALA A 1 342 ? -22.016 27.641 7.902 1 98.62 342 ALA A O 1
ATOM 2744 N N . ARG A 1 343 ? -23.609 26.547 8.945 1 98.38 343 ARG A N 1
ATOM 2745 C CA . ARG A 1 343 ? -24.328 27.766 9.328 1 98.38 343 ARG A CA 1
ATOM 2746 C C . ARG A 1 343 ? -23.5 28.594 10.305 1 98.38 343 ARG A C 1
ATOM 2748 O O . ARG A 1 343 ? -23.422 29.812 10.18 1 98.38 343 ARG A O 1
ATOM 2755 N N . ASN A 1 344 ? -22.984 27.875 11.305 1 98.25 344 ASN A N 1
ATOM 2756 C CA . ASN A 1 344 ? -22.125 28.562 12.266 1 98.25 344 ASN A CA 1
ATOM 2757 C C . ASN A 1 344 ? -20.969 29.266 11.57 1 98.25 344 ASN A C 1
ATOM 2759 O O . ASN A 1 344 ? -20.625 30.391 11.914 1 98.25 344 ASN A O 1
ATOM 2763 N N . VAL A 1 345 ? -20.359 28.594 10.617 1 97.62 345 VAL A N 1
ATOM 2764 C CA . VAL A 1 345 ? -19.234 29.156 9.875 1 97.62 345 VAL A CA 1
ATOM 2765 C C . VAL A 1 345 ? -19.688 30.359 9.062 1 97.62 345 VAL A C 1
ATOM 2767 O O . VAL A 1 345 ? -19 31.375 9.008 1 97.62 345 VAL A O 1
ATOM 2770 N N . THR A 1 346 ? -20.859 30.188 8.422 1 97.69 346 THR A N 1
ATOM 2771 C CA . THR A 1 346 ? -21.422 31.297 7.656 1 97.69 346 THR A CA 1
ATOM 2772 C C . THR A 1 346 ? -21.547 32.531 8.523 1 97.69 346 THR A C 1
ATOM 2774 O O . THR A 1 346 ? -21.125 33.625 8.117 1 97.69 346 THR A O 1
ATOM 2777 N N . GLN A 1 347 ? -22.094 32.375 9.68 1 97.12 347 GLN A N 1
ATOM 2778 C CA . GLN A 1 347 ? -22.281 33.5 10.594 1 97.12 347 GLN A CA 1
ATOM 2779 C C . GLN A 1 347 ? -20.953 34.094 11.008 1 97.12 347 GLN A C 1
ATOM 2781 O O . GLN A 1 347 ? -20.812 35.344 11.109 1 97.12 347 GLN A O 1
ATOM 2786 N N . HIS A 1 348 ? -20.047 33.281 11.258 1 95.44 348 HIS A N 1
ATOM 2787 C CA . HIS A 1 348 ? -18.719 33.781 11.625 1 95.44 348 HIS A CA 1
ATOM 2788 C C . HIS A 1 348 ? -18.094 34.594 10.492 1 95.44 348 HIS A C 1
ATOM 2790 O O . HIS A 1 348 ? -17.531 35.656 10.727 1 95.44 348 HIS A O 1
ATOM 2796 N N . LEU A 1 349 ? -18.172 34.062 9.258 1 93.62 349 LEU A N 1
ATOM 2797 C CA . LEU A 1 349 ? -17.5 34.656 8.102 1 93.62 349 LEU A CA 1
ATOM 2798 C C . LEU A 1 349 ? -18.188 35.969 7.68 1 93.62 349 LEU A C 1
ATOM 2800 O O . LEU A 1 349 ? -17.609 36.75 6.938 1 93.62 349 LEU A O 1
ATOM 2804 N N . GLU A 1 350 ? -19.406 36.125 8.117 1 93.69 350 GLU A N 1
ATOM 2805 C CA . GLU A 1 350 ? -20.094 37.406 7.879 1 93.69 350 GLU A CA 1
ATOM 2806 C C . GLU A 1 350 ? -19.422 38.531 8.648 1 93.69 350 GLU A C 1
ATOM 2808 O O . GLU A 1 350 ? -19.484 39.688 8.227 1 93.69 350 GLU A O 1
ATOM 2813 N N . LYS A 1 351 ? -18.781 38.188 9.695 1 91 351 LYS A N 1
ATOM 2814 C CA . LYS A 1 351 ? -18.234 39.188 10.586 1 91 351 LYS A CA 1
ATOM 2815 C C . LYS A 1 351 ? -16.719 39.281 10.453 1 91 351 LYS A C 1
ATOM 2817 O O . LYS A 1 351 ? -16.141 40.344 10.562 1 91 351 LYS A O 1
ATOM 2822 N N . ARG A 1 352 ? -16.141 38.156 10.328 1 88.25 352 ARG A N 1
ATOM 2823 C CA . ARG A 1 352 ? -14.688 38.125 10.281 1 88.25 352 ARG A CA 1
ATOM 2824 C C . ARG A 1 352 ? -14.195 37 9.398 1 88.25 352 ARG A C 1
ATOM 2826 O O . ARG A 1 352 ? -14.859 35.969 9.273 1 88.25 352 ARG A O 1
ATOM 2833 N N . LYS A 1 353 ? -13 37.219 8.906 1 86.31 353 LYS A N 1
ATOM 2834 C CA . LYS A 1 353 ? -12.375 36.156 8.102 1 86.31 353 LYS A CA 1
ATOM 2835 C C . LYS A 1 353 ? -11.828 35.031 8.984 1 86.31 353 LYS A C 1
ATOM 2837 O O . LYS A 1 353 ? -11.445 35.281 10.133 1 86.31 353 LYS A O 1
ATOM 2842 N N . GLY A 1 354 ? -11.938 33.844 8.484 1 90.19 354 GLY A N 1
ATOM 2843 C CA . GLY A 1 354 ? -11.266 32.688 9.078 1 90.19 354 GLY A CA 1
ATOM 2844 C C . GLY A 1 354 ? -10.086 32.188 8.266 1 90.19 354 GLY A C 1
ATOM 2845 O O . GLY A 1 354 ? -10.172 32.094 7.039 1 90.19 354 GLY A O 1
ATOM 2846 N N . LYS A 1 355 ? -9 32 8.961 1 92.06 355 LYS A N 1
ATOM 2847 C CA . LYS A 1 355 ? -7.793 31.594 8.25 1 92.06 355 LYS A CA 1
ATOM 2848 C C . LYS A 1 355 ? -7.164 30.359 8.891 1 92.06 355 LYS A C 1
ATOM 2850 O O . LYS A 1 355 ? -7.309 30.141 10.102 1 92.06 355 LYS A O 1
ATOM 2855 N N . HIS A 1 356 ? -6.559 29.562 8.031 1 93.25 356 HIS A N 1
ATOM 2856 C CA . HIS A 1 356 ? -5.629 28.531 8.5 1 93.25 356 HIS A CA 1
ATOM 2857 C C . HIS A 1 356 ? -4.191 29.047 8.469 1 93.25 356 HIS A C 1
ATOM 2859 O O . HIS A 1 356 ? -3.771 29.688 7.5 1 93.25 356 HIS A O 1
ATOM 2865 N N . SER A 1 357 ? -3.543 28.938 9.578 1 94.06 357 SER A N 1
ATOM 2866 C CA . SER A 1 357 ? -2.102 29.156 9.609 1 94.06 357 SER A CA 1
ATOM 2867 C C . SER A 1 357 ? -1.335 27.844 9.492 1 94.06 357 SER A C 1
ATOM 2869 O O . SER A 1 357 ? -1.599 26.891 10.227 1 94.06 357 SER A O 1
ATOM 2871 N N . VAL A 1 358 ? -0.428 27.844 8.516 1 95.19 358 VAL A N 1
ATOM 2872 C CA . VAL A 1 358 ? 0.361 26.641 8.242 1 95.19 358 VAL A CA 1
ATOM 2873 C C . VAL A 1 358 ? 1.849 26.953 8.375 1 95.19 358 VAL A C 1
ATOM 2875 O O . VAL A 1 358 ? 2.357 27.875 7.719 1 95.19 358 VAL A O 1
ATOM 2878 N N . ILE A 1 359 ? 2.467 26.25 9.242 1 95.88 359 ILE A N 1
ATOM 2879 C CA . ILE A 1 359 ? 3.916 26.406 9.32 1 95.88 359 ILE A CA 1
ATOM 2880 C C . ILE A 1 359 ? 4.578 25.578 8.211 1 95.88 359 ILE A C 1
ATOM 2882 O O . ILE A 1 359 ? 4.137 24.469 7.906 1 95.88 359 ILE A O 1
ATOM 2886 N N . VAL A 1 360 ? 5.488 26.125 7.543 1 96.56 360 VAL A N 1
ATOM 2887 C CA . VAL A 1 360 ? 6.344 25.469 6.566 1 96.56 360 VAL A CA 1
ATOM 2888 C C . VAL A 1 360 ? 7.785 25.438 7.074 1 96.56 360 VAL A C 1
ATOM 2890 O O . VAL A 1 360 ? 8.336 26.469 7.465 1 96.56 360 VAL A O 1
ATOM 2893 N N . LEU A 1 361 ? 8.297 24.281 7.09 1 97.69 361 LEU A N 1
ATOM 2894 C CA . LEU A 1 361 ? 9.586 24.031 7.738 1 97.69 361 LEU A CA 1
ATOM 2895 C C . LEU A 1 361 ? 10.477 23.172 6.863 1 97.69 361 LEU A C 1
ATOM 2897 O O . LEU A 1 361 ? 10.039 22.141 6.348 1 97.69 361 LEU A O 1
ATOM 2901 N N . SER A 1 362 ? 11.695 23.594 6.543 1 98.19 362 SER A N 1
ATOM 2902 C CA . SER A 1 362 ? 12.719 22.812 5.871 1 98.19 362 SER A CA 1
ATOM 2903 C C . SER A 1 362 ? 13.891 22.516 6.805 1 98.19 362 SER A C 1
ATOM 2905 O O . SER A 1 362 ? 14.422 23.422 7.441 1 98.19 362 SER A O 1
ATOM 2907 N N . LEU A 1 363 ? 14.258 21.25 6.914 1 98.44 363 LEU A N 1
ATOM 2908 C CA . LEU A 1 363 ? 15.297 20.812 7.84 1 98.44 363 LEU A CA 1
ATOM 2909 C C . LEU A 1 363 ? 16.375 20.031 7.109 1 98.44 363 LEU A C 1
ATOM 2911 O O . LEU A 1 363 ? 16.094 19.297 6.156 1 98.44 363 LEU A O 1
ATOM 2915 N N . SER A 1 364 ? 17.578 20.172 7.57 1 97.69 364 SER A N 1
ATOM 2916 C CA . SER A 1 364 ? 18.703 19.359 7.133 1 97.69 364 SER A CA 1
ATOM 2917 C C . SER A 1 364 ? 19.25 18.531 8.281 1 97.69 364 SER A C 1
ATOM 2919 O O . SER A 1 364 ? 19.359 19 9.414 1 97.69 364 SER A O 1
ATOM 2921 N N . LYS A 1 365 ? 19.531 17.328 7.953 1 97.31 365 LYS A N 1
ATOM 2922 C CA . LYS A 1 365 ? 20.125 16.453 8.961 1 97.31 365 LYS A CA 1
ATOM 2923 C C . LYS A 1 365 ? 21.5 16.984 9.406 1 97.31 365 LYS A C 1
ATOM 2925 O O . LYS A 1 365 ? 22.344 17.297 8.57 1 97.31 365 LYS A O 1
ATOM 2930 N N . ARG A 1 366 ? 21.703 17.094 10.719 1 94.94 366 ARG A N 1
ATOM 2931 C CA . ARG A 1 366 ? 23 17.5 11.234 1 94.94 366 ARG A CA 1
ATOM 2932 C C . ARG A 1 366 ? 24 16.344 11.203 1 94.94 366 ARG A C 1
ATOM 2934 O O . ARG A 1 366 ? 23.625 15.195 11.445 1 94.94 366 ARG A O 1
ATOM 2941 N N . LYS A 1 367 ? 25.203 16.719 10.82 1 85.88 367 LYS A N 1
ATOM 2942 C CA . LYS A 1 367 ? 26.281 15.719 10.82 1 85.88 367 LYS A CA 1
ATOM 2943 C C . LYS A 1 367 ? 26.719 15.383 12.242 1 85.88 367 LYS A C 1
ATOM 2945 O O . LYS A 1 367 ? 26.781 16.266 13.109 1 85.88 367 LYS A O 1
ATOM 2950 N N . ASN A 1 368 ? 26.609 14.102 12.68 1 65.19 368 ASN A N 1
ATOM 2951 C CA . ASN A 1 368 ? 27.234 13.766 13.953 1 65.19 368 ASN A CA 1
ATOM 2952 C C . ASN A 1 368 ? 28.75 13.969 13.906 1 65.19 368 ASN A C 1
ATOM 2954 O O . ASN A 1 368 ? 29.359 13.797 12.859 1 65.19 368 ASN A O 1
ATOM 2958 N N . MET B 1 1 ? -9.5 -11.383 -7.629 1 93.12 1 MET B N 1
ATOM 2959 C CA . MET B 1 1 ? -9.93 -12.156 -6.469 1 93.12 1 MET B CA 1
ATOM 2960 C C . MET B 1 1 ? -10.938 -11.367 -5.641 1 93.12 1 MET B C 1
ATOM 2962 O O . MET B 1 1 ? -10.875 -10.141 -5.57 1 93.12 1 MET B O 1
ATOM 2966 N N . VAL B 1 2 ? -11.789 -12.18 -4.949 1 90.69 2 VAL B N 1
ATOM 2967 C CA . VAL B 1 2 ? -12.828 -11.555 -4.141 1 90.69 2 VAL B CA 1
ATOM 2968 C C . VAL B 1 2 ? -12.203 -10.906 -2.908 1 90.69 2 VAL B C 1
ATOM 2970 O O . VAL B 1 2 ? -11.43 -11.539 -2.188 1 90.69 2 VAL B O 1
ATOM 2973 N N . GLU B 1 3 ? -12.531 -9.672 -2.629 1 91.25 3 GLU B N 1
ATOM 2974 C CA . GLU B 1 3 ? -11.93 -8.867 -1.568 1 91.25 3 GLU B CA 1
ATOM 2975 C C . GLU B 1 3 ? -12.602 -9.141 -0.223 1 91.25 3 GLU B C 1
ATOM 2977 O O . GLU B 1 3 ? -13.656 -9.758 -0.166 1 91.25 3 GLU B O 1
ATOM 2982 N N . GLY B 1 4 ? -11.938 -8.648 0.833 1 91.44 4 GLY B N 1
ATOM 2983 C CA . GLY B 1 4 ? -12.516 -8.625 2.166 1 91.44 4 GLY B CA 1
ATOM 2984 C C . GLY B 1 4 ? -12.414 -9.961 2.885 1 91.44 4 GLY B C 1
ATOM 2985 O O . GLY B 1 4 ? -11.445 -10.703 2.686 1 91.44 4 GLY B O 1
ATOM 2986 N N . ASP B 1 5 ? -13.344 -10.164 3.816 1 89.81 5 ASP B N 1
ATOM 2987 C CA . ASP B 1 5 ? -13.32 -11.352 4.66 1 89.81 5 ASP B CA 1
ATOM 2988 C C . ASP B 1 5 ? -14.68 -12.047 4.668 1 89.81 5 ASP B C 1
ATOM 2990 O O . ASP B 1 5 ? -14.992 -12.797 5.598 1 89.81 5 ASP B O 1
ATOM 2994 N N . GLY B 1 6 ? -15.461 -11.781 3.697 1 90.88 6 GLY B N 1
ATOM 2995 C CA . GLY B 1 6 ? -16.734 -12.461 3.576 1 90.88 6 GLY B CA 1
ATOM 2996 C C . GLY B 1 6 ? -16.594 -13.945 3.262 1 90.88 6 GLY B C 1
ATOM 2997 O O . GLY B 1 6 ? -15.492 -14.43 3.008 1 90.88 6 GLY B O 1
ATOM 2998 N N . GLU B 1 7 ? -17.656 -14.602 3.166 1 91.69 7 GLU B N 1
ATOM 2999 C CA . GLU B 1 7 ? -17.688 -16.047 2.988 1 91.69 7 GLU B CA 1
ATOM 3000 C C . GLU B 1 7 ? -17.016 -16.453 1.682 1 91.69 7 GLU B C 1
ATOM 3002 O O . GLU B 1 7 ? -16.328 -17.484 1.624 1 91.69 7 GLU B O 1
ATOM 3007 N N . ASN B 1 8 ? -17.156 -15.672 0.692 1 91.38 8 ASN B N 1
ATOM 3008 C CA . ASN B 1 8 ? -16.609 -16 -0.623 1 91.38 8 ASN B CA 1
ATOM 3009 C C . ASN B 1 8 ? -15.273 -15.305 -0.871 1 91.38 8 ASN B C 1
ATOM 3011 O O . ASN B 1 8 ? -14.719 -15.398 -1.965 1 91.38 8 ASN B O 1
ATOM 3015 N N . SER B 1 9 ? -14.781 -14.656 0.152 1 93.38 9 SER B N 1
ATOM 3016 C CA . SER B 1 9 ? -13.547 -13.898 -0.024 1 93.38 9 SER B CA 1
ATOM 3017 C C . SER B 1 9 ? -12.367 -14.82 -0.289 1 93.38 9 SER B C 1
ATOM 3019 O O . SER B 1 9 ? -12.352 -15.961 0.166 1 93.38 9 SER B O 1
ATOM 3021 N N . TYR B 1 10 ? -11.445 -14.32 -1.054 1 91.31 10 TYR B N 1
ATOM 3022 C CA . TYR B 1 10 ? -10.211 -15.062 -1.296 1 91.31 10 TYR B CA 1
ATOM 3023 C C . TYR B 1 10 ? -9.492 -15.367 0.013 1 91.31 10 TYR B C 1
ATOM 3025 O O . TYR B 1 10 ? -8.953 -16.469 0.19 1 91.31 10 TYR B O 1
ATOM 3033 N N . ALA B 1 11 ? -9.492 -14.445 0.911 1 89.75 11 ALA B N 1
ATOM 3034 C CA . ALA B 1 11 ? -8.836 -14.602 2.205 1 89.75 11 ALA B CA 1
ATOM 3035 C C . ALA B 1 11 ? -9.352 -15.828 2.939 1 89.75 11 ALA B C 1
ATOM 3037 O O . ALA B 1 11 ? -8.578 -16.562 3.566 1 89.75 11 ALA B O 1
ATOM 3038 N N . LYS B 1 12 ? -10.602 -16.125 2.787 1 91.44 12 LYS B N 1
ATOM 3039 C CA . LYS B 1 12 ? -11.219 -17.219 3.527 1 91.44 12 LYS B CA 1
ATOM 3040 C C . LYS B 1 12 ? -11.133 -18.531 2.744 1 91.44 12 LYS B C 1
ATOM 3042 O O . LYS B 1 12 ? -11.344 -19.609 3.301 1 91.44 12 LYS B O 1
ATOM 3047 N N . ASN B 1 13 ? -10.859 -18.406 1.498 1 92.5 13 ASN B N 1
ATOM 3048 C CA . ASN B 1 13 ? -10.906 -19.578 0.642 1 92.5 13 ASN B CA 1
ATOM 3049 C C . ASN B 1 13 ? -9.578 -19.812 -0.07 1 92.5 13 ASN B C 1
ATOM 3051 O O . ASN B 1 13 ? -9.555 -20.125 -1.261 1 92.5 13 ASN B O 1
ATOM 3055 N N . SER B 1 14 ? -8.477 -19.641 0.692 1 92.19 14 SER B N 1
ATOM 3056 C CA . SER B 1 14 ? -7.148 -19.734 0.098 1 92.19 14 SER B CA 1
ATOM 3057 C C . SER B 1 14 ? -6.355 -20.875 0.722 1 92.19 14 SER B C 1
ATOM 3059 O O . SER B 1 14 ? -5.129 -20.812 0.819 1 92.19 14 SER B O 1
ATOM 3061 N N . LYS B 1 15 ? -7.008 -21.938 1.144 1 91.69 15 LYS B N 1
ATOM 3062 C CA . LYS B 1 15 ? -6.352 -23.062 1.811 1 91.69 15 LYS B CA 1
ATOM 3063 C C . LYS B 1 15 ? -5.414 -23.797 0.858 1 91.69 15 LYS B C 1
ATOM 3065 O O . LYS B 1 15 ? -4.375 -24.312 1.277 1 91.69 15 LYS B O 1
ATOM 3070 N N . LEU B 1 16 ? -5.75 -23.828 -0.379 1 90.38 16 LEU B N 1
ATOM 3071 C CA . LEU B 1 16 ? -4.871 -24.469 -1.356 1 90.38 16 LEU B CA 1
ATOM 3072 C C . LEU B 1 16 ? -3.506 -23.781 -1.378 1 90.38 16 LEU B C 1
ATOM 3074 O O . LEU B 1 16 ? -2.473 -24.453 -1.404 1 90.38 16 LEU B O 1
ATOM 3078 N N . GLN B 1 17 ? -3.506 -22.469 -1.361 1 92 17 GLN B N 1
ATOM 3079 C CA . GLN B 1 17 ? -2.273 -21.688 -1.355 1 92 17 GLN B CA 1
ATOM 3080 C C . GLN B 1 17 ? -1.482 -21.922 -0.072 1 92 17 GLN B C 1
ATOM 3082 O O . GLN B 1 17 ? -0.25 -21.953 -0.093 1 92 17 GLN B O 1
ATOM 3087 N N . GLU B 1 18 ? -2.184 -22.094 0.98 1 92.19 18 GLU B N 1
ATOM 3088 C CA . GLU B 1 18 ? -1.534 -22.391 2.256 1 92.19 18 GLU B CA 1
ATOM 3089 C C . GLU B 1 18 ? -0.737 -23.688 2.186 1 92.19 18 GLU B C 1
ATOM 3091 O O . GLU B 1 18 ? 0.382 -23.766 2.697 1 92.19 18 GLU B O 1
ATOM 3096 N N . LYS B 1 19 ? -1.296 -24.672 1.572 1 90.75 19 LYS B N 1
ATOM 3097 C CA . LYS B 1 19 ? -0.628 -25.969 1.448 1 90.75 19 LYS B CA 1
ATOM 3098 C C . LYS B 1 19 ? 0.693 -25.828 0.696 1 90.75 19 LYS B C 1
ATOM 3100 O O . LYS B 1 19 ? 1.697 -26.438 1.083 1 90.75 19 LYS B O 1
ATOM 3105 N N . THR B 1 20 ? 0.641 -25.094 -0.289 1 90.5 20 THR B N 1
ATOM 3106 C CA . THR B 1 20 ? 1.851 -24.891 -1.078 1 90.5 20 THR B CA 1
ATOM 3107 C C . THR B 1 20 ? 2.902 -24.125 -0.271 1 90.5 20 THR B C 1
ATOM 3109 O O . THR B 1 20 ? 4.094 -24.438 -0.356 1 90.5 20 THR B O 1
ATOM 3112 N N . LEU B 1 21 ? 2.449 -23.156 0.455 1 91 21 LEU B N 1
ATOM 3113 C CA . LEU B 1 21 ? 3.383 -22.406 1.283 1 91 21 LEU B CA 1
ATOM 3114 C C . LEU B 1 21 ? 4.078 -23.312 2.289 1 91 21 LEU B C 1
ATOM 3116 O O . LEU B 1 21 ? 5.289 -23.219 2.482 1 91 21 LEU B O 1
ATOM 3120 N N . VAL B 1 22 ? 3.342 -24.203 2.836 1 90 22 VAL B N 1
ATOM 3121 C CA . VAL B 1 22 ? 3.898 -25.141 3.803 1 90 22 VAL B CA 1
ATOM 3122 C C . VAL B 1 22 ? 4.898 -26.062 3.109 1 90 22 VAL B C 1
ATOM 3124 O O . VAL B 1 22 ? 5.996 -26.297 3.621 1 90 22 VAL B O 1
ATOM 3127 N N . ALA B 1 23 ? 4.531 -26.469 2.006 1 89.12 23 ALA B N 1
ATOM 3128 C CA . ALA B 1 23 ? 5.363 -27.406 1.264 1 89.12 23 ALA B CA 1
ATOM 3129 C C . ALA B 1 23 ? 6.664 -26.75 0.808 1 89.12 23 ALA B C 1
ATOM 3131 O O . ALA B 1 23 ? 7.676 -27.438 0.622 1 89.12 23 ALA B O 1
ATOM 3132 N N . THR B 1 24 ? 6.672 -25.438 0.653 1 93.31 24 THR B N 1
ATOM 3133 C CA . THR B 1 24 ? 7.824 -24.75 0.078 1 93.31 24 THR B CA 1
ATOM 3134 C C . THR B 1 24 ? 8.695 -24.141 1.175 1 93.31 24 THR B C 1
ATOM 3136 O O . THR B 1 24 ? 9.719 -23.516 0.888 1 93.31 24 THR B O 1
ATOM 3139 N N . LYS B 1 25 ? 8.352 -24.312 2.436 1 94.38 25 LYS B N 1
ATOM 3140 C CA . LYS B 1 25 ? 9.086 -23.734 3.559 1 94.38 25 LYS B CA 1
ATOM 3141 C C . LYS B 1 25 ? 10.555 -24.125 3.52 1 94.38 25 LYS B C 1
ATOM 3143 O O . LYS B 1 25 ? 11.438 -23.281 3.635 1 94.38 25 LYS B O 1
ATOM 3148 N N . PRO B 1 26 ? 10.867 -25.438 3.271 1 95.19 26 PRO B N 1
ATOM 3149 C CA . PRO B 1 26 ? 12.281 -25.812 3.225 1 95.19 26 PRO B CA 1
ATOM 3150 C C . PRO B 1 26 ? 13.047 -25.094 2.111 1 95.19 26 PRO B C 1
ATOM 3152 O O . PRO B 1 26 ? 14.242 -24.812 2.26 1 95.19 26 PRO B O 1
ATOM 3155 N N . MET B 1 27 ? 12.375 -24.828 1.061 1 96 27 MET B N 1
ATOM 3156 C CA . MET B 1 27 ? 13.023 -24.156 -0.055 1 96 27 MET B CA 1
ATOM 3157 C C . MET B 1 27 ? 13.297 -22.688 0.289 1 96 27 MET B C 1
ATOM 3159 O O . MET B 1 27 ? 14.32 -22.141 -0.118 1 96 27 MET B O 1
ATOM 3163 N N . ILE B 1 28 ? 12.43 -22.094 1.001 1 96.62 28 ILE B N 1
ATOM 3164 C CA . ILE B 1 28 ? 12.617 -20.719 1.461 1 96.62 28 ILE B CA 1
ATOM 3165 C C . ILE B 1 28 ? 13.805 -20.656 2.422 1 96.62 28 ILE B C 1
ATOM 3167 O O . ILE B 1 28 ? 14.664 -19.766 2.303 1 96.62 28 ILE B O 1
ATOM 3171 N N . GLN B 1 29 ? 13.859 -21.594 3.307 1 96.69 29 GLN B N 1
ATOM 3172 C CA . GLN B 1 29 ? 14.961 -21.656 4.258 1 96.69 29 GLN B CA 1
ATOM 3173 C C . GLN B 1 29 ? 16.297 -21.828 3.543 1 96.69 29 GLN B C 1
ATOM 3175 O O . GLN B 1 29 ? 17.266 -21.141 3.857 1 96.69 29 GLN B O 1
ATOM 3180 N N . LYS B 1 30 ? 16.266 -22.719 2.604 1 97 30 LYS B N 1
ATOM 3181 C CA . LYS B 1 30 ? 17.484 -22.969 1.849 1 97 30 LYS B CA 1
ATOM 3182 C C . LYS B 1 30 ? 17.891 -21.734 1.059 1 97 30 LYS B C 1
ATOM 3184 O O . LYS B 1 30 ? 19.078 -21.406 0.966 1 97 30 LYS B O 1
ATOM 3189 N N . ALA B 1 31 ? 16.938 -21.078 0.463 1 97.25 31 ALA B N 1
ATOM 3190 C CA . ALA B 1 31 ? 17.219 -19.859 -0.286 1 97.25 31 ALA B CA 1
ATOM 3191 C C . ALA B 1 31 ? 17.859 -18.797 0.608 1 97.25 31 ALA B C 1
ATOM 3193 O O . ALA B 1 31 ? 18.797 -18.125 0.196 1 97.25 31 ALA B O 1
ATOM 3194 N N . ILE B 1 32 ? 17.391 -18.641 1.794 1 96.06 32 ILE B N 1
ATOM 3195 C CA . ILE B 1 32 ? 17.906 -17.672 2.748 1 96.06 32 ILE B CA 1
ATOM 3196 C C . ILE B 1 32 ? 19.344 -18.047 3.135 1 96.06 32 ILE B C 1
ATOM 3198 O O . ILE B 1 32 ? 20.219 -17.188 3.201 1 96.06 32 ILE B O 1
ATOM 3202 N N . GLN B 1 33 ? 19.547 -19.328 3.334 1 95.56 33 GLN B N 1
ATOM 3203 C CA . GLN B 1 33 ? 20.891 -19.812 3.658 1 95.56 33 GLN B CA 1
ATOM 3204 C C . GLN B 1 33 ? 21.875 -19.484 2.535 1 95.56 33 GLN B C 1
ATOM 3206 O O . GLN B 1 33 ? 22.984 -19.016 2.789 1 95.56 33 GLN B O 1
ATOM 3211 N N . GLU B 1 34 ? 21.406 -19.781 1.365 1 95.06 34 GLU B N 1
ATOM 3212 C CA . GLU B 1 34 ? 22.25 -19.516 0.209 1 95.06 34 GLU B CA 1
ATOM 3213 C C . GLU B 1 34 ? 22.516 -18.016 0.049 1 95.06 34 GLU B C 1
ATOM 3215 O O . GLU B 1 34 ? 23.625 -17.609 -0.295 1 95.06 34 GLU B O 1
ATOM 3220 N N . LEU B 1 35 ? 21.531 -17.266 0.26 1 94.5 35 LEU B N 1
ATOM 3221 C CA . LEU B 1 35 ? 21.656 -15.82 0.163 1 94.5 35 LEU B CA 1
ATOM 3222 C C . LEU B 1 35 ? 22.688 -15.289 1.147 1 94.5 35 LEU B C 1
ATOM 3224 O O . LEU B 1 35 ? 23.547 -14.477 0.782 1 94.5 35 LEU B O 1
ATOM 3228 N N . TYR B 1 36 ? 22.703 -15.766 2.369 1 92.12 36 TYR B N 1
ATOM 3229 C CA . TYR B 1 36 ? 23.609 -15.281 3.408 1 92.12 36 TYR B CA 1
ATOM 3230 C C . TYR B 1 36 ? 25.016 -15.812 3.195 1 92.12 36 TYR B C 1
ATOM 3232 O O . TYR B 1 36 ? 25.984 -15.219 3.682 1 92.12 36 TYR B O 1
ATOM 3240 N N . SER B 1 37 ? 25.062 -16.875 2.496 1 91.12 37 SER B N 1
ATOM 3241 C CA . SER B 1 37 ? 26.391 -17.375 2.143 1 91.12 37 SER B CA 1
ATOM 3242 C C . SER B 1 37 ? 27.047 -16.516 1.069 1 91.12 37 SER B C 1
ATOM 3244 O O . SER B 1 37 ? 28.266 -16.422 1.003 1 91.12 37 SER B O 1
ATOM 3246 N N . ALA B 1 38 ? 26.188 -15.914 0.339 1 90.38 38 ALA B N 1
ATOM 3247 C CA . ALA B 1 38 ? 26.688 -15.125 -0.785 1 90.38 38 ALA B CA 1
ATOM 3248 C C . ALA B 1 38 ? 26.75 -13.641 -0.435 1 90.38 38 ALA B C 1
ATOM 3250 O O . ALA B 1 38 ? 27.641 -12.922 -0.891 1 90.38 38 ALA B O 1
ATOM 3251 N N . VAL B 1 39 ? 25.688 -13.297 0.213 1 87.62 39 VAL B N 1
ATOM 3252 C CA . VAL B 1 39 ? 25.484 -11.891 0.536 1 87.62 39 VAL B CA 1
ATOM 3253 C C . VAL B 1 39 ? 25.25 -11.727 2.037 1 87.62 39 VAL B C 1
ATOM 3255 O O . VAL B 1 39 ? 24.516 -12.508 2.639 1 87.62 39 VAL B O 1
ATOM 3258 N N . LEU B 1 40 ? 25.906 -10.898 2.76 1 87.12 40 LEU B N 1
ATOM 3259 C CA . LEU B 1 40 ? 25.656 -10.555 4.156 1 87.12 40 LEU B CA 1
ATOM 3260 C C . LEU B 1 40 ? 25.078 -9.148 4.273 1 87.12 40 LEU B C 1
ATOM 3262 O O . LEU B 1 40 ? 25.75 -8.234 4.75 1 87.12 40 LEU B O 1
ATOM 3266 N N . PRO B 1 41 ? 23.812 -9.125 3.885 1 90.12 41 PRO B N 1
ATOM 3267 C CA . PRO B 1 41 ? 23.234 -7.781 3.832 1 90.12 41 PRO B CA 1
ATOM 3268 C C . PRO B 1 41 ? 22.906 -7.227 5.215 1 90.12 41 PRO B C 1
ATOM 3270 O O . PRO B 1 41 ? 22.594 -7.992 6.129 1 90.12 41 PRO B O 1
ATOM 3273 N N . ARG B 1 42 ? 22.938 -5.898 5.359 1 89.88 42 ARG B N 1
ATOM 3274 C CA . ARG B 1 42 ? 22.438 -5.23 6.555 1 89.88 42 ARG B CA 1
ATOM 3275 C C . ARG B 1 42 ? 20.906 -5.145 6.527 1 89.88 42 ARG B C 1
ATOM 3277 O O . ARG B 1 42 ? 20.266 -5.227 7.57 1 89.88 42 ARG B O 1
ATOM 3284 N N . THR B 1 43 ? 20.438 -4.898 5.367 1 94.94 43 THR B N 1
ATOM 3285 C CA . THR B 1 43 ? 19 -4.902 5.098 1 94.94 43 THR B CA 1
ATOM 3286 C C . THR B 1 43 ? 18.672 -5.875 3.969 1 94.94 43 THR B C 1
ATOM 3288 O O . THR B 1 43 ? 19.281 -5.816 2.896 1 94.94 43 THR B O 1
ATOM 3291 N N . MET B 1 44 ? 17.844 -6.809 4.254 1 96.69 44 MET B N 1
ATOM 3292 C CA . MET B 1 44 ? 17.406 -7.773 3.246 1 96.69 44 MET B CA 1
ATOM 3293 C C . MET B 1 44 ? 16.047 -7.387 2.672 1 96.69 44 MET B C 1
ATOM 3295 O O . MET B 1 44 ? 15.07 -7.293 3.406 1 96.69 44 MET B O 1
ATOM 3299 N N . LEU B 1 45 ? 15.992 -7.141 1.354 1 98.31 45 LEU B N 1
ATOM 3300 C CA . LEU B 1 45 ? 14.75 -6.848 0.66 1 98.31 45 LEU B CA 1
ATOM 3301 C C . LEU B 1 45 ? 14.117 -8.125 0.11 1 98.31 45 LEU B C 1
ATOM 3303 O O . LEU B 1 45 ? 14.758 -8.859 -0.644 1 98.31 45 LEU B O 1
ATOM 3307 N N . VAL B 1 46 ? 12.938 -8.391 0.544 1 98.62 46 VAL B N 1
ATOM 3308 C CA . VAL B 1 46 ? 12.172 -9.555 0.12 1 98.62 46 VAL B CA 1
ATOM 3309 C C . VAL B 1 46 ? 10.914 -9.109 -0.617 1 98.62 46 VAL B C 1
ATOM 3311 O O . VAL B 1 46 ? 10.156 -8.273 -0.115 1 98.62 46 VAL B O 1
ATOM 3314 N N . ALA B 1 47 ? 10.711 -9.617 -1.81 1 98.75 47 ALA B N 1
ATOM 3315 C CA . ALA B 1 47 ? 9.523 -9.242 -2.576 1 98.75 47 ALA B CA 1
ATOM 3316 C C . ALA B 1 47 ? 8.633 -10.445 -2.84 1 98.75 47 ALA B C 1
ATOM 3318 O O . ALA B 1 47 ? 9.102 -11.484 -3.318 1 98.75 47 ALA B O 1
ATOM 3319 N N . ASP B 1 48 ? 7.395 -10.344 -2.453 1 98.5 48 ASP B N 1
ATOM 3320 C CA . ASP B 1 48 ? 6.371 -11.32 -2.807 1 98.5 48 ASP B CA 1
ATOM 3321 C C . ASP B 1 48 ? 5.598 -10.883 -4.047 1 98.5 48 ASP B C 1
ATOM 3323 O O . ASP B 1 48 ? 4.734 -10.008 -3.969 1 98.5 48 ASP B O 1
ATOM 3327 N N . MET B 1 49 ? 5.832 -11.516 -5.203 1 98.31 49 MET B N 1
ATOM 3328 C CA . MET B 1 49 ? 5.254 -11.141 -6.492 1 98.31 49 MET B CA 1
ATOM 3329 C C . MET B 1 49 ? 3.9 -11.82 -6.695 1 98.31 49 MET B C 1
ATOM 3331 O O . MET B 1 49 ? 3.832 -13.031 -6.887 1 98.31 49 MET B O 1
ATOM 3335 N N . GLY B 1 50 ? 2.855 -11.023 -6.727 1 97.25 50 GLY B N 1
ATOM 3336 C CA . GLY B 1 50 ? 1.503 -11.555 -6.684 1 97.25 50 GLY B CA 1
ATOM 3337 C C . GLY B 1 50 ? 1.076 -11.992 -5.297 1 97.25 50 GLY B C 1
ATOM 3338 O O . GLY B 1 50 ? 0.691 -13.148 -5.094 1 97.25 50 GLY B O 1
ATOM 3339 N N . CYS B 1 51 ? 1.031 -11.023 -4.348 1 96.38 51 CYS B N 1
ATOM 3340 C CA . CYS B 1 51 ? 0.939 -11.367 -2.934 1 96.38 51 CYS B CA 1
ATOM 3341 C C . CYS B 1 51 ? -0.505 -11.641 -2.529 1 96.38 51 CYS B C 1
ATOM 3343 O O . CYS B 1 51 ? -0.759 -12.297 -1.521 1 96.38 51 CYS B O 1
ATOM 3345 N N . SER B 1 52 ? -1.442 -11.125 -3.203 1 92 52 SER B N 1
ATOM 3346 C CA . SER B 1 52 ? -2.85 -11.164 -2.82 1 92 52 SER B CA 1
ATOM 3347 C C . SER B 1 52 ? -3.076 -10.5 -1.468 1 92 52 SER B C 1
ATOM 3349 O O . SER B 1 52 ? -2.359 -9.57 -1.101 1 92 52 SER B O 1
ATOM 3351 N N . SER B 1 53 ? -4.176 -10.633 -0.681 1 86.25 53 SER B N 1
ATOM 3352 C CA . SER B 1 53 ? -4.48 -9.891 0.542 1 86.25 53 SER B CA 1
ATOM 3353 C C . SER B 1 53 ? -4.852 -10.836 1.68 1 86.25 53 SER B C 1
ATOM 3355 O O . SER B 1 53 ? -5.289 -10.398 2.744 1 86.25 53 SER B O 1
ATOM 3357 N N . GLY B 1 54 ? -4.477 -12.094 1.687 1 81.94 54 GLY B N 1
ATOM 3358 C CA . GLY B 1 54 ? -5 -13.039 2.658 1 81.94 54 GLY B CA 1
ATOM 3359 C C . GLY B 1 54 ? -3.961 -13.5 3.662 1 81.94 54 GLY B C 1
ATOM 3360 O O . GLY B 1 54 ? -2.869 -12.938 3.738 1 81.94 54 GLY B O 1
ATOM 3361 N N . PRO B 1 55 ? -4.363 -14.391 4.484 1 88.31 55 PRO B N 1
ATOM 3362 C CA . PRO B 1 55 ? -3.525 -14.922 5.566 1 88.31 55 PRO B CA 1
ATOM 3363 C C . PRO B 1 55 ? -2.229 -15.547 5.055 1 88.31 55 PRO B C 1
ATOM 3365 O O . PRO B 1 55 ? -1.205 -15.5 5.742 1 88.31 55 PRO B O 1
ATOM 3368 N N . ASN B 1 56 ? -2.262 -15.992 3.875 1 92.25 56 ASN B N 1
ATOM 3369 C CA . ASN B 1 56 ? -1.077 -16.656 3.338 1 92.25 56 ASN B CA 1
ATOM 3370 C C . ASN B 1 56 ? 0.071 -15.664 3.137 1 92.25 56 ASN B C 1
ATOM 3372 O O . ASN B 1 56 ? 1.24 -16.031 3.252 1 92.25 56 ASN B O 1
ATOM 3376 N N . THR B 1 57 ? -0.305 -14.484 2.861 1 94 57 THR B N 1
ATOM 3377 C CA . THR B 1 57 ? 0.699 -13.43 2.744 1 94 57 THR B CA 1
ATOM 3378 C C . THR B 1 57 ? 1.396 -13.195 4.082 1 94 57 THR B C 1
ATOM 3380 O O . THR B 1 57 ? 2.623 -13.117 4.141 1 94 57 THR B O 1
ATOM 3383 N N . LEU B 1 58 ? 0.665 -13.117 5.148 1 95.25 58 LEU B N 1
ATOM 3384 C CA . LEU B 1 58 ? 1.216 -12.914 6.484 1 95.25 58 LEU B CA 1
ATOM 3385 C C . LEU B 1 58 ? 2.07 -14.102 6.91 1 95.25 58 LEU B C 1
ATOM 3387 O O . LEU B 1 58 ? 3.125 -13.922 7.523 1 95.25 58 LEU B O 1
ATOM 3391 N N . ASN B 1 59 ? 1.597 -15.266 6.539 1 94.31 59 ASN B N 1
ATOM 3392 C CA . ASN B 1 59 ? 2.346 -16.484 6.863 1 94.31 59 ASN B CA 1
ATOM 3393 C C . ASN B 1 59 ? 3.705 -16.5 6.172 1 94.31 59 ASN B C 1
ATOM 3395 O O . ASN B 1 59 ? 4.699 -16.922 6.758 1 94.31 59 ASN B O 1
ATOM 3399 N N . PHE B 1 60 ? 3.666 -16.109 4.98 1 96.5 60 PHE B N 1
ATOM 3400 C CA . PHE B 1 60 ? 4.93 -16.047 4.25 1 96.5 60 PHE B CA 1
ATOM 3401 C C . PHE B 1 60 ? 5.906 -15.109 4.941 1 96.5 60 PHE B C 1
ATOM 3403 O O . PHE B 1 60 ? 7.066 -15.469 5.168 1 96.5 60 PHE B O 1
ATOM 3410 N N . ILE B 1 61 ? 5.465 -13.914 5.262 1 97.06 61 ILE B N 1
ATOM 3411 C CA . ILE B 1 61 ? 6.305 -12.93 5.93 1 97.06 61 ILE B CA 1
ATOM 3412 C C . ILE B 1 61 ? 6.859 -13.516 7.227 1 97.06 61 ILE B C 1
ATOM 3414 O O . ILE B 1 61 ? 8.062 -13.453 7.48 1 97.06 61 ILE B O 1
ATOM 3418 N N . PHE B 1 62 ? 6.004 -14.117 7.945 1 95.06 62 PHE B N 1
ATOM 3419 C CA . PHE B 1 62 ? 6.383 -14.695 9.227 1 95.06 62 PHE B CA 1
ATOM 3420 C C . PHE B 1 62 ? 7.453 -15.766 9.039 1 95.06 62 PHE B C 1
ATOM 3422 O O . PHE B 1 62 ? 8.422 -15.82 9.797 1 95.06 62 PHE B O 1
ATOM 3429 N N . GLU B 1 63 ? 7.246 -16.594 8.055 1 94.44 63 GLU B N 1
ATOM 3430 C CA . GLU B 1 63 ? 8.203 -17.672 7.797 1 94.44 63 GLU B CA 1
ATOM 3431 C C . GLU B 1 63 ? 9.578 -17.109 7.445 1 94.44 63 GLU B C 1
ATOM 3433 O O . GLU B 1 63 ? 10.602 -17.656 7.863 1 94.44 63 GLU B O 1
ATOM 3438 N N . VAL B 1 64 ? 9.617 -16.078 6.641 1 96.5 64 VAL B N 1
ATOM 3439 C CA . VAL B 1 64 ? 10.883 -15.469 6.266 1 96.5 64 VAL B CA 1
ATOM 3440 C C . VAL B 1 64 ? 11.555 -14.875 7.5 1 96.5 64 VAL B C 1
ATOM 3442 O O . VAL B 1 64 ? 12.766 -15.039 7.699 1 96.5 64 VAL B O 1
ATOM 3445 N N . ILE B 1 65 ? 10.773 -14.125 8.336 1 95.31 65 ILE B N 1
ATOM 3446 C CA . ILE B 1 65 ? 11.305 -13.539 9.555 1 95.31 65 ILE B CA 1
ATOM 3447 C C . ILE B 1 65 ? 11.93 -14.633 10.43 1 95.31 65 ILE B C 1
ATOM 3449 O O . ILE B 1 65 ? 13.07 -14.508 10.867 1 95.31 65 ILE B O 1
ATOM 3453 N N . LYS B 1 66 ? 11.188 -15.695 10.609 1 91.94 66 LYS B N 1
ATOM 3454 C CA . LYS B 1 66 ? 11.625 -16.797 11.461 1 91.94 66 LYS B CA 1
ATOM 3455 C C . LYS B 1 66 ? 12.875 -17.453 10.898 1 91.94 66 LYS B C 1
ATOM 3457 O O . LYS B 1 66 ? 13.859 -17.656 11.625 1 91.94 66 LYS B O 1
ATOM 3462 N N . ALA B 1 67 ? 12.82 -17.781 9.656 1 93.12 67 ALA B N 1
ATOM 3463 C CA . ALA B 1 67 ? 13.945 -18.469 9.023 1 93.12 67 ALA B CA 1
ATOM 3464 C C . ALA B 1 67 ? 15.203 -17.594 9.078 1 93.12 67 ALA B C 1
ATOM 3466 O O . ALA B 1 67 ? 16.297 -18.094 9.328 1 93.12 67 ALA B O 1
ATOM 3467 N N . THR B 1 68 ? 15.07 -16.297 8.805 1 94 68 THR B N 1
ATOM 3468 C CA . THR B 1 68 ? 16.203 -15.383 8.82 1 94 68 THR B CA 1
ATOM 3469 C C . THR B 1 68 ? 16.766 -15.242 10.234 1 94 68 THR B C 1
ATOM 3471 O O . THR B 1 68 ? 17.984 -15.273 10.422 1 94 68 THR B O 1
ATOM 3474 N N . SER B 1 69 ? 15.883 -15.062 11.164 1 91.31 69 SER B N 1
ATOM 3475 C CA . SER B 1 69 ? 16.297 -14.93 12.555 1 91.31 69 SER B CA 1
ATOM 3476 C C . SER B 1 69 ? 17.062 -16.156 13.031 1 91.31 69 SER B C 1
ATOM 3478 O O . SER B 1 69 ? 18.141 -16.031 13.625 1 91.31 69 SER B O 1
ATOM 3480 N N . GLU B 1 70 ? 16.516 -17.312 12.742 1 89.31 70 GLU B N 1
ATOM 3481 C CA . GLU B 1 70 ? 17.141 -18.562 13.148 1 89.31 70 GLU B CA 1
ATOM 3482 C C . GLU B 1 70 ? 18.5 -18.75 12.484 1 89.31 70 GLU B C 1
ATOM 3484 O O . GLU B 1 70 ? 19.469 -19.172 13.133 1 89.31 70 GLU B O 1
ATOM 3489 N N . TYR B 1 71 ? 18.547 -18.438 11.289 1 91.25 71 TYR B N 1
ATOM 3490 C CA . TYR B 1 71 ? 19.812 -18.625 10.586 1 91.25 71 TYR B CA 1
ATOM 3491 C C . TYR B 1 71 ? 20.859 -17.641 11.094 1 91.25 71 TYR B C 1
ATOM 3493 O O . TYR B 1 71 ? 22.016 -18.016 11.289 1 91.25 71 TYR B O 1
A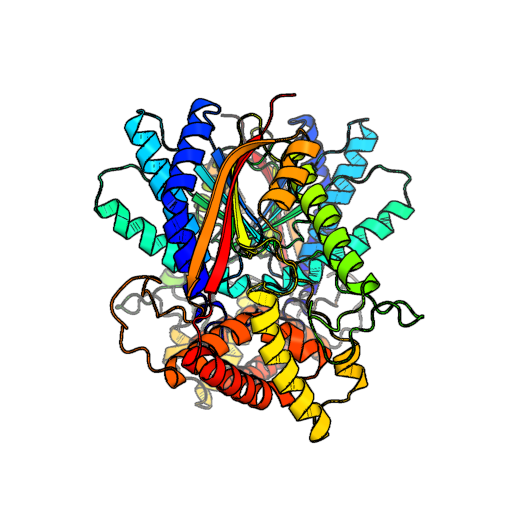TOM 3501 N N . CYS B 1 72 ? 20.516 -16.391 11.219 1 90.06 72 CYS B N 1
ATOM 3502 C CA . CYS B 1 72 ? 21.453 -15.383 11.727 1 90.06 72 CYS B CA 1
ATOM 3503 C C . CYS B 1 72 ? 21.984 -15.789 13.094 1 90.06 72 CYS B C 1
ATOM 3505 O O . CYS B 1 72 ? 23.172 -15.625 13.367 1 90.06 72 CYS B O 1
ATOM 3507 N N . GLN B 1 73 ? 21.125 -16.281 13.891 1 88.12 73 GLN B N 1
ATOM 3508 C CA . GLN B 1 73 ? 21.547 -16.766 15.203 1 88.12 73 GLN B CA 1
ATOM 3509 C C . GLN B 1 73 ? 22.516 -17.938 15.078 1 88.12 73 GLN B C 1
ATOM 3511 O O . GLN B 1 73 ? 23.516 -17.984 15.797 1 88.12 73 GLN B O 1
ATOM 3516 N N . MET B 1 74 ? 22.219 -18.812 14.273 1 89.44 74 MET B N 1
ATOM 3517 C CA . MET B 1 74 ? 23.047 -20 14.062 1 89.44 74 MET B CA 1
ATOM 3518 C C . MET B 1 74 ? 24.453 -19.609 13.648 1 89.44 74 MET B C 1
ATOM 3520 O O . MET B 1 74 ? 25.438 -20.203 14.125 1 89.44 74 MET B O 1
ATOM 3524 N N . ILE B 1 75 ? 24.578 -18.562 12.875 1 89.5 75 ILE B N 1
ATOM 3525 C CA . ILE B 1 75 ? 25.891 -18.234 12.352 1 89.5 75 ILE B CA 1
ATOM 3526 C C . ILE B 1 75 ? 26.5 -17.094 13.172 1 89.5 75 ILE B C 1
ATOM 3528 O O . ILE B 1 75 ? 27.562 -16.562 12.82 1 89.5 75 ILE B O 1
ATOM 3532 N N . GLY B 1 76 ? 25.859 -16.562 14.141 1 86.5 76 GLY B N 1
ATOM 3533 C CA . GLY B 1 76 ? 26.359 -15.516 15.008 1 86.5 76 GLY B CA 1
ATOM 3534 C C . GLY B 1 76 ? 26.359 -14.148 14.352 1 86.5 76 GLY B C 1
ATOM 3535 O O . GLY B 1 76 ? 27.25 -13.328 14.625 1 86.5 76 GLY B O 1
ATOM 3536 N N . HIS B 1 77 ? 25.469 -14 13.461 1 84.94 77 HIS B N 1
ATOM 3537 C CA . HIS B 1 77 ? 25.344 -12.727 12.758 1 84.94 77 HIS B CA 1
ATOM 3538 C C . HIS B 1 77 ? 24.344 -11.805 13.445 1 84.94 77 HIS B C 1
ATOM 3540 O O . HIS B 1 77 ? 23.359 -12.266 14.016 1 84.94 77 HIS B O 1
ATOM 3546 N N . ARG B 1 78 ? 24.656 -10.531 13.359 1 84.44 78 ARG B N 1
ATOM 3547 C CA . ARG B 1 78 ? 23.719 -9.539 13.898 1 84.44 78 ARG B CA 1
ATOM 3548 C C . ARG B 1 78 ? 22.375 -9.602 13.172 1 84.44 78 ARG B C 1
ATOM 3550 O O . ARG B 1 78 ? 22.312 -9.984 12 1 84.44 78 ARG B O 1
ATOM 3557 N N . PRO B 1 79 ? 21.359 -9.18 13.891 1 86.19 79 PRO B N 1
ATOM 3558 C CA . PRO B 1 79 ? 20.047 -9.172 13.234 1 86.19 79 PRO B CA 1
ATOM 3559 C C . PRO B 1 79 ? 19.984 -8.258 12.016 1 86.19 79 PRO B C 1
ATOM 3561 O O . PRO B 1 79 ? 20.594 -7.184 12.023 1 86.19 79 PRO B O 1
ATOM 3564 N N . VAL B 1 80 ? 19.344 -8.766 11.055 1 91.5 80 VAL B N 1
ATOM 3565 C CA . VAL B 1 80 ? 19.188 -8.031 9.805 1 91.5 80 VAL B CA 1
ATOM 3566 C C . VAL B 1 80 ? 17.844 -7.324 9.781 1 91.5 80 VAL B C 1
ATOM 3568 O O . VAL B 1 80 ? 16.844 -7.848 10.289 1 91.5 80 VAL B O 1
ATOM 3571 N N . ASP B 1 81 ? 17.781 -6.078 9.195 1 94.38 81 ASP B N 1
ATOM 3572 C CA . ASP B 1 81 ? 16.5 -5.453 8.906 1 94.38 81 ASP B CA 1
ATOM 3573 C C . ASP B 1 81 ? 15.836 -6.102 7.695 1 94.38 81 ASP B C 1
ATOM 3575 O O . ASP B 1 81 ? 16.484 -6.359 6.684 1 94.38 81 ASP B O 1
ATOM 3579 N N . LEU B 1 82 ? 14.617 -6.469 7.895 1 96.88 82 LEU B N 1
ATOM 3580 C CA . LEU B 1 82 ? 13.867 -7.07 6.797 1 96.88 82 LEU B CA 1
ATOM 3581 C C . LEU B 1 82 ? 12.867 -6.078 6.211 1 96.88 82 LEU B C 1
ATOM 3583 O O . LEU B 1 82 ? 12.109 -5.445 6.949 1 96.88 82 LEU B O 1
ATOM 3587 N N . GLN B 1 83 ? 12.938 -5.859 4.949 1 97.88 83 GLN B N 1
ATOM 3588 C CA . GLN B 1 83 ? 11.953 -5.043 4.246 1 97.88 83 GLN B CA 1
ATOM 3589 C C . GLN B 1 83 ? 11.164 -5.879 3.238 1 97.88 83 GLN B C 1
ATOM 3591 O O . GLN B 1 83 ? 11.734 -6.418 2.291 1 97.88 83 GLN B O 1
ATOM 3596 N N . PHE B 1 84 ? 9.883 -5.961 3.449 1 98.38 84 PHE B N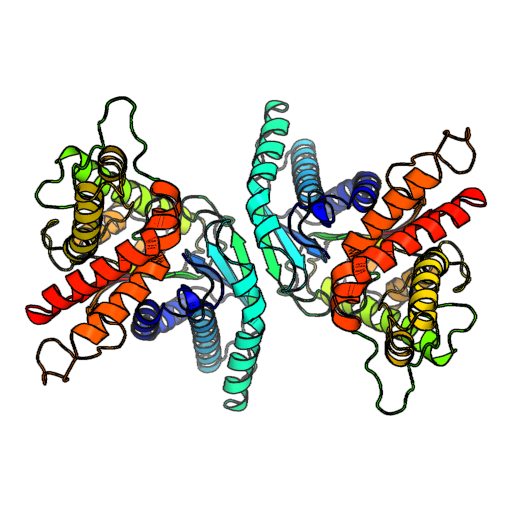 1
ATOM 3597 C CA . PHE B 1 84 ? 9.016 -6.781 2.609 1 98.38 84 PHE B CA 1
ATOM 3598 C C . PHE B 1 84 ? 8.242 -5.914 1.628 1 98.38 84 PHE B C 1
ATOM 3600 O O . PHE B 1 84 ? 7.582 -4.953 2.027 1 98.38 84 PHE B O 1
ATOM 3607 N N . PHE B 1 85 ? 8.344 -6.227 0.35 1 98.75 85 PHE B N 1
ATOM 3608 C CA . PHE B 1 85 ? 7.551 -5.594 -0.699 1 98.75 85 PHE B CA 1
ATOM 3609 C C . PHE B 1 85 ? 6.469 -6.539 -1.205 1 98.75 85 PHE B C 1
ATOM 3611 O O . PHE B 1 85 ? 6.766 -7.527 -1.884 1 98.75 85 PHE B O 1
ATOM 3618 N N . MET B 1 86 ? 5.238 -6.238 -0.849 1 98.69 86 MET B N 1
ATOM 3619 C CA . MET B 1 86 ? 4.102 -7.051 -1.274 1 98.69 86 MET B CA 1
ATOM 3620 C C . MET B 1 86 ? 3.533 -6.539 -2.594 1 98.69 86 MET B C 1
ATOM 3622 O O . MET B 1 86 ? 2.795 -5.551 -2.613 1 98.69 86 MET B O 1
ATOM 3626 N N . ASN B 1 87 ? 3.842 -7.234 -3.639 1 98.62 87 ASN B N 1
ATOM 3627 C CA . ASN B 1 87 ? 3.512 -6.793 -4.988 1 98.62 87 ASN B CA 1
ATOM 3628 C C . ASN B 1 87 ? 2.213 -7.426 -5.484 1 98.62 87 ASN B C 1
ATOM 3630 O O . ASN B 1 87 ? 1.997 -8.625 -5.312 1 98.62 87 ASN B O 1
ATOM 3634 N N . ASP B 1 88 ? 1.399 -6.691 -6.055 1 97.75 88 ASP B N 1
ATOM 3635 C CA . ASP B 1 88 ? 0.234 -7.133 -6.816 1 97.75 88 ASP B CA 1
ATOM 3636 C C . ASP B 1 88 ? -0.297 -6.008 -7.703 1 97.75 88 ASP B C 1
ATOM 3638 O O . ASP B 1 88 ? 0.249 -4.902 -7.711 1 97.75 88 ASP B O 1
ATOM 3642 N N . LEU B 1 89 ? -1.312 -6.332 -8.484 1 96.31 89 LEU B N 1
ATOM 3643 C CA . LEU B 1 89 ? -1.959 -5.309 -9.305 1 96.31 89 LEU B CA 1
ATOM 3644 C C . LEU B 1 89 ? -2.602 -4.238 -8.422 1 96.31 89 LEU B C 1
ATOM 3646 O O . LEU B 1 89 ? -3.021 -4.523 -7.301 1 96.31 89 LEU B O 1
ATOM 3650 N N . PRO B 1 90 ? -2.76 -2.977 -8.953 1 95.5 90 PRO B N 1
ATOM 3651 C CA . PRO B 1 90 ? -3.34 -1.884 -8.172 1 95.5 90 PRO B CA 1
ATOM 3652 C C . PRO B 1 90 ? -4.758 -2.188 -7.695 1 95.5 90 PRO B C 1
ATOM 3654 O O . PRO B 1 90 ? -5.215 -1.62 -6.699 1 95.5 90 PRO B O 1
ATOM 3657 N N . GLY B 1 91 ? -5.402 -3.105 -8.352 1 94 91 GLY B N 1
ATOM 3658 C CA . GLY B 1 91 ? -6.773 -3.449 -8.008 1 94 91 GLY B CA 1
ATOM 3659 C C . GLY B 1 91 ? -6.871 -4.418 -6.844 1 94 91 GLY B C 1
ATOM 3660 O O . GLY B 1 91 ? -7.965 -4.715 -6.367 1 94 91 GLY B O 1
ATOM 3661 N N . ASN B 1 92 ? -5.719 -4.891 -6.363 1 95.56 92 ASN B N 1
ATOM 3662 C CA . ASN B 1 92 ? -5.707 -5.785 -5.211 1 95.56 92 ASN B CA 1
ATOM 3663 C C . ASN B 1 92 ? -6.273 -5.105 -3.967 1 95.56 92 ASN B C 1
ATOM 3665 O O . ASN B 1 92 ? -6.293 -3.875 -3.881 1 95.56 92 ASN B O 1
ATOM 3669 N N . ASP B 1 93 ? -6.75 -5.883 -3.045 1 96.19 93 ASP B N 1
ATOM 3670 C CA . ASP B 1 93 ? -7.262 -5.352 -1.784 1 96.19 93 ASP B CA 1
ATOM 3671 C C . ASP B 1 93 ? -6.125 -5.098 -0.795 1 96.19 93 ASP B C 1
ATOM 3673 O O . ASP B 1 93 ? -6.02 -5.781 0.226 1 96.19 93 ASP B O 1
ATOM 3677 N N . PHE B 1 94 ? -5.367 -4.074 -0.959 1 97.44 94 PHE B N 1
ATOM 3678 C CA . PHE B 1 94 ? -4.25 -3.721 -0.09 1 97.44 94 PHE B CA 1
ATOM 3679 C C . PHE B 1 94 ? -4.75 -3.232 1.264 1 97.44 94 PHE B C 1
ATOM 3681 O O . PHE B 1 94 ? -4.078 -3.412 2.281 1 97.44 94 PHE B O 1
ATOM 3688 N N . ASN B 1 95 ? -5.945 -2.586 1.251 1 96.69 95 ASN B N 1
ATOM 3689 C CA . ASN B 1 95 ? -6.492 -2.139 2.527 1 96.69 95 ASN B CA 1
ATOM 3690 C C . ASN B 1 95 ? -6.68 -3.303 3.496 1 96.69 95 ASN B C 1
ATOM 3692 O O . ASN B 1 95 ? -6.332 -3.201 4.672 1 96.69 95 ASN B O 1
ATOM 3696 N N . TYR B 1 96 ? -7.238 -4.383 2.953 1 96.5 96 TYR B N 1
ATOM 3697 C CA . TYR B 1 96 ? -7.418 -5.559 3.799 1 96.5 96 TYR B CA 1
ATOM 3698 C C . TYR B 1 96 ? -6.078 -6.105 4.266 1 96.5 96 TYR B C 1
ATOM 3700 O O . TYR B 1 96 ? -5.922 -6.473 5.434 1 96.5 96 TYR B O 1
ATOM 3708 N N . LEU B 1 97 ? -5.152 -6.188 3.367 1 96.94 97 LEU B N 1
ATOM 3709 C CA . LEU B 1 97 ? -3.814 -6.656 3.717 1 96.94 97 LEU B CA 1
ATOM 3710 C C . LEU B 1 97 ? -3.217 -5.805 4.832 1 96.94 97 LEU B C 1
ATOM 3712 O O . LEU B 1 97 ? -2.725 -6.34 5.828 1 96.94 97 LEU B O 1
ATOM 3716 N N . PHE B 1 98 ? -3.266 -4.508 4.723 1 97.25 98 PHE B N 1
ATOM 3717 C CA . PHE B 1 98 ? -2.625 -3.59 5.652 1 97.25 98 PHE B CA 1
ATOM 3718 C C . PHE B 1 98 ? -3.303 -3.639 7.016 1 97.25 98 PHE B C 1
ATOM 3720 O O . PHE B 1 98 ? -2.635 -3.578 8.055 1 97.25 98 PHE B O 1
ATOM 3727 N N . LYS B 1 99 ? -4.559 -3.777 7.02 1 95.44 99 LYS B N 1
ATOM 3728 C CA . LYS B 1 99 ? -5.285 -3.898 8.281 1 95.44 99 LYS B CA 1
ATOM 3729 C C . LYS B 1 99 ? -4.938 -5.203 8.992 1 95.44 99 LYS B C 1
ATOM 3731 O O . LYS B 1 99 ? -5.047 -5.297 10.219 1 95.44 99 LYS B O 1
ATOM 3736 N N . SER B 1 100 ? -4.508 -6.16 8.211 1 95.38 100 SER B N 1
ATOM 3737 C CA . SER B 1 100 ? -4.211 -7.477 8.773 1 95.38 100 SER B CA 1
ATOM 3738 C C . SER B 1 100 ? -2.801 -7.523 9.344 1 95.38 100 SER B C 1
ATOM 3740 O O . SER B 1 100 ? -2.416 -8.508 9.984 1 95.38 100 SER B O 1
ATOM 3742 N N . LEU B 1 101 ? -2.023 -6.504 9.188 1 95.38 101 LEU B N 1
ATOM 3743 C CA . LEU B 1 101 ? -0.628 -6.516 9.609 1 95.38 101 LEU B CA 1
ATOM 3744 C C . LEU B 1 101 ? -0.522 -6.586 11.133 1 95.38 101 LEU B C 1
ATOM 3746 O O . LEU B 1 101 ? 0.497 -7.031 11.664 1 95.38 101 LEU B O 1
ATOM 3750 N N . GLU B 1 102 ? -1.535 -6.129 11.789 1 93.38 102 GLU B N 1
ATOM 3751 C CA . GLU B 1 102 ? -1.538 -6.266 13.242 1 93.38 102 GLU B CA 1
ATOM 3752 C C . GLU B 1 102 ? -1.453 -7.73 13.656 1 93.38 102 GLU B C 1
ATOM 3754 O O . GLU B 1 102 ? -0.812 -8.062 14.656 1 93.38 102 GLU B O 1
ATOM 3759 N N . GLN B 1 103 ? -2.139 -8.539 12.914 1 92.94 103 GLN B N 1
ATOM 3760 C CA . GLN B 1 103 ? -2.076 -9.977 13.172 1 92.94 103 GLN B CA 1
ATOM 3761 C C . GLN B 1 103 ? -0.656 -10.508 13 1 92.94 103 GLN B C 1
ATOM 3763 O O . GLN B 1 103 ? -0.226 -11.398 13.734 1 92.94 103 GLN B O 1
ATOM 3768 N N . LEU B 1 104 ? 0.02 -9.992 12.039 1 93.38 104 LEU B N 1
ATOM 3769 C CA . LEU B 1 104 ? 1.412 -10.367 11.828 1 93.38 104 LEU B CA 1
ATOM 3770 C C . LEU B 1 104 ? 2.266 -10.016 13.039 1 93.38 104 LEU B C 1
ATOM 3772 O O . LEU B 1 104 ? 3.068 -10.828 13.5 1 93.38 104 LEU B O 1
ATOM 3776 N N . ASP B 1 105 ? 2.107 -8.805 13.531 1 90.38 105 ASP B N 1
ATOM 3777 C CA . ASP B 1 105 ? 2.854 -8.352 14.703 1 90.38 105 ASP B CA 1
ATOM 3778 C C . ASP B 1 105 ? 2.609 -9.273 15.898 1 90.38 105 ASP B C 1
ATOM 3780 O O . ASP B 1 105 ? 3.539 -9.594 16.641 1 90.38 105 ASP B O 1
ATOM 3784 N N . ASN B 1 106 ? 1.377 -9.664 16 1 89.88 106 ASN B N 1
ATOM 3785 C CA . ASN B 1 106 ? 1.02 -10.578 17.078 1 89.88 106 ASN B CA 1
ATOM 3786 C C . ASN B 1 106 ? 1.663 -11.945 16.891 1 89.88 106 ASN B C 1
ATOM 3788 O O . ASN B 1 106 ? 2.125 -12.555 17.859 1 89.88 106 ASN B O 1
ATOM 3792 N N . LEU B 1 107 ? 1.645 -12.406 15.688 1 88.25 107 LEU B N 1
ATOM 3793 C CA . LEU B 1 107 ? 2.26 -13.695 15.375 1 88.25 107 LEU B CA 1
ATOM 3794 C C . LEU B 1 107 ? 3.752 -13.672 15.688 1 88.25 107 LEU B C 1
ATOM 3796 O O . LEU B 1 107 ? 4.281 -14.625 16.266 1 88.25 107 LEU B O 1
ATOM 3800 N N . VAL B 1 108 ? 4.402 -12.641 15.328 1 89.69 108 VAL B N 1
ATOM 3801 C CA . VAL B 1 108 ? 5.84 -12.5 15.531 1 89.69 108 VAL B CA 1
ATOM 3802 C C . VAL B 1 108 ? 6.145 -12.406 17.031 1 89.69 108 VAL B C 1
ATOM 3804 O O . VAL B 1 108 ? 7.086 -13.039 17.516 1 89.69 108 VAL B O 1
ATOM 3807 N N . ALA B 1 109 ? 5.348 -11.664 17.75 1 85.88 109 ALA B N 1
ATOM 3808 C CA . ALA B 1 109 ? 5.535 -11.492 19.188 1 85.88 109 ALA B CA 1
ATOM 3809 C C . ALA B 1 109 ? 5.355 -12.812 19.922 1 85.88 109 ALA B C 1
ATOM 3811 O O . ALA B 1 109 ? 6.094 -13.109 20.875 1 85.88 109 ALA B O 1
ATOM 3812 N N . LYS B 1 110 ? 4.434 -13.586 19.547 1 83.19 110 LYS B N 1
ATOM 3813 C CA . LYS B 1 110 ? 4.145 -14.867 20.172 1 83.19 110 LYS B CA 1
ATOM 3814 C C . LYS B 1 110 ? 5.277 -15.859 19.953 1 83.19 110 LYS B C 1
ATOM 3816 O O . LYS B 1 110 ? 5.582 -16.672 20.828 1 83.19 110 LYS B O 1
ATOM 3821 N N . ASP B 1 111 ? 5.82 -15.836 18.875 1 80.19 111 ASP B N 1
ATOM 3822 C CA . ASP B 1 111 ? 6.922 -16.734 18.547 1 80.19 111 ASP B CA 1
ATOM 3823 C C . ASP B 1 111 ? 8.18 -16.375 19.344 1 80.19 111 ASP B C 1
ATOM 3825 O O . ASP B 1 111 ? 8.938 -17.266 19.75 1 80.19 111 ASP B O 1
ATOM 3829 N N . GLN B 1 112 ? 8.414 -15.172 19.609 1 67.69 112 GLN B N 1
ATOM 3830 C CA . GLN B 1 112 ? 9.578 -14.664 20.312 1 67.69 112 GLN B CA 1
ATOM 3831 C C . GLN B 1 112 ? 9.523 -15.031 21.797 1 67.69 112 GLN B C 1
ATOM 3833 O O . GLN B 1 112 ? 10.555 -15.258 22.422 1 67.69 112 GLN B O 1
ATOM 3838 N N . ASN B 1 113 ? 8.516 -14.852 22.391 1 62.72 113 ASN B N 1
ATOM 3839 C CA . ASN B 1 113 ? 8.398 -15.219 23.797 1 62.72 113 ASN B CA 1
ATOM 3840 C C . ASN B 1 113 ? 8.859 -16.656 24.047 1 62.72 113 ASN B C 1
ATOM 3842 O O . ASN B 1 113 ? 9.133 -17.031 25.188 1 62.72 113 ASN B O 1
ATOM 3846 N N . ARG B 1 114 ? 9.086 -17.219 22.984 1 50.94 114 ARG B N 1
ATOM 3847 C CA . ARG B 1 114 ? 9.578 -18.578 23.125 1 50.94 114 ARG B CA 1
ATOM 3848 C C . ARG B 1 114 ? 11.102 -18.609 23.078 1 50.94 114 ARG B C 1
ATOM 3850 O O . ARG B 1 114 ? 11.727 -19.531 23.625 1 50.94 114 ARG B O 1
ATOM 3857 N N . GLU B 1 115 ? 11.703 -17.766 22.328 1 52.66 115 GLU B N 1
ATOM 3858 C CA . GLU B 1 115 ? 13.156 -17.844 22.188 1 52.66 115 GLU B CA 1
ATOM 3859 C C . GLU B 1 115 ? 13.812 -16.5 22.453 1 52.66 115 GLU B C 1
ATOM 3861 O O . GLU B 1 115 ? 13.219 -15.445 22.203 1 52.66 115 GLU B O 1
ATOM 3866 N N . ALA B 1 116 ? 14.641 -16.188 23.578 1 49.53 116 ALA B N 1
ATOM 3867 C CA . ALA B 1 116 ? 15.438 -15.023 23.969 1 49.53 116 ALA B CA 1
ATOM 3868 C C . ALA B 1 116 ? 16.047 -14.344 22.734 1 49.53 116 ALA B C 1
ATOM 3870 O O . ALA B 1 116 ? 17.031 -13.625 22.844 1 49.53 116 ALA B O 1
ATOM 3871 N N . ALA B 1 117 ? 15.648 -14.633 21.438 1 55.94 117 ALA B N 1
ATOM 3872 C CA . ALA B 1 117 ? 16.359 -14.156 20.266 1 55.94 117 ALA B CA 1
ATOM 3873 C C . ALA B 1 117 ? 15.93 -12.734 19.891 1 55.94 117 ALA B C 1
ATOM 3875 O O . ALA B 1 117 ? 14.781 -12.359 20.125 1 55.94 117 ALA B O 1
ATOM 3876 N N . ILE B 1 118 ? 16.891 -11.766 19.75 1 63.28 118 ILE B N 1
ATOM 3877 C CA . ILE B 1 118 ? 16.672 -10.414 19.25 1 63.28 118 ILE B CA 1
ATOM 3878 C C . ILE B 1 118 ? 15.938 -10.469 17.906 1 63.28 118 ILE B C 1
ATOM 3880 O O . ILE B 1 118 ? 16.453 -11.031 16.938 1 63.28 118 ILE B O 1
ATOM 3884 N N . LEU B 1 119 ? 14.703 -10.109 17.797 1 74.88 119 LEU B N 1
ATOM 3885 C CA . LEU B 1 119 ? 13.891 -10.125 16.594 1 74.88 119 LEU B CA 1
ATOM 3886 C C . LEU B 1 119 ? 14.359 -9.055 15.609 1 74.88 119 LEU B C 1
ATOM 3888 O O . LEU B 1 119 ? 14.648 -7.922 16 1 74.88 119 LEU B O 1
ATOM 3892 N N . PRO B 1 120 ? 14.477 -9.508 14.352 1 84 120 PRO B N 1
ATOM 3893 C CA . PRO B 1 120 ? 14.789 -8.492 13.344 1 84 120 PRO B CA 1
ATOM 3894 C C . PRO B 1 120 ? 13.68 -7.445 13.203 1 84 120 PRO B C 1
ATOM 3896 O O . PRO B 1 120 ? 12.508 -7.75 13.422 1 84 120 PRO B O 1
ATOM 3899 N N . LYS B 1 121 ? 14.094 -6.238 13 1 92 121 LYS B N 1
ATOM 3900 C CA . LYS B 1 121 ? 13.133 -5.227 12.562 1 92 121 LYS B CA 1
ATOM 3901 C C . LYS B 1 121 ? 12.625 -5.523 11.156 1 92 121 LYS B C 1
ATOM 3903 O O . LYS B 1 121 ? 13.383 -5.996 10.305 1 92 121 LYS B O 1
ATOM 3908 N N . TYR B 1 122 ? 11.344 -5.406 11 1 95.5 122 TYR B N 1
ATOM 3909 C CA . TYR B 1 122 ? 10.82 -5.664 9.664 1 95.5 122 TYR B CA 1
ATOM 3910 C C . TYR B 1 122 ? 9.82 -4.586 9.258 1 95.5 122 TYR B C 1
ATOM 3912 O O . TYR B 1 122 ? 9.125 -4.02 10.102 1 95.5 122 TYR B O 1
ATOM 3920 N N . TYR B 1 123 ? 9.828 -4.277 8.008 1 96.69 123 TYR B N 1
ATOM 3921 C CA . TYR B 1 123 ? 9.016 -3.25 7.371 1 96.69 123 TYR B CA 1
ATOM 3922 C C . TYR B 1 123 ? 8.25 -3.82 6.184 1 96.69 123 TYR B C 1
ATOM 3924 O O . TYR B 1 123 ? 8.836 -4.426 5.289 1 96.69 123 TYR B O 1
ATOM 3932 N N . VAL B 1 124 ? 6.91 -3.637 6.195 1 97.69 124 VAL B N 1
ATOM 3933 C CA . VAL B 1 124 ? 6.078 -4.199 5.141 1 97.69 124 VAL B CA 1
ATOM 3934 C C . VAL B 1 124 ? 5.465 -3.07 4.312 1 97.69 124 VAL B C 1
ATOM 3936 O O . VAL B 1 124 ? 4.844 -2.156 4.859 1 97.69 124 VAL B O 1
ATOM 3939 N N . VAL B 1 125 ? 5.68 -3.146 3.014 1 98.38 125 VAL B N 1
ATOM 3940 C CA . VAL B 1 125 ? 5.098 -2.141 2.131 1 98.38 125 VAL B CA 1
ATOM 3941 C C . VAL B 1 125 ? 4.281 -2.822 1.034 1 98.38 125 VAL B C 1
ATOM 3943 O O . VAL B 1 125 ? 4.488 -4.004 0.744 1 98.38 125 VAL B O 1
ATOM 3946 N N . GLY B 1 126 ? 3.23 -2.1 0.556 1 98.38 126 GLY B N 1
ATOM 3947 C CA . GLY B 1 126 ? 2.479 -2.547 -0.607 1 98.38 126 GLY B CA 1
ATOM 3948 C C . GLY B 1 126 ? 3.016 -1.993 -1.913 1 98.38 126 GLY B C 1
ATOM 3949 O O . GLY B 1 126 ? 3.299 -0.797 -2.018 1 98.38 126 GLY B O 1
ATOM 3950 N N . LEU B 1 127 ? 3.221 -2.834 -2.916 1 98.56 127 LEU B N 1
ATOM 3951 C CA . LEU B 1 127 ? 3.775 -2.457 -4.211 1 98.56 127 LEU B CA 1
ATOM 3952 C C . LEU B 1 127 ? 2.768 -2.709 -5.328 1 98.56 127 LEU B C 1
ATOM 3954 O O . LEU B 1 127 ? 2.705 -3.811 -5.879 1 98.56 127 LEU B O 1
ATOM 3958 N N . PRO B 1 128 ? 1.971 -1.648 -5.691 1 97.75 128 PRO B N 1
ATOM 3959 C CA . PRO B 1 128 ? 0.865 -1.789 -6.641 1 97.75 128 PRO B CA 1
ATOM 3960 C C . PRO B 1 128 ? 1.315 -1.653 -8.094 1 97.75 128 PRO B C 1
ATOM 3962 O O . PRO B 1 128 ? 1.16 -0.587 -8.695 1 97.75 128 PRO B O 1
ATOM 3965 N N . ARG B 1 129 ? 1.762 -2.701 -8.672 1 97.06 129 ARG B N 1
ATOM 3966 C CA . ARG B 1 129 ? 2.201 -2.701 -10.062 1 97.06 129 ARG B CA 1
ATOM 3967 C C . ARG B 1 129 ? 2.248 -4.121 -10.617 1 97.06 129 ARG B C 1
ATOM 3969 O O . ARG B 1 129 ? 2.463 -5.078 -9.875 1 97.06 129 ARG B O 1
ATOM 3976 N N . SER B 1 130 ? 2.068 -4.223 -11.938 1 96.81 130 SER B N 1
ATOM 3977 C CA . SER B 1 130 ? 2.225 -5.523 -12.57 1 96.81 130 SER B CA 1
ATOM 3978 C C . SER B 1 130 ? 3.666 -6.02 -12.477 1 96.81 130 SER B C 1
ATOM 3980 O O . SER B 1 130 ? 4.6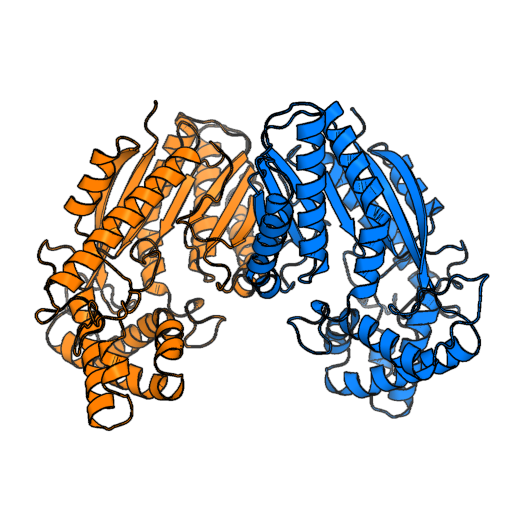05 -5.262 -12.727 1 96.81 130 SER B O 1
ATOM 3982 N N . TYR B 1 131 ? 3.805 -7.293 -12.102 1 98 131 TYR B N 1
ATOM 3983 C CA . TYR B 1 131 ? 5.152 -7.84 -12.016 1 98 131 TYR B CA 1
ATOM 3984 C C . TYR B 1 131 ? 5.715 -8.133 -13.406 1 98 131 TYR B C 1
ATOM 3986 O O . TYR B 1 131 ? 6.859 -8.57 -13.539 1 98 131 TYR B O 1
ATOM 3994 N N . TYR B 1 132 ? 4.977 -7.852 -14.477 1 97.62 132 TYR B N 1
ATOM 3995 C CA . TYR B 1 132 ? 5.488 -7.949 -15.836 1 97.62 132 TYR B CA 1
ATOM 3996 C C . TYR B 1 132 ? 6.07 -6.617 -16.297 1 97.62 132 TYR B C 1
ATOM 3998 O O . TYR B 1 132 ? 6.262 -6.398 -17.5 1 97.62 132 TYR B O 1
ATOM 4006 N N . THR B 1 133 ? 6.277 -5.707 -15.375 1 96 133 THR B N 1
ATOM 4007 C CA . THR B 1 133 ? 7.012 -4.461 -15.57 1 96 133 THR B CA 1
ATOM 4008 C C . THR B 1 133 ? 8.117 -4.32 -14.523 1 96 133 THR B C 1
ATOM 4010 O O . THR B 1 133 ? 8.211 -5.133 -13.602 1 96 133 THR B O 1
ATOM 4013 N N . ARG B 1 134 ? 8.93 -3.338 -14.805 1 95.62 134 ARG B N 1
ATOM 4014 C CA . ARG B 1 134 ? 9.945 -3.016 -13.812 1 95.62 134 ARG B CA 1
ATOM 4015 C C . ARG B 1 134 ? 9.312 -2.479 -12.531 1 95.62 134 ARG B C 1
ATOM 4017 O O . ARG B 1 134 ? 8.445 -1.605 -12.578 1 95.62 134 ARG B O 1
ATOM 4024 N N . VAL B 1 135 ? 9.789 -3.066 -11.375 1 97.31 135 VAL B N 1
ATOM 4025 C CA . VAL B 1 135 ? 9.125 -2.635 -10.156 1 97.31 135 VAL B CA 1
ATOM 4026 C C . VAL B 1 135 ? 10.164 -2.297 -9.086 1 97.31 135 VAL B C 1
ATOM 4028 O O . VAL B 1 135 ? 9.82 -1.901 -7.973 1 97.31 135 VAL B O 1
ATOM 4031 N N . PHE B 1 136 ? 11.406 -2.461 -9.352 1 97.94 136 PHE B N 1
ATOM 4032 C CA . PHE B 1 136 ? 12.492 -2.139 -8.438 1 97.94 136 PHE B CA 1
ATOM 4033 C C . PHE B 1 136 ? 13.664 -1.508 -9.18 1 97.94 136 PHE B C 1
ATOM 4035 O O . PHE B 1 136 ? 13.828 -1.732 -10.383 1 97.94 136 PHE B O 1
ATOM 4042 N N . PRO B 1 137 ? 14.461 -0.662 -8.477 1 96.31 137 PRO B N 1
ATOM 4043 C CA . PRO B 1 137 ? 15.766 -0.295 -9.031 1 96.31 137 PRO B CA 1
ATOM 4044 C C . PRO B 1 137 ? 16.656 -1.506 -9.289 1 96.31 137 PRO B C 1
ATOM 4046 O O . PRO B 1 137 ? 16.391 -2.594 -8.773 1 96.31 137 PRO B O 1
ATOM 4049 N N . ASP B 1 138 ? 17.703 -1.322 -10.047 1 96.19 138 ASP B N 1
ATOM 4050 C CA . ASP B 1 138 ? 18.641 -2.396 -10.367 1 96.19 138 ASP B CA 1
ATOM 4051 C C . ASP B 1 138 ? 19.297 -2.943 -9.102 1 96.19 138 ASP B C 1
ATOM 4053 O O . ASP B 1 138 ? 19.625 -2.182 -8.195 1 96.19 138 ASP B O 1
ATOM 4057 N N . LYS B 1 139 ? 19.391 -4.258 -9.039 1 96.44 139 LYS B N 1
ATOM 4058 C CA . LYS B 1 139 ? 20.219 -4.945 -8.039 1 96.44 139 LYS B CA 1
ATOM 4059 C C . LYS B 1 139 ? 19.844 -4.488 -6.629 1 96.44 139 LYS B C 1
ATOM 4061 O O . LYS B 1 139 ? 20.734 -4.129 -5.844 1 96.44 139 LYS B O 1
ATOM 4066 N N . SER B 1 140 ? 18.547 -4.543 -6.367 1 96.94 140 SER B N 1
ATOM 4067 C CA . SER B 1 140 ? 18.094 -4.023 -5.082 1 96.94 140 SER B CA 1
ATOM 4068 C C . SER B 1 140 ? 17.438 -5.117 -4.246 1 96.94 140 SER B C 1
ATOM 4070 O O . SER B 1 140 ? 17.422 -5.047 -3.016 1 96.94 140 SER B O 1
ATOM 4072 N N . VAL B 1 141 ? 16.953 -6.184 -4.871 1 98.5 141 VAL B N 1
ATOM 4073 C CA . VAL B 1 141 ? 16.156 -7.195 -4.176 1 98.5 141 VAL B CA 1
ATOM 4074 C C . VAL B 1 141 ? 17.031 -8.406 -3.855 1 98.5 141 VAL B C 1
ATOM 4076 O O . VAL B 1 141 ? 17.875 -8.805 -4.664 1 98.5 141 VAL B O 1
ATOM 4079 N N . HIS B 1 142 ? 16.812 -8.992 -2.695 1 98.56 142 HIS B N 1
ATOM 4080 C CA . HIS B 1 142 ? 17.625 -10.125 -2.256 1 98.56 142 HIS B CA 1
ATOM 4081 C C . HIS B 1 142 ? 16.906 -11.438 -2.5 1 98.56 142 HIS B C 1
ATOM 4083 O O . HIS B 1 142 ? 17.531 -12.453 -2.824 1 98.56 142 HIS B O 1
ATOM 4089 N N . LEU B 1 143 ? 15.641 -11.438 -2.295 1 98.62 143 LEU B N 1
ATOM 4090 C CA . LEU B 1 143 ? 14.836 -12.648 -2.406 1 98.62 143 LEU B CA 1
ATOM 4091 C C . LEU B 1 143 ? 13.492 -12.359 -3.074 1 98.62 143 LEU B C 1
ATOM 4093 O O . LEU B 1 143 ? 12.734 -11.516 -2.598 1 98.62 143 LEU B O 1
ATOM 4097 N N . PHE B 1 144 ? 13.234 -13.023 -4.172 1 98.75 144 PHE B N 1
ATOM 4098 C CA . PHE B 1 144 ? 11.914 -12.992 -4.793 1 98.75 144 PHE B CA 1
ATOM 4099 C C . PHE B 1 144 ? 11.125 -14.25 -4.445 1 98.75 144 PHE B C 1
ATOM 4101 O O . PHE B 1 144 ? 11.68 -15.352 -4.426 1 98.75 144 PHE B O 1
ATOM 4108 N N . HIS B 1 145 ? 9.898 -14.047 -4.199 1 98.56 145 HIS B N 1
ATOM 4109 C CA . HIS B 1 145 ? 8.945 -15.125 -3.979 1 98.56 145 HIS B CA 1
ATOM 4110 C C . HIS B 1 145 ? 7.676 -14.914 -4.801 1 98.56 145 HIS B C 1
ATOM 4112 O O . HIS B 1 145 ? 7.234 -13.773 -4.984 1 98.56 145 HIS B O 1
ATOM 4118 N N . SER B 1 146 ? 7.148 -15.914 -5.379 1 98.12 146 SER B N 1
ATOM 4119 C CA . SER B 1 146 ? 5.828 -15.898 -6.004 1 98.12 146 SER B CA 1
ATOM 4120 C C . SER B 1 146 ? 5.113 -17.234 -5.805 1 98.12 146 SER B C 1
ATOM 4122 O O . SER B 1 146 ? 5.715 -18.297 -5.988 1 98.12 146 SER B O 1
ATOM 4124 N N . SER B 1 147 ? 3.912 -17.141 -5.352 1 96.75 147 SER B N 1
ATOM 4125 C CA . SER B 1 147 ? 3.121 -18.344 -5.129 1 96.75 147 SER B CA 1
ATOM 4126 C C . SER B 1 147 ? 1.734 -18.219 -5.75 1 96.75 147 SER B C 1
ATOM 4128 O O . SER B 1 147 ? 0.997 -17.266 -5.449 1 96.75 147 SER B O 1
ATOM 4130 N N . TYR B 1 148 ? 1.375 -19.172 -6.68 1 94.94 148 TYR B N 1
ATOM 4131 C CA . TYR B 1 148 ? 0.062 -19.266 -7.309 1 94.94 148 TYR B CA 1
ATOM 4132 C C . TYR B 1 148 ? -0.27 -17.984 -8.078 1 94.94 148 TYR B C 1
ATOM 4134 O O . TYR B 1 148 ? -1.389 -17.469 -7.988 1 94.94 148 TYR B O 1
ATOM 4142 N N . SER B 1 149 ? 0.74 -17.438 -8.75 1 95.81 149 SER B N 1
ATOM 4143 C CA . SER B 1 149 ? 0.448 -16.203 -9.461 1 95.81 149 SER B CA 1
ATOM 4144 C C . SER B 1 149 ? 0.989 -16.25 -10.891 1 95.81 149 SER B C 1
ATOM 4146 O O . SER B 1 149 ? 0.362 -15.719 -11.812 1 95.81 149 SER B O 1
ATOM 4148 N N . LEU B 1 150 ? 2.049 -16.922 -11.164 1 97.5 150 LEU B N 1
ATOM 4149 C CA . LEU B 1 150 ? 2.775 -16.812 -12.422 1 97.5 150 LEU B CA 1
ATOM 4150 C C . LEU B 1 150 ? 2.082 -17.594 -13.531 1 97.5 150 LEU B C 1
ATOM 4152 O O . LEU B 1 150 ? 2.473 -17.516 -14.695 1 97.5 150 LEU B O 1
ATOM 4156 N N . HIS B 1 151 ? 1.028 -18.375 -13.211 1 96.31 151 HIS B N 1
ATOM 4157 C CA . HIS B 1 151 ? 0.223 -19.016 -14.25 1 96.31 151 HIS B CA 1
ATOM 4158 C C . HIS B 1 151 ? -0.742 -18.016 -14.883 1 96.31 151 HIS B C 1
ATOM 4160 O O . HIS B 1 151 ? -1.302 -18.297 -15.953 1 96.31 151 HIS B O 1
ATOM 4166 N N . TRP B 1 152 ? -0.942 -16.875 -14.203 1 96.06 152 TRP B N 1
ATOM 4167 C CA . TRP B 1 152 ? -1.711 -15.797 -14.812 1 96.06 152 TRP B CA 1
ATOM 4168 C C . TRP B 1 152 ? -0.883 -15.062 -15.859 1 96.06 152 TRP B C 1
ATOM 4170 O O . TRP B 1 152 ? 0.309 -14.812 -15.664 1 96.06 152 TRP B O 1
ATOM 4180 N N . ARG B 1 153 ? -1.562 -14.578 -16.844 1 93.88 153 ARG B N 1
ATOM 4181 C CA . ARG B 1 153 ? -0.852 -13.922 -17.938 1 93.88 153 ARG B CA 1
ATOM 4182 C C . ARG B 1 153 ? -1.063 -12.406 -17.891 1 93.88 153 ARG B C 1
ATOM 4184 O O . ARG B 1 153 ? -1.987 -11.922 -17.234 1 93.88 153 ARG B O 1
ATOM 4191 N N . SER B 1 154 ? -0.173 -11.695 -18.594 1 90.19 154 SER B N 1
ATOM 4192 C CA . SER B 1 154 ? -0.105 -10.242 -18.516 1 90.19 154 SER B CA 1
ATOM 4193 C C . SER B 1 154 ? -1.318 -9.586 -19.172 1 90.19 154 SER B C 1
ATOM 4195 O O . SER B 1 154 ? -1.638 -8.43 -18.891 1 90.19 154 SER B O 1
ATOM 4197 N N . GLN B 1 155 ? -1.944 -10.273 -20.047 1 85.81 155 GLN B N 1
ATOM 4198 C CA . GLN B 1 155 ? -3.035 -9.648 -20.797 1 85.81 155 GLN B CA 1
ATOM 4199 C C . GLN B 1 155 ? -4.137 -10.656 -21.094 1 85.81 155 GLN B C 1
ATOM 4201 O O . GLN B 1 155 ? -3.895 -11.867 -21.109 1 85.81 155 GLN B O 1
ATOM 4206 N N . MET B 1 156 ? -5.223 -10.039 -21.297 1 76.12 156 MET B N 1
ATOM 4207 C CA . MET B 1 156 ? -6.355 -10.82 -21.781 1 76.12 156 MET B CA 1
ATOM 4208 C C . MET B 1 156 ? -6.266 -11.031 -23.297 1 76.12 156 MET B C 1
ATOM 4210 O O . MET B 1 156 ? -5.566 -10.289 -23.984 1 76.12 156 MET B O 1
ATOM 4214 N N . PHE B 1 157 ? -6.891 -12.109 -23.734 1 76.31 157 PHE B N 1
ATOM 4215 C CA . PHE B 1 157 ? -6.961 -12.344 -25.172 1 76.31 157 PHE B CA 1
ATOM 4216 C C . PHE B 1 157 ? -7.723 -11.227 -25.859 1 76.31 157 PHE B C 1
ATOM 4218 O O . PHE B 1 157 ? -8.758 -10.766 -25.375 1 76.31 157 PHE B O 1
ATOM 4225 N N . GLN B 1 158 ? -7.023 -10.18 -26.391 1 61.97 158 GLN B N 1
ATOM 4226 C CA . GLN B 1 158 ? -7.723 -9.109 -27.094 1 61.97 158 GLN B CA 1
ATOM 4227 C C . GLN B 1 158 ? -8.5 -9.641 -28.297 1 61.97 158 GLN B C 1
ATOM 4229 O O . GLN B 1 158 ? -8.023 -10.531 -29 1 61.97 158 GLN B O 1
ATOM 4234 N N . GLU B 1 159 ? -9.82 -9.398 -28.172 1 56.16 159 GLU B N 1
ATOM 4235 C CA . GLU B 1 159 ? -10.609 -9.727 -29.359 1 56.16 159 GLU B CA 1
ATOM 4236 C C . GLU B 1 159 ? -9.984 -9.133 -30.625 1 56.16 159 GLU B C 1
ATOM 4238 O O . GLU B 1 159 ? -9.68 -7.938 -30.656 1 56.16 159 GLU B O 1
ATOM 4243 N N . SER B 1 160 ? -9.086 -9.805 -31.188 1 50.16 160 SER B N 1
ATOM 4244 C CA . SER B 1 160 ? -8.82 -9.258 -32.5 1 50.16 160 SER B CA 1
ATOM 4245 C C . SER B 1 160 ? -10.102 -9.094 -33.312 1 50.16 160 SER B C 1
ATOM 4247 O O . SER B 1 160 ? -11.062 -9.852 -33.125 1 50.16 160 SER B O 1
ATOM 4249 N N . ASN B 1 161 ? -10.32 -7.883 -33.844 1 49.72 161 ASN B N 1
ATOM 4250 C CA . ASN B 1 161 ? -11.43 -7.531 -34.719 1 49.72 161 ASN B CA 1
ATOM 4251 C C . ASN B 1 161 ? -11.82 -8.703 -35.625 1 49.72 161 ASN B C 1
ATOM 4253 O O . ASN B 1 161 ? -12.891 -8.688 -36.25 1 49.72 161 ASN B O 1
ATOM 4257 N N . ASN B 1 162 ? -11.016 -9.695 -35.844 1 51.75 162 ASN B N 1
ATOM 4258 C CA . ASN B 1 162 ? -11.336 -10.664 -36.875 1 51.75 162 ASN B CA 1
ATOM 4259 C C . ASN B 1 162 ? -11.711 -12.016 -36.281 1 51.75 162 ASN B C 1
ATOM 4261 O O . ASN B 1 162 ? -11.672 -13.039 -36.969 1 51.75 162 ASN B O 1
ATOM 4265 N N . GLY B 1 163 ? -12.07 -12 -35 1 59.88 163 GLY B N 1
ATOM 4266 C CA . GLY B 1 163 ? -12.578 -13.273 -34.5 1 59.88 163 GLY B CA 1
ATOM 4267 C C . GLY B 1 163 ? -11.484 -14.281 -34.219 1 59.88 163 GLY B C 1
ATOM 4268 O O . GLY B 1 163 ? -11.766 -15.469 -34.031 1 59.88 163 GLY B O 1
ATOM 4269 N N . GLU B 1 164 ? -10.352 -13.977 -34.25 1 61.94 164 GLU B N 1
ATOM 4270 C CA . GLU B 1 164 ? -9.195 -14.859 -34.25 1 61.94 164 GLU B CA 1
ATOM 4271 C C . GLU B 1 164 ? -9.031 -15.562 -32.906 1 61.94 164 GLU B C 1
ATOM 4273 O O . GLU B 1 164 ? -8.477 -16.656 -32.844 1 61.94 164 GLU B O 1
ATOM 4278 N N . PHE B 1 165 ? -9.789 -15.156 -31.906 1 78.31 165 PHE B N 1
ATOM 4279 C CA . PHE B 1 165 ? -9.539 -15.828 -30.641 1 78.31 165 PHE B CA 1
ATOM 4280 C C . PHE B 1 165 ? -10.836 -16.391 -30.062 1 78.31 165 PHE B C 1
ATOM 4282 O O . PHE B 1 165 ? -10.984 -16.484 -28.844 1 78.31 165 PHE B O 1
ATOM 4289 N N . LEU B 1 166 ? -11.594 -16.766 -31.062 1 85.56 166 LEU B N 1
ATOM 4290 C CA . LEU B 1 166 ? -12.852 -17.391 -30.656 1 85.56 166 LEU B CA 1
ATOM 4291 C C . LEU B 1 166 ? -12.625 -18.828 -30.188 1 85.56 166 LEU B C 1
ATOM 4293 O O . LEU B 1 166 ? -11.977 -19.609 -30.859 1 85.56 166 LEU B O 1
ATOM 4297 N N . ASN B 1 167 ? -13.023 -19.125 -28.938 1 91.5 167 ASN B N 1
ATOM 4298 C CA . ASN B 1 167 ? -12.938 -20.438 -28.312 1 91.5 167 ASN B CA 1
ATOM 4299 C C . ASN B 1 167 ? -14.312 -21.016 -28 1 91.5 167 ASN B C 1
ATOM 4301 O O . ASN B 1 167 ? -14.664 -21.188 -26.828 1 91.5 167 ASN B O 1
ATOM 4305 N N . GLU B 1 168 ? -15.008 -21.344 -29.078 1 91.31 168 GLU B N 1
ATOM 4306 C CA . GLU B 1 168 ? -16.438 -21.625 -29.031 1 91.31 168 GLU B CA 1
ATOM 4307 C C . GLU B 1 168 ? -16.766 -22.641 -27.953 1 91.31 168 GLU B C 1
ATOM 4309 O O . GLU B 1 168 ? -16.297 -23.781 -28 1 91.31 168 GLU B O 1
ATOM 4314 N N . GLY B 1 169 ? -17.531 -22.172 -27.062 1 92.38 169 GLY B N 1
ATOM 4315 C CA . GLY B 1 169 ? -18.078 -23.031 -26.031 1 92.38 169 GLY B CA 1
ATOM 4316 C C . GLY B 1 169 ? -17.094 -23.312 -24.906 1 92.38 169 GLY B C 1
ATOM 4317 O O . GLY B 1 169 ? -17.438 -23.953 -23.906 1 92.38 169 GLY B O 1
ATOM 4318 N N . ASN B 1 170 ? -15.828 -22.828 -25.062 1 93.44 170 ASN B N 1
ATOM 4319 C CA . ASN B 1 170 ? -14.789 -23.062 -24.062 1 93.44 170 ASN B CA 1
ATOM 4320 C C . ASN B 1 170 ? -14.328 -21.75 -23.438 1 93.44 170 ASN B C 1
ATOM 4322 O O . ASN B 1 170 ? -14.578 -20.672 -23.969 1 93.44 170 ASN B O 1
ATOM 4326 N N . ILE B 1 171 ? -13.742 -21.891 -22.25 1 94.69 171 ILE B N 1
ATOM 4327 C CA . ILE B 1 171 ? -13.203 -20.688 -21.609 1 94.69 171 ILE B CA 1
ATOM 4328 C C . ILE B 1 171 ? -11.719 -20.891 -21.328 1 94.69 171 ILE B C 1
ATOM 4330 O O . ILE B 1 171 ? -11.07 -20 -20.75 1 94.69 171 ILE B O 1
ATOM 4334 N N . TYR B 1 172 ? -11.219 -22.062 -21.609 1 94.5 172 TYR B N 1
ATOM 4335 C CA . TYR B 1 172 ? -9.82 -22.453 -21.516 1 94.5 172 TYR B CA 1
ATOM 4336 C C . TYR B 1 172 ? -9.484 -23.531 -22.547 1 94.5 172 TYR B C 1
ATOM 4338 O O . TYR B 1 172 ? -10.266 -23.797 -23.453 1 94.5 172 TYR B O 1
ATOM 4346 N N . ILE B 1 173 ? -8.305 -24.125 -22.484 1 93.75 173 ILE B N 1
ATOM 4347 C CA . ILE B 1 173 ? -7.848 -25.094 -23.469 1 93.75 173 ILE B CA 1
ATOM 4348 C C . ILE B 1 173 ? -8.625 -26.406 -23.297 1 93.75 173 ILE B C 1
ATOM 4350 O O . ILE B 1 173 ? -8.641 -26.984 -22.203 1 93.75 173 ILE B O 1
ATOM 4354 N N . ALA B 1 174 ? -9.289 -26.781 -24.266 1 93.19 174 ALA B N 1
ATOM 4355 C CA . ALA B 1 174 ? -10.031 -28.047 -24.359 1 93.19 174 ALA B CA 1
ATOM 4356 C C . ALA B 1 174 ? -9.758 -28.734 -25.688 1 93.19 174 ALA B C 1
ATOM 4358 O O . ALA B 1 174 ? -9.031 -28.203 -26.547 1 93.19 174 ALA B O 1
ATOM 4359 N N . LYS B 1 175 ? -10.281 -29.906 -25.828 1 91.75 175 LYS B N 1
ATOM 4360 C CA . LYS B 1 175 ? -10.055 -30.688 -27.031 1 91.75 175 LYS B CA 1
ATOM 4361 C C . LYS B 1 175 ? -10.57 -29.953 -28.266 1 91.75 175 LYS B C 1
ATOM 4363 O O . LYS B 1 175 ? -10 -30.078 -29.359 1 91.75 175 LYS B O 1
ATOM 4368 N N . THR B 1 176 ? -11.594 -29.156 -28.156 1 92.06 176 THR B N 1
ATOM 4369 C CA . THR B 1 176 ? -12.219 -28.484 -29.281 1 92.06 176 THR B CA 1
ATOM 4370 C C . THR B 1 176 ? -11.625 -27.094 -29.484 1 92.06 176 THR B C 1
ATOM 4372 O O . THR B 1 176 ? -12.008 -26.375 -30.391 1 92.06 176 THR B O 1
ATOM 4375 N N . THR B 1 177 ? -10.719 -26.672 -28.609 1 93.75 177 THR B N 1
ATOM 4376 C CA . THR B 1 177 ? -10.086 -25.359 -28.75 1 93.75 177 THR B CA 1
ATOM 4377 C C . THR B 1 177 ? -9.25 -25.297 -30.031 1 93.75 177 THR B C 1
ATOM 4379 O O . THR B 1 177 ? -8.461 -26.203 -30.312 1 93.75 177 THR B O 1
ATOM 4382 N N . PRO B 1 178 ? -9.469 -24.234 -30.812 1 91.69 178 PRO B N 1
ATOM 4383 C CA . PRO B 1 178 ? -8.672 -24.094 -32.031 1 91.69 178 PRO B CA 1
ATOM 4384 C C . PRO B 1 178 ? -7.172 -24.031 -31.766 1 91.69 178 PRO B C 1
ATOM 4386 O O . PRO B 1 178 ? -6.742 -23.438 -30.781 1 91.69 178 PRO B O 1
ATOM 4389 N N . LYS B 1 179 ? -6.418 -24.531 -32.719 1 92.5 179 LYS B N 1
ATOM 4390 C CA . LYS B 1 179 ? -4.961 -24.578 -32.594 1 92.5 179 LYS B CA 1
ATOM 4391 C C . LYS B 1 179 ? -4.387 -23.172 -32.438 1 92.5 179 LYS B C 1
ATOM 4393 O O . LYS B 1 179 ? -3.393 -22.969 -31.75 1 92.5 179 LYS B O 1
ATOM 4398 N N . SER B 1 180 ? -5.012 -22.266 -33.094 1 90.12 180 SER B N 1
ATOM 4399 C CA . SER B 1 180 ? -4.527 -20.891 -33.031 1 90.12 180 SER B CA 1
ATOM 4400 C C . SER B 1 180 ? -4.652 -20.312 -31.641 1 90.12 180 SER B C 1
ATOM 4402 O O . SER B 1 180 ? -3.783 -19.562 -31.188 1 90.12 180 SER B O 1
ATOM 4404 N N . VAL B 1 181 ? -5.703 -20.672 -30.969 1 91.56 181 VAL B N 1
ATOM 4405 C CA . VAL B 1 181 ? -5.93 -20.203 -29.609 1 91.56 181 VAL B CA 1
ATOM 4406 C C . VAL B 1 181 ? -4.934 -20.875 -28.656 1 91.56 181 VAL B C 1
ATOM 4408 O O . VAL B 1 181 ? -4.379 -20.219 -27.781 1 91.56 181 VAL B O 1
ATOM 4411 N N . ILE B 1 182 ? -4.715 -22.125 -28.875 1 92.81 182 ILE B N 1
ATOM 4412 C CA . ILE B 1 182 ? -3.75 -22.859 -28.078 1 92.81 182 ILE B CA 1
ATOM 4413 C C . ILE B 1 182 ? -2.363 -22.234 -28.219 1 92.81 182 ILE B C 1
ATOM 4415 O O . ILE B 1 182 ? -1.656 -22.031 -27.234 1 92.81 182 ILE B O 1
ATOM 4419 N N . LYS B 1 183 ? -2.025 -21.922 -29.422 1 92.44 183 LYS B N 1
ATOM 4420 C CA . LYS B 1 183 ? -0.738 -21.297 -29.703 1 92.44 183 LYS B CA 1
ATOM 4421 C C . LYS B 1 183 ? -0.611 -19.953 -28.984 1 92.44 183 LYS B C 1
ATOM 4423 O O . LYS B 1 183 ? 0.464 -19.609 -28.5 1 92.44 183 LYS B O 1
ATOM 4428 N N . LEU B 1 184 ? -1.663 -19.266 -28.953 1 91.38 1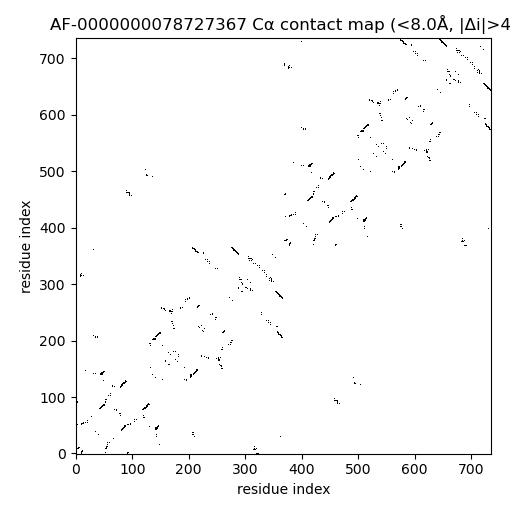84 LEU B N 1
ATOM 4429 C CA . LEU B 1 184 ? -1.664 -17.969 -28.266 1 91.38 184 LEU B CA 1
ATOM 4430 C C . LEU B 1 184 ? -1.391 -18.141 -26.781 1 91.38 184 LEU B C 1
ATOM 4432 O O . LEU B 1 184 ? -0.618 -17.375 -26.188 1 91.38 184 LEU B O 1
ATOM 4436 N N . TYR B 1 185 ? -2.023 -19.125 -26.141 1 93.62 185 TYR B N 1
ATOM 4437 C CA . TYR B 1 185 ? -1.773 -19.438 -24.734 1 93.62 185 TYR B CA 1
ATOM 4438 C C . TYR B 1 185 ? -0.294 -19.703 -24.484 1 93.62 185 TYR B C 1
ATOM 4440 O O . TYR B 1 185 ? 0.294 -19.172 -23.547 1 93.62 185 TYR B O 1
ATOM 4448 N N . GLN B 1 186 ? 0.232 -20.5 -25.344 1 93.88 186 GLN B N 1
ATOM 4449 C CA . GLN B 1 186 ? 1.622 -20.922 -25.203 1 93.88 186 GLN B CA 1
ATOM 4450 C C . GLN B 1 186 ? 2.576 -19.75 -25.438 1 93.88 186 GLN B C 1
ATOM 4452 O O . GLN B 1 186 ? 3.521 -19.547 -24.672 1 93.88 186 GLN B O 1
ATOM 4457 N N . GLU B 1 187 ? 2.287 -18.969 -26.438 1 94.31 187 GLU B N 1
ATOM 4458 C CA . GLU B 1 187 ? 3.133 -17.828 -26.766 1 94.31 187 GLU B CA 1
ATOM 4459 C C . GLU B 1 187 ? 3.115 -16.781 -25.641 1 94.31 187 GLU B C 1
ATOM 4461 O O . GLU B 1 187 ? 4.156 -16.234 -25.281 1 94.31 187 GLU B O 1
ATOM 4466 N N . LEU B 1 188 ? 1.983 -16.594 -25.141 1 94.25 188 LEU B N 1
ATOM 4467 C CA . LEU B 1 188 ? 1.862 -15.633 -24.047 1 94.25 188 LEU B CA 1
ATOM 4468 C C . LEU B 1 188 ? 2.621 -16.109 -22.812 1 94.25 188 LEU B C 1
ATOM 4470 O O . LEU B 1 188 ? 3.229 -15.312 -22.094 1 94.25 188 LEU B O 1
ATOM 4474 N N . PHE B 1 189 ? 2.559 -17.391 -22.609 1 96 189 PHE B N 1
ATOM 4475 C CA . PHE B 1 189 ? 3.32 -17.953 -21.5 1 96 189 PHE B CA 1
ATOM 4476 C C . PHE B 1 189 ? 4.812 -17.703 -21.688 1 96 189 PHE B C 1
ATOM 4478 O O . PHE B 1 189 ? 5.488 -17.203 -20.797 1 96 189 PHE B O 1
ATOM 4485 N N . TYR B 1 190 ? 5.301 -18.047 -22.797 1 97.06 190 TYR B N 1
ATOM 4486 C CA . TYR B 1 190 ? 6.73 -17.922 -23.062 1 97.06 190 TYR B CA 1
ATOM 4487 C C . TYR B 1 190 ? 7.176 -16.469 -22.984 1 97.06 190 TYR B C 1
ATOM 4489 O O . TYR B 1 190 ? 8.195 -16.156 -22.359 1 97.06 190 TYR B O 1
ATOM 4497 N N . ASP B 1 191 ? 6.383 -15.617 -23.516 1 96.88 191 ASP B N 1
ATOM 4498 C CA . ASP B 1 191 ? 6.711 -14.195 -23.5 1 96.88 191 ASP B CA 1
ATOM 4499 C C . ASP B 1 191 ? 6.691 -13.641 -22.078 1 96.88 191 ASP B C 1
ATOM 4501 O O . ASP B 1 191 ? 7.633 -12.969 -21.656 1 96.88 191 ASP B O 1
ATOM 4505 N N . ASP B 1 192 ? 5.625 -13.938 -21.406 1 97.81 192 ASP B N 1
ATOM 4506 C CA . ASP B 1 192 ? 5.422 -13.398 -20.062 1 97.81 192 ASP B CA 1
ATOM 4507 C C . ASP B 1 192 ? 6.477 -13.938 -19.094 1 97.81 192 ASP B C 1
ATOM 4509 O O . ASP B 1 192 ? 7.066 -13.172 -18.328 1 97.81 192 ASP B O 1
ATOM 4513 N N . PHE B 1 193 ? 6.68 -15.234 -19.109 1 98.38 193 PHE B N 1
ATOM 4514 C CA . PHE B 1 193 ? 7.621 -15.836 -18.172 1 98.38 193 PHE B CA 1
ATOM 4515 C C . PHE B 1 193 ? 9.047 -15.383 -18.469 1 98.38 193 PHE B C 1
ATOM 4517 O O . PHE B 1 193 ? 9.82 -15.109 -17.547 1 98.38 193 PHE B O 1
ATOM 4524 N N . SER B 1 194 ? 9.383 -15.266 -19.734 1 98.5 194 SER B N 1
ATOM 4525 C CA . SER B 1 194 ? 10.688 -14.742 -20.125 1 98.5 194 SER B CA 1
ATOM 4526 C C . SER B 1 194 ? 10.875 -13.305 -19.641 1 98.5 194 SER B C 1
ATOM 4528 O O . SER B 1 194 ? 11.922 -12.953 -19.094 1 98.5 194 SER B O 1
ATOM 4530 N N . LYS B 1 195 ? 9.844 -12.57 -19.844 1 98.25 195 LYS B N 1
ATOM 4531 C CA . LYS B 1 195 ? 9.883 -11.18 -19.406 1 98.25 195 LYS B CA 1
ATOM 4532 C C . LYS B 1 195 ? 10.039 -11.078 -17.891 1 98.25 195 LYS B C 1
ATOM 4534 O O . LYS B 1 195 ? 10.828 -10.266 -17.406 1 98.25 195 LYS B O 1
ATOM 4539 N N . PHE B 1 196 ? 9.336 -11.883 -17.266 1 98.62 196 PHE B N 1
ATOM 4540 C CA . PHE B 1 196 ? 9.414 -11.922 -15.812 1 98.62 196 PHE B CA 1
ATOM 4541 C C . PHE B 1 196 ? 10.836 -12.227 -15.359 1 98.62 196 PHE B C 1
ATOM 4543 O O . PHE B 1 196 ? 11.375 -11.531 -14.492 1 98.62 196 PHE B O 1
ATOM 4550 N N . LEU B 1 197 ? 11.414 -13.211 -15.914 1 98.75 197 LEU B N 1
ATOM 4551 C CA . LEU B 1 197 ? 12.766 -13.609 -15.539 1 98.75 197 LEU B CA 1
ATOM 4552 C C . LEU B 1 197 ? 13.766 -12.5 -15.836 1 98.75 197 LEU B C 1
ATOM 4554 O O . LEU B 1 197 ? 14.648 -12.211 -15.023 1 98.75 197 LEU B O 1
ATOM 4558 N N . GLU B 1 198 ? 13.617 -11.875 -16.922 1 98.69 198 GLU B N 1
ATOM 4559 C CA . GLU B 1 198 ? 14.531 -10.805 -17.312 1 98.69 198 GLU B CA 1
ATOM 4560 C C . GLU B 1 198 ? 14.461 -9.641 -16.344 1 98.69 198 GLU B C 1
ATOM 4562 O O . GLU B 1 198 ? 15.5 -9.117 -15.914 1 98.69 198 GLU B O 1
ATOM 4567 N N . LEU B 1 199 ? 13.305 -9.242 -16.047 1 98.62 199 LEU B N 1
ATOM 4568 C CA . LEU B 1 199 ? 13.117 -8.125 -15.141 1 98.62 199 LEU B CA 1
ATOM 4569 C C . LEU B 1 199 ? 13.656 -8.453 -13.75 1 98.62 199 LEU B C 1
ATOM 4571 O O . LEU B 1 199 ? 14.367 -7.641 -13.148 1 98.62 199 LEU B O 1
ATOM 4575 N N . ARG B 1 200 ? 13.336 -9.633 -13.25 1 98.75 200 ARG B N 1
ATOM 4576 C CA . ARG B 1 200 ? 13.797 -10.047 -11.93 1 98.75 200 ARG B CA 1
ATOM 4577 C C . ARG B 1 200 ? 15.312 -10.18 -11.891 1 98.75 200 ARG B C 1
ATOM 4579 O O . ARG B 1 200 ? 15.945 -9.883 -10.875 1 98.75 200 ARG B O 1
ATOM 4586 N N . TYR B 1 201 ? 15.844 -10.617 -13 1 98.75 201 TYR B N 1
ATOM 4587 C CA . TYR B 1 201 ? 17.297 -10.711 -13.07 1 98.75 201 TYR B CA 1
ATOM 4588 C C . TYR B 1 201 ? 17.938 -9.344 -12.867 1 98.75 201 TYR B C 1
ATOM 4590 O O . TYR B 1 201 ? 18.938 -9.219 -12.141 1 98.75 201 TYR B O 1
ATOM 4598 N N . GLN B 1 202 ? 17.422 -8.328 -13.508 1 97.94 202 GLN B N 1
ATOM 4599 C CA . GLN B 1 202 ? 17.938 -6.969 -13.398 1 97.94 202 GLN B CA 1
ATOM 4600 C C . GLN B 1 202 ? 17.781 -6.418 -11.992 1 97.94 202 GLN B C 1
ATOM 4602 O O . GLN B 1 202 ? 18.609 -5.648 -11.516 1 97.94 202 GLN B O 1
ATOM 4607 N N . GLU B 1 203 ? 16.75 -6.82 -11.32 1 98.31 203 GLU B N 1
ATOM 4608 C CA . GLU B 1 203 ? 16.391 -6.254 -10.023 1 98.31 203 GLU B CA 1
ATOM 4609 C C . GLU B 1 203 ? 17.062 -7.004 -8.883 1 98.31 203 GLU B C 1
ATOM 4611 O O . GLU B 1 203 ? 17.219 -6.461 -7.785 1 98.31 203 GLU B O 1
ATOM 4616 N N . LEU B 1 204 ? 17.391 -8.234 -9.109 1 98.31 204 LEU B N 1
ATOM 4617 C CA . LEU B 1 204 ? 17.984 -9.102 -8.094 1 98.31 204 LEU B CA 1
ATOM 4618 C C . LEU B 1 204 ? 19.453 -8.758 -7.891 1 98.31 204 LEU B C 1
ATOM 4620 O O . LEU B 1 204 ? 20.188 -8.516 -8.852 1 98.31 204 LEU B O 1
ATOM 4624 N N . VAL B 1 205 ? 19.922 -8.711 -6.641 1 97.56 205 VAL B N 1
ATOM 4625 C CA . VAL B 1 205 ? 21.328 -8.516 -6.328 1 97.56 205 VAL B CA 1
ATOM 4626 C C . VAL B 1 205 ? 22.125 -9.75 -6.75 1 97.56 205 VAL B C 1
ATOM 4628 O O . VAL B 1 205 ? 21.562 -10.828 -6.934 1 97.56 205 VAL B O 1
ATOM 4631 N N . SER B 1 206 ? 23.484 -9.57 -6.906 1 96.62 206 SER B N 1
ATOM 4632 C CA . SER B 1 206 ? 24.328 -10.742 -7.07 1 96.62 206 SER B CA 1
ATOM 4633 C C . SER B 1 206 ? 24.25 -11.664 -5.859 1 96.62 206 SER B C 1
ATOM 4635 O O . SER B 1 206 ? 24.375 -11.211 -4.719 1 96.62 206 SER B O 1
ATOM 4637 N N . GLY B 1 207 ? 23.984 -12.875 -6.074 1 95.81 207 GLY B N 1
ATOM 4638 C CA . GLY B 1 207 ? 23.781 -13.828 -4.996 1 95.81 207 GLY B CA 1
ATOM 4639 C C . GLY B 1 207 ? 22.328 -13.945 -4.566 1 95.81 207 GLY B C 1
ATOM 4640 O O . GLY B 1 207 ? 22 -14.781 -3.719 1 95.81 207 GLY B O 1
ATOM 4641 N N . GLY B 1 208 ? 21.469 -13.117 -5.199 1 97.5 208 GLY B N 1
ATOM 4642 C CA . GLY B 1 208 ? 20.062 -13.148 -4.863 1 97.5 208 GLY B CA 1
ATOM 4643 C C . GLY B 1 208 ? 19.391 -14.453 -5.262 1 97.5 208 GLY B C 1
ATOM 4644 O O . GLY B 1 208 ? 19.922 -15.211 -6.066 1 97.5 208 GLY B O 1
ATOM 4645 N N . GLN B 1 209 ? 18.25 -14.75 -4.633 1 98.06 209 GLN B N 1
ATOM 4646 C CA . GLN B 1 209 ? 17.516 -16 -4.801 1 98.06 209 GLN B CA 1
ATOM 4647 C C . GLN B 1 209 ? 16.062 -15.75 -5.195 1 98.06 209 GLN B C 1
ATOM 4649 O O . GLN B 1 209 ? 15.531 -14.672 -4.949 1 98.06 209 GLN B O 1
ATOM 4654 N N . MET B 1 210 ? 15.492 -16.734 -5.812 1 98.5 210 MET B N 1
ATOM 4655 C CA . MET B 1 210 ? 14.07 -16.688 -6.156 1 98.5 210 MET B CA 1
ATOM 4656 C C . MET B 1 210 ? 13.398 -18.031 -5.895 1 98.5 210 MET B C 1
ATOM 4658 O O . MET B 1 210 ? 13.953 -19.078 -6.219 1 98.5 210 MET B O 1
ATOM 4662 N N . VAL B 1 211 ? 12.273 -18.016 -5.246 1 98.5 211 VAL B N 1
ATOM 4663 C CA . VAL B 1 211 ? 11.461 -19.203 -5 1 98.5 211 VAL B CA 1
ATOM 4664 C C . VAL B 1 211 ? 10.07 -19.016 -5.605 1 98.5 211 VAL B C 1
ATOM 4666 O O . VAL B 1 211 ? 9.336 -18.109 -5.199 1 98.5 211 VAL B O 1
ATOM 4669 N N . LEU B 1 212 ? 9.711 -19.906 -6.547 1 98.31 212 LEU B N 1
ATOM 4670 C CA . LEU B 1 212 ? 8.477 -19.75 -7.305 1 98.31 212 LEU B CA 1
ATOM 4671 C C . LEU B 1 212 ? 7.625 -21.016 -7.227 1 98.31 212 LEU B C 1
ATOM 4673 O O . LEU B 1 212 ? 8.156 -22.125 -7.25 1 98.31 212 LEU B O 1
ATOM 4677 N N . SER B 1 213 ? 6.352 -20.812 -7.102 1 97.56 213 SER B N 1
ATOM 4678 C CA . SER B 1 213 ? 5.387 -21.906 -7.242 1 97.56 213 SER B CA 1
ATOM 4679 C C . SER B 1 213 ? 4.148 -21.453 -8 1 97.56 213 SER B C 1
ATOM 4681 O O . SER B 1 213 ? 3.656 -20.328 -7.789 1 97.56 213 SER B O 1
ATOM 4683 N N . PHE B 1 214 ? 3.693 -22.203 -8.93 1 96.75 214 PHE B N 1
ATOM 4684 C CA . PHE B 1 214 ? 2.498 -21.859 -9.695 1 96.75 214 PHE B CA 1
ATOM 4685 C C . PHE B 1 214 ? 1.898 -23.094 -10.344 1 96.75 214 PHE B C 1
ATOM 4687 O O . PHE B 1 214 ? 2.545 -24.156 -10.398 1 96.75 214 PHE B O 1
ATOM 4694 N N . LEU B 1 215 ? 0.667 -23 -10.742 1 95.62 215 LEU B N 1
ATOM 4695 C CA . LEU B 1 215 ? -0.058 -24.125 -11.32 1 95.62 215 LEU B CA 1
ATOM 4696 C C . LEU B 1 215 ? 0.648 -24.641 -12.57 1 95.62 215 LEU B C 1
ATOM 4698 O O . LEU B 1 215 ? 1.17 -23.844 -13.359 1 95.62 215 LEU B O 1
ATOM 4702 N N . ALA B 1 216 ? 0.633 -25.906 -12.672 1 94.5 216 ALA B N 1
ATOM 4703 C CA . ALA B 1 216 ? 1.321 -26.609 -13.758 1 94.5 216 ALA B CA 1
ATOM 4704 C C . ALA B 1 216 ? 0.58 -27.875 -14.156 1 94.5 216 ALA B C 1
ATOM 4706 O O . ALA B 1 216 ? -0.465 -28.203 -13.578 1 94.5 216 ALA B O 1
ATOM 4707 N N . ARG B 1 217 ? 1.055 -28.469 -15.195 1 91.81 217 ARG B N 1
ATOM 4708 C CA . ARG B 1 217 ? 0.542 -29.781 -15.578 1 91.81 217 ARG B CA 1
ATOM 4709 C C . ARG B 1 217 ? 1.579 -30.859 -15.32 1 91.81 217 ARG B C 1
ATOM 4711 O O . ARG B 1 217 ? 2.77 -30.672 -15.578 1 91.81 217 ARG B O 1
ATOM 4718 N N . LYS B 1 218 ? 1.104 -31.891 -14.781 1 87.19 218 LYS B N 1
ATOM 4719 C CA . LYS B 1 218 ? 1.984 -33.031 -14.539 1 87.19 218 LYS B CA 1
ATOM 4720 C C . LYS B 1 218 ? 2.324 -33.75 -15.844 1 87.19 218 LYS B C 1
ATOM 4722 O O . LYS B 1 218 ? 3.471 -34.125 -16.062 1 87.19 218 LYS B O 1
ATOM 4727 N N . LYS B 1 219 ? 1.324 -33.781 -16.656 1 84.19 219 LYS B N 1
ATOM 4728 C CA . LYS B 1 219 ? 1.491 -34.5 -17.922 1 84.19 219 LYS B CA 1
ATOM 4729 C C . LYS B 1 219 ? 1.835 -33.5 -19.047 1 84.19 219 LYS B C 1
ATOM 4731 O O . LYS B 1 219 ? 1.502 -32.344 -18.984 1 84.19 219 LYS B O 1
ATOM 4736 N N . ASP B 1 220 ? 2.395 -34.031 -20.109 1 84.25 220 ASP B N 1
ATOM 4737 C CA . ASP B 1 220 ? 2.75 -33.219 -21.25 1 84.25 220 ASP B CA 1
ATOM 4738 C C . ASP B 1 220 ? 1.521 -32.906 -22.109 1 84.25 220 ASP B C 1
ATOM 4740 O O . ASP B 1 220 ? 1.464 -31.859 -22.766 1 84.25 220 ASP B O 1
ATOM 4744 N N . ASP B 1 221 ? 0.601 -33.719 -21.984 1 85.56 221 ASP B N 1
ATOM 4745 C CA . ASP B 1 221 ? -0.613 -33.531 -22.781 1 85.56 221 ASP B CA 1
ATOM 4746 C C . ASP B 1 221 ? -1.399 -32.312 -22.297 1 85.56 221 ASP B C 1
ATOM 4748 O O . ASP B 1 221 ? -1.857 -32.281 -21.141 1 85.56 221 ASP B O 1
ATOM 4752 N N . LEU B 1 222 ? -1.616 -31.375 -23.219 1 86.06 222 LEU B N 1
ATOM 4753 C CA . LEU B 1 222 ? -2.275 -30.109 -22.906 1 86.06 222 LEU B CA 1
ATOM 4754 C C . LEU B 1 222 ? -3.732 -30.344 -22.516 1 86.06 222 LEU B C 1
ATOM 4756 O O . LEU B 1 222 ? -4.32 -29.531 -21.797 1 86.06 222 LEU B O 1
ATOM 4760 N N . TYR B 1 223 ? -4.293 -31.422 -22.984 1 81.62 223 TYR B N 1
ATOM 4761 C CA . TYR B 1 223 ? -5.719 -31.672 -22.828 1 81.62 223 TYR B CA 1
ATOM 4762 C C . TYR B 1 223 ? -6 -32.438 -21.547 1 81.62 223 TYR B C 1
ATOM 4764 O O . TYR B 1 223 ? -7.148 -32.562 -21.109 1 81.62 223 TYR B O 1
ATOM 4772 N N . ASP B 1 224 ? -4.996 -32.969 -20.969 1 70.88 224 ASP B N 1
ATOM 4773 C CA . ASP B 1 224 ? -5.156 -33.781 -19.75 1 70.88 224 ASP B CA 1
ATOM 4774 C C . ASP B 1 224 ? -4.652 -33 -18.531 1 70.88 224 ASP B C 1
ATOM 4776 O O . ASP B 1 224 ? -4.258 -33.625 -17.531 1 70.88 224 ASP B O 1
ATOM 4780 N N . GLY B 1 225 ? -4.699 -31.75 -18.719 1 66.69 225 GLY B N 1
ATOM 4781 C CA . GLY B 1 225 ? -4.312 -30.969 -17.562 1 66.69 225 GLY B CA 1
ATOM 4782 C C . GLY B 1 225 ? -5.441 -30.766 -16.578 1 66.69 225 GLY B C 1
ATOM 4783 O O . GLY B 1 225 ? -6.617 -30.812 -16.938 1 66.69 225 GLY B O 1
ATOM 4784 N N . ASN B 1 226 ? -5.074 -30.562 -15.367 1 80.12 226 ASN B N 1
ATOM 4785 C CA . ASN B 1 226 ? -6.039 -30.438 -14.273 1 80.12 226 ASN B CA 1
ATOM 4786 C C . ASN B 1 226 ? -6.918 -29.203 -14.445 1 80.12 226 ASN B C 1
ATOM 4788 O O . ASN B 1 226 ? -8.125 -29.25 -14.195 1 80.12 226 ASN B O 1
ATOM 4792 N N . LEU B 1 227 ? -6.312 -28.156 -15.102 1 88.12 227 LEU B N 1
ATOM 4793 C CA . LEU B 1 227 ? -7.098 -26.938 -15.273 1 88.12 227 LEU B CA 1
ATOM 4794 C C . LEU B 1 227 ? -8.078 -27.078 -16.438 1 88.12 227 LEU B C 1
ATOM 4796 O O . LEU B 1 227 ? -9.172 -26.516 -16.406 1 88.12 227 LEU B O 1
ATOM 4800 N N . SER B 1 228 ? -7.656 -27.828 -17.453 1 91.56 228 SER B N 1
ATOM 4801 C CA . SER B 1 228 ? -8.562 -28.078 -18.562 1 91.56 228 SER B CA 1
ATOM 4802 C C . SER B 1 228 ? -9.836 -28.766 -18.109 1 91.56 228 SER B C 1
ATOM 4804 O O . SER B 1 228 ? -10.93 -28.422 -18.562 1 91.56 228 SER B O 1
ATOM 4806 N N . VAL B 1 229 ? -9.656 -29.703 -17.219 1 93 229 VAL B N 1
ATOM 4807 C CA . VAL B 1 229 ? -10.82 -30.406 -16.688 1 93 229 VAL B CA 1
ATOM 4808 C C . VAL B 1 229 ? -11.633 -29.484 -15.789 1 93 229 VAL B C 1
ATOM 4810 O O . VAL B 1 229 ? -12.852 -29.359 -15.953 1 93 229 VAL B O 1
ATOM 4813 N N . LEU B 1 230 ? -10.953 -28.891 -14.891 1 95.44 230 LEU B N 1
ATOM 4814 C CA . LEU B 1 230 ? -11.609 -28.031 -13.914 1 95.44 230 LEU B CA 1
ATOM 4815 C C . LEU B 1 230 ? -12.367 -26.891 -14.602 1 95.44 230 LEU B C 1
ATOM 4817 O O . LEU B 1 230 ? -13.547 -26.672 -14.32 1 95.44 230 LEU B O 1
ATOM 4821 N N . TYR B 1 231 ? -11.719 -26.141 -15.5 1 95.88 231 TYR B N 1
ATOM 4822 C CA . TYR B 1 231 ? -12.359 -25.031 -16.219 1 95.88 231 TYR B CA 1
ATOM 4823 C C . TYR B 1 231 ? -13.375 -25.547 -17.219 1 95.88 231 TYR B C 1
ATOM 4825 O O . TYR B 1 231 ? -14.32 -24.828 -17.578 1 95.88 231 TYR B O 1
ATOM 4833 N N . GLY B 1 232 ? -13.133 -26.797 -17.688 1 95.56 232 GLY B N 1
ATOM 4834 C CA . GLY B 1 232 ? -14.156 -27.422 -18.5 1 95.56 232 GLY B CA 1
ATOM 4835 C C . GLY B 1 232 ? -15.492 -27.562 -17.781 1 95.56 232 GLY B C 1
ATOM 4836 O O . GLY B 1 232 ? -16.547 -27.422 -18.406 1 95.56 232 GLY B O 1
ATOM 4837 N N . LEU B 1 233 ? -15.406 -27.844 -16.516 1 97.19 233 LEU B N 1
ATOM 4838 C CA . LEU B 1 233 ? -16.625 -28 -15.727 1 97.19 233 LEU B CA 1
ATOM 4839 C C . LEU B 1 233 ? -17.328 -26.656 -15.547 1 97.19 233 LEU B C 1
ATOM 4841 O O . LEU B 1 233 ? -18.562 -26.609 -15.477 1 97.19 233 LEU B O 1
ATOM 4845 N N . ILE B 1 234 ? -16.594 -25.562 -15.445 1 97.81 234 ILE B N 1
ATOM 4846 C CA . ILE B 1 234 ? -17.172 -24.234 -15.414 1 97.81 234 ILE B CA 1
ATOM 4847 C C . ILE B 1 234 ? -17.812 -23.922 -16.766 1 97.81 234 ILE B C 1
ATOM 4849 O O . ILE B 1 234 ? -18.906 -23.359 -16.828 1 97.81 234 ILE B O 1
ATOM 4853 N N . SER B 1 235 ? -17.047 -24.25 -17.781 1 97.38 235 SER B N 1
ATOM 4854 C CA . SER B 1 235 ? -17.547 -24.031 -19.125 1 97.38 235 SER B CA 1
ATOM 4855 C C . SER B 1 235 ? -18.875 -24.734 -19.344 1 97.38 235 SER B C 1
ATOM 4857 O O . SER B 1 235 ? -19.797 -24.188 -19.953 1 97.38 235 SER B O 1
ATOM 4859 N N . GLN B 1 236 ? -18.984 -25.922 -18.891 1 97.69 236 GLN B N 1
ATOM 4860 C CA . GLN B 1 236 ? -20.234 -26.688 -18.984 1 97.69 236 GLN B CA 1
ATOM 4861 C C . GLN B 1 236 ? -21.375 -25.969 -18.266 1 97.69 236 GLN B C 1
ATOM 4863 O O . GLN B 1 236 ? -22.5 -25.922 -18.781 1 97.69 236 GLN B O 1
ATOM 4868 N N . ALA B 1 237 ? -21.047 -25.484 -17.125 1 98.44 237 ALA B N 1
ATOM 4869 C CA . ALA B 1 237 ? -22.047 -24.719 -16.391 1 98.44 237 ALA B CA 1
ATOM 4870 C C . ALA B 1 237 ? -22.484 -23.484 -17.188 1 98.44 237 ALA B C 1
ATOM 4872 O O . ALA B 1 237 ? -23.688 -23.188 -17.266 1 98.44 237 ALA B O 1
ATOM 4873 N N . LEU B 1 238 ? -21.578 -22.781 -17.781 1 98.38 238 LEU B N 1
ATOM 4874 C CA . LEU B 1 238 ? -21.875 -21.594 -18.578 1 98.38 238 LEU B CA 1
ATOM 4875 C C . LEU B 1 238 ? -22.703 -21.969 -19.812 1 98.38 238 LEU B C 1
ATOM 4877 O O . LEU B 1 238 ? -23.641 -21.25 -20.172 1 98.38 238 LEU B O 1
ATOM 4881 N N . GLN B 1 239 ? -22.391 -23.047 -20.422 1 97.94 239 GLN B N 1
ATOM 4882 C CA . GLN B 1 239 ? -23.125 -23.531 -21.578 1 97.94 239 GLN B CA 1
ATOM 4883 C C . GLN B 1 239 ? -24.594 -23.781 -21.219 1 97.94 239 GLN B C 1
ATOM 4885 O O . GLN B 1 239 ? -25.484 -23.484 -22.016 1 97.94 239 GLN B O 1
ATOM 4890 N N . SER B 1 240 ? -24.766 -24.391 -20.078 1 97.81 240 SER B N 1
ATOM 4891 C CA . SER B 1 240 ? -26.141 -24.625 -19.625 1 97.81 240 SER B CA 1
ATOM 4892 C C . SER B 1 240 ? -26.891 -23.312 -19.453 1 97.81 240 SER B C 1
ATOM 4894 O O . SER B 1 240 ? -28.094 -23.234 -19.734 1 97.81 240 SER B O 1
ATOM 4896 N N . LEU B 1 241 ? -26.203 -22.281 -18.984 1 98 241 LEU B N 1
ATOM 4897 C CA . LEU B 1 241 ? -26.828 -20.969 -18.828 1 98 241 LEU B CA 1
ATOM 4898 C C . LEU B 1 241 ? -27.141 -20.344 -20.188 1 98 241 LEU B C 1
ATOM 4900 O O . LEU B 1 241 ? -28.125 -19.625 -20.328 1 98 241 LEU B O 1
ATOM 4904 N N . VAL B 1 242 ? -26.312 -20.609 -21.156 1 97.56 242 VAL B N 1
ATOM 4905 C CA . VAL B 1 242 ? -26.578 -20.156 -22.516 1 97.56 242 VAL B CA 1
ATOM 4906 C C . VAL B 1 242 ? -27.844 -20.812 -23.047 1 97.56 242 VAL B C 1
ATOM 4908 O O . VAL B 1 242 ? -28.703 -20.141 -23.609 1 97.56 242 VAL B O 1
ATOM 4911 N N . MET B 1 243 ? -27.969 -22.062 -22.828 1 97.69 243 MET B N 1
ATOM 4912 C CA . MET B 1 243 ? -29.125 -22.828 -23.297 1 97.69 243 MET B CA 1
ATOM 4913 C C . MET B 1 243 ? -30.406 -22.312 -22.656 1 97.69 243 MET B C 1
ATOM 4915 O O . MET B 1 243 ? -31.469 -22.328 -23.281 1 97.69 243 MET B O 1
ATOM 4919 N N . GLU B 1 244 ? -30.25 -21.797 -21.484 1 97.5 244 GLU B N 1
ATOM 4920 C CA . GLU B 1 244 ? -31.406 -21.297 -20.734 1 97.5 244 GLU B CA 1
ATOM 4921 C C . GLU B 1 244 ? -31.656 -19.828 -21.047 1 97.5 244 GLU B C 1
ATOM 4923 O O . GLU B 1 244 ? -32.625 -19.234 -20.547 1 97.5 244 GLU B O 1
ATOM 4928 N N . GLY B 1 245 ? -30.766 -19.203 -21.766 1 96.56 245 GLY B N 1
ATOM 4929 C CA . GLY B 1 245 ? -30.953 -17.812 -22.172 1 96.56 245 GLY B CA 1
ATOM 4930 C C . GLY B 1 245 ? -30.453 -16.828 -21.141 1 96.56 245 GLY B C 1
ATOM 4931 O O . GLY B 1 245 ? -30.703 -15.617 -21.25 1 96.56 245 GLY B O 1
ATOM 4932 N N . LEU B 1 246 ? -29.703 -17.312 -20.188 1 96.69 246 LEU B N 1
ATOM 4933 C CA . LEU B 1 246 ? -29.219 -16.438 -19.125 1 96.69 246 LEU B CA 1
ATOM 4934 C C . LEU B 1 246 ? -27.891 -15.805 -19.5 1 96.69 246 LEU B C 1
ATOM 4936 O O . LEU B 1 246 ? -27.5 -14.789 -18.938 1 96.69 246 LEU B O 1
ATOM 4940 N N . VAL B 1 247 ? -27.188 -16.453 -20.422 1 97 247 VAL B N 1
ATOM 4941 C CA . VAL B 1 247 ? -25.906 -15.961 -20.922 1 97 247 VAL B CA 1
ATOM 4942 C C . VAL B 1 247 ? -25.906 -15.977 -22.453 1 97 247 VAL B C 1
ATOM 4944 O O . VAL B 1 247 ? -26.391 -16.938 -23.062 1 97 247 VAL B O 1
ATOM 4947 N N . GLU B 1 248 ? -25.453 -14.914 -23 1 96.44 248 GLU B N 1
ATOM 4948 C CA . GLU B 1 248 ? -25.344 -14.875 -24.453 1 96.44 248 GLU B CA 1
ATOM 4949 C C . GLU B 1 248 ? -24.203 -15.758 -24.953 1 96.44 248 GLU B C 1
ATOM 4951 O O . GLU B 1 248 ? -23.125 -15.758 -24.375 1 96.44 248 GLU B O 1
ATOM 4956 N N . LYS B 1 249 ? -24.516 -16.438 -26 1 95.5 249 LYS B N 1
ATOM 4957 C CA . LYS B 1 249 ? -23.516 -17.328 -26.578 1 95.5 249 LYS B CA 1
ATOM 4958 C C . LYS B 1 249 ? -22.266 -16.562 -27 1 95.5 249 LYS B C 1
ATOM 4960 O O . LYS B 1 249 ? -21.141 -17.047 -26.828 1 95.5 249 LYS B O 1
ATOM 4965 N N . GLU B 1 250 ? -22.438 -15.406 -27.516 1 92.06 250 GLU B N 1
ATOM 4966 C CA . GLU B 1 250 ? -21.312 -14.594 -27.984 1 92.06 250 GLU B CA 1
ATOM 4967 C C . GLU B 1 250 ? -20.406 -14.203 -26.828 1 92.06 250 GLU B C 1
ATOM 4969 O O . GLU B 1 250 ? -19.188 -14.102 -26.984 1 92.06 250 GLU B O 1
ATOM 4974 N N . LYS B 1 251 ? -20.984 -14 -25.703 1 92.94 251 LYS B N 1
ATOM 4975 C CA . LYS B 1 251 ? -20.203 -13.656 -24.516 1 92.94 251 LYS B CA 1
ATOM 4976 C C . LYS B 1 251 ? -19.359 -14.836 -24.047 1 92.94 251 LYS B C 1
ATOM 4978 O O . LYS B 1 251 ? -18.203 -14.672 -23.672 1 92.94 251 LYS B O 1
ATOM 4983 N N . LEU B 1 252 ? -20 -15.938 -24.094 1 95.06 252 LEU B N 1
ATOM 4984 C CA . LEU B 1 252 ? -19.25 -17.125 -23.719 1 95.06 252 LEU B CA 1
ATOM 4985 C C . LEU B 1 252 ? -18.094 -17.359 -24.688 1 95.06 252 LEU B C 1
ATOM 4987 O O . LEU B 1 252 ? -16.953 -17.578 -24.266 1 95.06 252 LEU B O 1
ATOM 4991 N N . ASP B 1 253 ? -18.328 -17.266 -25.938 1 91.31 253 ASP B N 1
ATOM 4992 C CA . ASP B 1 253 ? -17.344 -17.578 -26.984 1 91.31 253 ASP B CA 1
ATOM 4993 C C . ASP B 1 253 ? -16.156 -16.609 -26.922 1 91.31 253 ASP B C 1
ATOM 4995 O O . ASP B 1 253 ? -15.047 -16.953 -27.328 1 91.31 253 ASP B O 1
ATOM 4999 N N . SER B 1 254 ? -16.406 -15.469 -26.391 1 89.19 254 SER B N 1
ATOM 5000 C CA . SER B 1 254 ? -15.375 -14.438 -26.391 1 89.19 254 SER B CA 1
ATOM 5001 C C . SER B 1 254 ? -14.656 -14.383 -25.047 1 89.19 254 SER B C 1
ATOM 5003 O O . SER B 1 254 ? -13.797 -13.523 -24.828 1 89.19 254 SER B O 1
ATOM 5005 N N . PHE B 1 255 ? -14.969 -15.281 -24.156 1 92.62 255 PHE B N 1
ATOM 5006 C CA . PHE B 1 255 ? -14.383 -15.266 -22.828 1 92.62 255 PHE B CA 1
ATOM 5007 C C . PHE B 1 255 ? -13.312 -16.344 -22.688 1 92.62 255 PHE B C 1
ATOM 5009 O O . PHE B 1 255 ? -13.594 -17.531 -22.875 1 92.62 255 PHE B O 1
ATOM 5016 N N . ASN B 1 256 ? -12.102 -15.961 -22.375 1 93 256 ASN B N 1
ATOM 5017 C CA . ASN B 1 256 ? -11 -16.875 -22.109 1 93 256 ASN B CA 1
ATOM 5018 C C . ASN B 1 256 ? -10.281 -16.531 -20.812 1 93 256 ASN B C 1
ATOM 5020 O O . ASN B 1 256 ? -10 -15.367 -20.547 1 93 256 ASN B O 1
ATOM 5024 N N . ILE B 1 257 ? -10.039 -17.516 -19.984 1 93.12 257 ILE B N 1
ATOM 5025 C CA . ILE B 1 257 ? -9.242 -17.297 -18.781 1 93.12 257 ILE B CA 1
ATOM 5026 C C . ILE B 1 257 ? -7.766 -17.234 -19.156 1 93.12 257 ILE B C 1
ATOM 5028 O O . ILE B 1 257 ? -7.223 -18.188 -19.719 1 93.12 257 ILE B O 1
ATOM 5032 N N . PRO B 1 258 ? -7.145 -16.172 -18.844 1 91.94 258 PRO B N 1
ATOM 5033 C CA . PRO B 1 258 ? -5.742 -16.016 -19.25 1 91.94 258 PRO B CA 1
ATOM 5034 C C . PRO B 1 258 ? -4.773 -16.719 -18.297 1 91.94 258 PRO B C 1
ATOM 5036 O O . PRO B 1 258 ? -3.852 -16.094 -17.781 1 91.94 258 PRO B O 1
ATOM 5039 N N . ASN B 1 259 ? -5.004 -18 -18.141 1 93.88 259 ASN B N 1
ATOM 5040 C CA . ASN B 1 259 ? -4.148 -18.906 -17.375 1 93.88 259 ASN B CA 1
ATOM 5041 C C . ASN B 1 259 ? -3.445 -19.922 -18.281 1 93.88 259 ASN B C 1
ATOM 5043 O O . ASN B 1 259 ? -3.996 -20.328 -19.297 1 93.88 259 ASN B O 1
ATOM 5047 N N . TYR B 1 260 ? -2.283 -20.203 -17.938 1 94.88 260 TYR B N 1
ATOM 5048 C CA . TYR B 1 260 ? -1.603 -21.297 -18.625 1 94.88 260 TYR B CA 1
ATOM 5049 C C . TYR B 1 260 ? -0.819 -22.156 -17.656 1 94.88 260 TYR B C 1
ATOM 5051 O O . TYR B 1 260 ? -0.051 -21.641 -16.828 1 94.88 260 TYR B O 1
ATOM 5059 N N . GLU B 1 261 ? -1.016 -23.406 -17.703 1 94.88 261 GLU B N 1
ATOM 5060 C CA . GLU B 1 261 ? -0.28 -24.359 -16.891 1 94.88 261 GLU B CA 1
ATOM 5061 C C . GLU B 1 261 ? 0.852 -25.016 -17.688 1 94.88 261 GLU B C 1
ATOM 5063 O O . GLU B 1 261 ? 0.631 -25.969 -18.422 1 94.88 261 GLU B O 1
ATOM 5068 N N . PRO B 1 262 ? 1.988 -24.594 -17.453 1 95.25 262 PRO B N 1
ATOM 5069 C CA . PRO B 1 262 ? 3.109 -25.203 -18.188 1 95.25 262 PRO B CA 1
ATOM 5070 C C . PRO B 1 262 ? 3.529 -26.547 -17.609 1 95.25 262 PRO B C 1
ATOM 5072 O O . PRO B 1 262 ? 3.283 -26.828 -16.438 1 95.25 262 PRO B O 1
ATOM 5075 N N . ALA B 1 263 ? 4.078 -27.375 -18.438 1 94.31 263 ALA B N 1
ATOM 5076 C CA . ALA B 1 263 ? 4.797 -28.562 -17.969 1 94.31 263 ALA B CA 1
ATOM 5077 C C . ALA B 1 263 ? 6.199 -28.203 -17.5 1 94.31 263 ALA B C 1
ATOM 5079 O O . ALA B 1 263 ? 6.723 -27.141 -17.844 1 94.31 263 ALA B O 1
ATOM 5080 N N . ILE B 1 264 ? 6.793 -29.094 -16.719 1 95.44 264 ILE B N 1
ATOM 5081 C CA . ILE B 1 264 ? 8.117 -28.844 -16.156 1 95.44 264 ILE B CA 1
ATOM 5082 C C . ILE B 1 264 ? 9.109 -28.531 -17.281 1 95.44 264 ILE B C 1
ATOM 5084 O O . ILE B 1 264 ? 9.93 -27.625 -17.156 1 95.44 264 ILE B O 1
ATOM 5088 N N . HIS B 1 265 ? 9.031 -29.297 -18.391 1 95.62 265 HIS B N 1
ATOM 5089 C CA . HIS B 1 265 ? 10.008 -29.125 -19.469 1 95.62 265 HIS B CA 1
ATOM 5090 C C . HIS B 1 265 ? 9.867 -27.75 -20.109 1 95.62 265 HIS B C 1
ATOM 5092 O O . HIS B 1 265 ? 10.867 -27.156 -20.547 1 95.62 265 HIS B O 1
ATOM 5098 N N . GLU B 1 266 ? 8.648 -27.203 -20.219 1 96.31 266 GLU B N 1
ATOM 5099 C CA . GLU B 1 266 ? 8.438 -25.875 -20.75 1 96.31 266 GLU B CA 1
ATOM 5100 C C . GLU B 1 266 ? 9.102 -24.812 -19.875 1 96.31 266 GLU B C 1
ATOM 5102 O O . GLU B 1 266 ? 9.727 -23.875 -20.375 1 96.31 266 GLU B O 1
ATOM 5107 N N . VAL B 1 267 ? 8.969 -24.984 -18.562 1 97.69 267 VAL B N 1
ATOM 5108 C CA . VAL B 1 267 ? 9.555 -24.062 -17.609 1 97.69 267 VAL B CA 1
ATOM 5109 C C . VAL B 1 267 ? 11.078 -24.125 -17.688 1 97.69 267 VAL B C 1
ATOM 5111 O O . VAL B 1 267 ? 11.742 -23.094 -17.781 1 97.69 267 VAL B O 1
ATOM 5114 N N . LYS B 1 268 ? 11.602 -25.328 -17.688 1 97.88 268 LYS B N 1
ATOM 5115 C CA . LYS B 1 268 ? 13.047 -25.516 -17.781 1 97.88 268 LYS B CA 1
ATOM 5116 C C . LYS B 1 268 ? 13.609 -24.891 -19.062 1 97.88 268 LYS B C 1
ATOM 5118 O O . LYS B 1 268 ? 14.672 -24.266 -19.031 1 97.88 268 LYS B O 1
ATOM 5123 N N . THR B 1 269 ? 12.867 -25.094 -20.109 1 97.62 269 THR B N 1
ATOM 5124 C CA . THR B 1 269 ? 13.312 -24.562 -21.391 1 97.62 269 THR B CA 1
ATOM 5125 C C . THR B 1 269 ? 13.469 -23.047 -21.328 1 97.62 269 THR B C 1
ATOM 5127 O O . THR B 1 269 ? 14.477 -22.5 -21.781 1 97.62 269 THR B O 1
ATOM 5130 N N . VAL B 1 270 ? 12.492 -22.375 -20.781 1 98.19 270 VAL B N 1
ATOM 5131 C CA . VAL B 1 270 ? 12.547 -20.922 -20.703 1 98.19 270 VAL B CA 1
ATOM 5132 C C . VAL B 1 270 ? 13.703 -20.484 -19.812 1 98.19 270 VAL B C 1
ATOM 5134 O O . VAL B 1 270 ? 14.477 -19.594 -20.172 1 98.19 270 VAL B O 1
ATOM 5137 N N . VAL B 1 271 ? 13.883 -21.094 -18.641 1 98.56 271 VAL B N 1
ATOM 5138 C CA . VAL B 1 271 ? 14.914 -20.719 -17.672 1 98.56 271 VAL B CA 1
ATOM 5139 C C . VAL B 1 271 ? 16.297 -20.953 -18.266 1 98.56 271 VAL B C 1
ATOM 5141 O O . VAL B 1 271 ? 17.156 -20.062 -18.234 1 98.56 271 VAL B O 1
ATOM 5144 N N . ILE B 1 272 ? 16.516 -22.125 -18.875 1 97.94 272 ILE B N 1
ATOM 5145 C CA . ILE B 1 272 ? 17.812 -22.5 -19.406 1 97.94 272 ILE B CA 1
ATOM 5146 C C . ILE B 1 272 ? 18.156 -21.625 -20.609 1 97.94 272 ILE B C 1
ATOM 5148 O O . ILE B 1 272 ? 19.281 -21.141 -20.734 1 97.94 272 ILE B O 1
ATOM 5152 N N . SER B 1 273 ? 17.156 -21.391 -21.438 1 97.56 273 SER B N 1
ATOM 5153 C CA . SER B 1 273 ? 17.406 -20.594 -22.641 1 97.56 273 SER B CA 1
ATOM 5154 C C . SER B 1 273 ? 17.75 -19.141 -22.281 1 97.56 273 SER B C 1
ATOM 5156 O O . SER B 1 273 ? 18.453 -18.469 -23.031 1 97.56 273 SER B O 1
ATOM 5158 N N . SER B 1 274 ? 17.203 -18.641 -21.219 1 96.94 274 SER B N 1
ATOM 5159 C CA . SER B 1 274 ? 17.453 -17.25 -20.812 1 96.94 274 SER B CA 1
ATOM 5160 C C . SER B 1 274 ? 18.906 -17.062 -20.391 1 96.94 274 SER B C 1
ATOM 5162 O O . SER B 1 274 ? 19.438 -15.953 -20.484 1 96.94 274 SER B O 1
ATOM 5164 N N . LYS B 1 275 ? 19.578 -18.016 -19.781 1 97.75 275 LYS B N 1
ATOM 5165 C CA . LYS B 1 275 ? 20.938 -18.016 -19.281 1 97.75 275 LYS B CA 1
ATOM 5166 C C . LYS B 1 275 ? 21.094 -17.031 -18.125 1 97.75 275 LYS B C 1
ATOM 5168 O O . LYS B 1 275 ? 22.203 -16.531 -17.875 1 97.75 275 LYS B O 1
ATOM 5173 N N . LEU B 1 276 ? 20.016 -16.797 -17.484 1 98.31 276 LEU B N 1
ATOM 5174 C CA . LEU B 1 276 ? 20.016 -15.781 -16.438 1 98.31 276 LEU B CA 1
ATOM 5175 C C . LEU B 1 276 ? 20.094 -16.422 -15.055 1 98.31 276 LEU B C 1
ATOM 5177 O O . LEU B 1 276 ? 20.625 -15.82 -14.125 1 98.31 276 LEU B O 1
ATOM 5181 N N . PHE B 1 277 ? 19.531 -17.594 -14.938 1 98.44 277 PHE B N 1
ATOM 5182 C CA . PHE B 1 277 ? 19.422 -18.234 -13.625 1 98.44 277 PHE B CA 1
ATOM 5183 C C . PHE B 1 277 ? 19.891 -19.672 -13.672 1 98.44 277 PHE B C 1
ATOM 5185 O O . PHE B 1 277 ? 19.875 -20.297 -14.734 1 98.44 277 PHE B O 1
ATOM 5192 N N . THR B 1 278 ? 20.297 -20.172 -12.523 1 97.75 278 THR B N 1
ATOM 5193 C CA . THR B 1 278 ? 20.531 -21.594 -12.281 1 97.75 278 THR B CA 1
ATOM 5194 C C . THR B 1 278 ? 19.375 -22.219 -11.523 1 97.75 278 THR B C 1
ATOM 5196 O O . THR B 1 278 ? 18.875 -21.641 -10.555 1 97.75 278 THR B O 1
ATOM 5199 N N . ILE B 1 279 ? 18.953 -23.359 -12.008 1 98.25 279 ILE B N 1
ATOM 5200 C CA . ILE B 1 279 ? 17.891 -24.094 -11.312 1 98.25 279 ILE B CA 1
ATOM 5201 C C . ILE B 1 279 ? 18.484 -24.875 -10.148 1 98.25 279 ILE B C 1
ATOM 5203 O O . ILE B 1 279 ? 19.25 -25.828 -10.352 1 98.25 279 ILE B O 1
ATOM 5207 N N . ASN B 1 280 ? 18.109 -24.469 -8.961 1 97.25 280 ASN B N 1
ATOM 5208 C CA . ASN B 1 280 ? 18.547 -25.188 -7.777 1 97.25 280 ASN B CA 1
ATOM 5209 C C . ASN B 1 280 ? 17.688 -26.438 -7.543 1 97.25 280 ASN B C 1
ATOM 5211 O O . ASN B 1 280 ? 18.203 -27.484 -7.152 1 97.25 280 ASN B O 1
ATOM 5215 N N . LYS B 1 281 ? 16.438 -26.281 -7.707 1 97.25 281 LYS B N 1
ATOM 5216 C CA . LYS B 1 281 ? 15.453 -27.344 -7.492 1 97.25 281 LYS B CA 1
ATOM 5217 C C . LYS B 1 281 ? 14.18 -27.094 -8.289 1 97.25 281 LYS B C 1
ATOM 5219 O O . LYS B 1 281 ? 13.742 -25.953 -8.414 1 97.25 281 LYS B O 1
ATOM 5224 N N . ILE B 1 282 ? 13.672 -28.141 -8.883 1 96.75 282 ILE B N 1
ATOM 5225 C CA . ILE B 1 282 ? 12.391 -28.047 -9.57 1 96.75 282 ILE B CA 1
ATOM 5226 C C . ILE B 1 282 ? 11.625 -29.359 -9.406 1 96.75 282 ILE B C 1
ATOM 5228 O O . ILE B 1 282 ? 12.195 -30.453 -9.562 1 96.75 282 ILE B O 1
ATOM 5232 N N . TYR B 1 283 ? 10.414 -29.297 -8.969 1 94.94 283 TYR B N 1
ATOM 5233 C CA . TYR B 1 283 ? 9.57 -30.484 -8.859 1 94.94 283 TYR B CA 1
ATOM 5234 C C . TYR B 1 283 ? 8.094 -30.109 -8.906 1 94.94 283 TYR B C 1
ATOM 5236 O O . TYR B 1 283 ? 7.75 -28.922 -8.914 1 94.94 283 TYR B O 1
ATOM 5244 N N . VAL B 1 284 ? 7.25 -31.062 -9.023 1 92.75 284 VAL B N 1
ATOM 5245 C CA . VAL B 1 284 ? 5.805 -30.859 -9.031 1 92.75 284 VAL B CA 1
ATOM 5246 C C . VAL B 1 284 ? 5.195 -31.422 -7.754 1 92.75 284 VAL B C 1
ATOM 5248 O O . VAL B 1 284 ? 5.531 -32.531 -7.348 1 92.75 284 VAL B O 1
ATOM 5251 N N . PHE B 1 285 ? 4.523 -30.5 -7.164 1 89.25 285 PHE B N 1
ATOM 5252 C CA . PHE B 1 285 ? 3.715 -30.828 -5.996 1 89.25 285 PHE B CA 1
ATOM 5253 C C . PHE B 1 285 ? 2.242 -30.938 -6.375 1 89.25 285 PHE B C 1
ATOM 5255 O O . PHE B 1 285 ? 1.739 -30.156 -7.176 1 89.25 285 PHE B O 1
ATOM 5262 N N . GLU B 1 286 ? 1.533 -32.094 -5.855 1 90.81 286 GLU B N 1
ATOM 5263 C CA . GLU B 1 286 ? 0.115 -32.219 -6.172 1 90.81 286 GLU B CA 1
ATOM 5264 C C . GLU B 1 286 ? -0.744 -32.125 -4.914 1 90.81 286 GLU B C 1
ATOM 5266 O O . GLU B 1 286 ? -0.344 -32.594 -3.844 1 90.81 286 GLU B O 1
ATOM 5271 N N . SER B 1 287 ? -1.836 -31.516 -5.074 1 90.62 287 SER B N 1
ATOM 5272 C CA . SER B 1 287 ? -2.848 -31.453 -4.023 1 90.62 287 SER B CA 1
ATOM 5273 C C . SER B 1 287 ? -4.246 -31.656 -4.59 1 90.62 287 SER B C 1
ATOM 5275 O O . SER B 1 287 ? -4.504 -31.344 -5.754 1 90.62 287 SER B O 1
ATOM 5277 N N . ASN B 1 288 ? -5.129 -32.188 -3.742 1 92.69 288 ASN B N 1
ATOM 5278 C CA . ASN B 1 288 ? -6.504 -32.438 -4.18 1 92.69 288 ASN B CA 1
ATOM 5279 C C . ASN B 1 288 ? -7.238 -31.125 -4.449 1 92.69 288 ASN B C 1
ATOM 5281 O O . ASN B 1 288 ? -6.941 -30.109 -3.832 1 92.69 288 ASN B O 1
ATOM 5285 N N . TRP B 1 289 ? -8.211 -31.203 -5.34 1 94.56 289 TRP B N 1
ATOM 5286 C CA . TRP B 1 289 ? -9.039 -30.031 -5.617 1 94.56 289 TRP B CA 1
ATOM 5287 C C . TRP B 1 289 ? -9.68 -29.5 -4.34 1 94.56 289 TRP B C 1
ATOM 5289 O O . TRP B 1 289 ? -9.719 -28.297 -4.113 1 94.56 289 TRP B O 1
ATOM 5299 N N . ASP B 1 290 ? -10.234 -30.438 -3.6 1 94.5 290 ASP B N 1
ATOM 5300 C CA . ASP B 1 290 ? -10.789 -30.062 -2.303 1 94.5 290 ASP B CA 1
ATOM 5301 C C . ASP B 1 290 ? -9.68 -29.719 -1.309 1 94.5 290 ASP B C 1
ATOM 5303 O O . ASP B 1 290 ? -8.914 -30.594 -0.908 1 94.5 290 ASP B O 1
ATOM 5307 N N . PRO B 1 291 ? -9.641 -28.469 -0.912 1 92.75 291 PRO B N 1
ATOM 5308 C CA . PRO B 1 291 ? -8.539 -28.062 -0.033 1 92.75 291 PRO B CA 1
ATOM 5309 C C . PRO B 1 291 ? -8.578 -28.766 1.321 1 92.75 291 PRO B C 1
ATOM 5311 O O . PRO B 1 291 ? -7.582 -28.75 2.053 1 92.75 291 PRO B O 1
ATOM 5314 N N . TYR B 1 292 ? -9.648 -29.406 1.633 1 92.38 292 TYR B N 1
ATOM 5315 C CA . TYR B 1 292 ? -9.766 -30.062 2.932 1 92.38 292 TYR B CA 1
ATOM 5316 C C . TYR B 1 292 ? -9.555 -31.562 2.807 1 92.38 292 TYR B C 1
ATOM 5318 O O . TYR B 1 292 ? -9.633 -32.312 3.799 1 92.38 292 TYR B O 1
ATOM 5326 N N . ASP B 1 293 ? -9.344 -32.031 1.624 1 91.12 293 ASP B N 1
ATOM 5327 C CA . ASP B 1 293 ? -9.023 -33.438 1.374 1 91.12 293 ASP B CA 1
ATOM 5328 C C . ASP B 1 293 ? -7.508 -33.656 1.322 1 91.12 293 ASP B C 1
ATOM 5330 O O . ASP B 1 293 ? -6.875 -33.406 0.299 1 91.12 293 ASP B O 1
ATOM 5334 N N . ASP B 1 294 ? -6.949 -34.25 2.314 1 86.31 294 ASP B N 1
ATOM 5335 C CA . ASP B 1 294 ? -5.508 -34.5 2.371 1 86.31 294 ASP B CA 1
ATOM 5336 C C . ASP B 1 294 ? -5.168 -35.938 2.029 1 86.31 294 ASP B C 1
ATOM 5338 O O . ASP B 1 294 ? -4.051 -36.406 2.289 1 86.31 294 ASP B O 1
ATOM 5342 N N . SER B 1 295 ? -6.152 -36.594 1.549 1 83.69 295 SER B N 1
ATOM 5343 C CA . SER B 1 295 ? -5.906 -38 1.224 1 83.69 295 SER B CA 1
ATOM 5344 C C . SER B 1 295 ? -4.961 -38.125 0.035 1 83.69 295 SER B C 1
ATOM 5346 O O . SER B 1 295 ? -4.996 -37.312 -0.888 1 83.69 295 SER B O 1
ATOM 5348 N N . SER B 1 296 ? -3.881 -39.031 0.189 1 71.56 296 SER B N 1
ATOM 5349 C CA . SER B 1 296 ? -2.979 -39.344 -0.921 1 71.56 296 SER B CA 1
ATOM 5350 C C . SER B 1 296 ? -3.625 -40.281 -1.927 1 71.56 296 SER B C 1
ATOM 5352 O O . SER B 1 296 ? -4.664 -40.875 -1.645 1 71.56 296 SER B O 1
ATOM 5354 N N . ASP B 1 297 ? -3.146 -40.406 -3.299 1 61.44 297 ASP B N 1
ATOM 5355 C CA . ASP B 1 297 ? -3.691 -41.344 -4.301 1 61.44 297 ASP B CA 1
ATOM 5356 C C . ASP B 1 297 ? -3.812 -42.75 -3.744 1 61.44 297 ASP B C 1
ATOM 5358 O O . ASP B 1 297 ? -4.699 -43.5 -4.148 1 61.44 297 ASP B O 1
ATOM 5362 N N . GLN B 1 298 ? -2.756 -43.25 -3.158 1 53.22 298 GLN B N 1
ATOM 5363 C CA . GLN B 1 298 ? -2.697 -44.656 -2.803 1 53.22 298 GLN B CA 1
ATOM 5364 C C . GLN B 1 298 ? -3.67 -45 -1.673 1 53.22 298 GLN B C 1
ATOM 5366 O O . GLN B 1 298 ? -3.975 -46.156 -1.425 1 53.22 298 GLN B O 1
ATOM 5371 N N . GLY B 1 299 ? -3.686 -44.156 -0.637 1 48.12 299 GLY B N 1
ATOM 5372 C CA . GLY B 1 299 ? -4.207 -44.688 0.613 1 48.12 299 GLY B CA 1
ATOM 5373 C C . GLY B 1 299 ? -5.723 -44.688 0.684 1 48.12 299 GLY B C 1
ATOM 5374 O O . GLY B 1 299 ? -6.387 -44.25 -0.255 1 48.12 299 GLY B O 1
ATOM 5375 N N . GLN B 1 300 ? -6.27 -45.094 2.018 1 48.38 300 GLN B N 1
ATOM 5376 C CA . GLN B 1 300 ? -7.629 -45.375 2.469 1 48.38 300 GLN B CA 1
ATOM 5377 C C . GLN B 1 300 ? -8.57 -44.219 2.119 1 48.38 300 GLN B C 1
ATOM 5379 O O . GLN B 1 300 ? -8.227 -43.062 2.283 1 48.38 300 GLN B O 1
ATOM 5384 N N . ALA B 1 301 ? -9.508 -44.594 1.31 1 49.19 301 ALA B N 1
ATOM 5385 C CA . ALA B 1 301 ? -10.68 -43.812 0.894 1 49.19 301 ALA B CA 1
ATOM 5386 C C . ALA B 1 301 ? -11.156 -42.875 2.01 1 49.19 301 ALA B C 1
ATOM 5388 O O . ALA B 1 301 ? -11.766 -43.344 2.982 1 49.19 301 ALA B O 1
ATOM 5389 N N . THR B 1 302 ? -10.336 -41.906 2.512 1 54.38 302 THR B N 1
ATOM 5390 C CA . THR B 1 302 ? -11.055 -41.031 3.438 1 54.38 302 THR B CA 1
ATOM 5391 C C . THR B 1 302 ? -12.422 -40.656 2.875 1 54.38 302 THR B C 1
ATOM 5393 O O . THR B 1 302 ? -12.578 -40.469 1.665 1 54.38 302 THR B O 1
ATOM 5396 N N . ASN B 1 303 ? -13.461 -41.125 3.572 1 58.72 303 ASN B N 1
ATOM 5397 C CA . ASN B 1 303 ? -14.883 -40.875 3.361 1 58.72 303 ASN B CA 1
ATOM 5398 C C . ASN B 1 303 ? -15.141 -39.438 2.955 1 58.72 303 ASN B C 1
ATOM 5400 O O . ASN B 1 303 ? -15.508 -38.594 3.791 1 58.72 303 ASN B O 1
ATOM 5404 N N . VAL B 1 304 ? -14.492 -39.062 1.794 1 74.31 304 VAL B N 1
ATOM 5405 C CA . VAL B 1 304 ? -14.789 -37.688 1.35 1 74.31 304 VAL B CA 1
ATOM 5406 C C . VAL B 1 304 ? -16.172 -37.656 0.7 1 74.31 304 VAL B C 1
ATOM 5408 O O . VAL B 1 304 ? -16.484 -38.5 -0.149 1 74.31 304 VAL B O 1
ATOM 5411 N N . ASN B 1 305 ? -17.031 -36.938 1.305 1 89.69 305 ASN B N 1
ATOM 5412 C CA . ASN B 1 305 ? -18.344 -36.656 0.729 1 89.69 305 ASN B CA 1
ATOM 5413 C C . ASN B 1 305 ? -18.219 -35.812 -0.538 1 89.69 305 ASN B C 1
ATOM 5415 O O . ASN B 1 305 ? -17.906 -34.625 -0.47 1 89.69 305 ASN B O 1
ATOM 5419 N N . PRO B 1 306 ? -18.453 -36.438 -1.634 1 92.44 306 PRO B N 1
ATOM 5420 C CA . PRO B 1 306 ? -18.266 -35.719 -2.895 1 92.44 306 PRO B CA 1
ATOM 5421 C C . PRO B 1 306 ? -19.078 -34.438 -2.955 1 92.44 306 PRO B C 1
ATOM 5423 O O . PRO B 1 306 ? -18.641 -33.469 -3.588 1 92.44 306 PRO B O 1
ATOM 5426 N N . ILE B 1 307 ? -20.188 -34.438 -2.359 1 95.81 307 ILE B N 1
ATOM 5427 C CA . ILE B 1 307 ? -21.031 -33.219 -2.363 1 95.81 307 ILE B CA 1
ATOM 5428 C C . ILE B 1 307 ? -20.312 -32.094 -1.613 1 95.81 307 ILE B C 1
ATOM 5430 O O . ILE B 1 307 ? -20.219 -30.984 -2.113 1 95.81 307 ILE B O 1
ATOM 5434 N N . LYS B 1 308 ? -19.859 -32.438 -0.465 1 96 308 LYS B N 1
ATOM 5435 C CA . LYS B 1 308 ? -19.125 -31.453 0.319 1 96 308 LYS B CA 1
ATOM 5436 C C . LYS B 1 308 ? -17.875 -31 -0.413 1 96 308 LYS B C 1
ATOM 5438 O O . LYS B 1 308 ? -17.547 -29.812 -0.406 1 96 308 LYS B O 1
ATOM 5443 N N . SER B 1 309 ? -17.219 -31.906 -0.999 1 95.88 309 SER B N 1
ATOM 5444 C CA . SER B 1 309 ? -16.016 -31.594 -1.76 1 95.88 309 SER B CA 1
ATOM 5445 C C . SER B 1 309 ? -16.328 -30.672 -2.932 1 95.88 309 SER B C 1
ATOM 5447 O O . SER B 1 309 ? -15.578 -29.734 -3.209 1 95.88 309 SER B O 1
ATOM 5449 N N . GLY B 1 310 ? -17.406 -31 -3.613 1 97.25 310 GLY B N 1
ATOM 5450 C CA . GLY B 1 310 ? -17.828 -30.156 -4.715 1 97.25 310 GLY B CA 1
ATOM 5451 C C . GLY B 1 310 ? -18.078 -28.719 -4.289 1 97.25 310 GLY B C 1
ATOM 5452 O O . GLY B 1 310 ? -17.688 -27.781 -4.992 1 97.25 310 GLY B O 1
ATOM 5453 N N . LEU B 1 311 ? -18.672 -28.562 -3.137 1 97.38 311 LEU B N 1
ATOM 5454 C CA . LEU B 1 311 ? -18.969 -27.234 -2.598 1 97.38 311 LEU B CA 1
ATOM 5455 C C . LEU B 1 311 ? -17.672 -26.516 -2.211 1 97.38 311 LEU B C 1
ATOM 5457 O O . LEU B 1 311 ? -17.516 -25.328 -2.482 1 97.38 311 LEU B O 1
ATOM 5461 N N . ASN B 1 312 ? -16.781 -27.219 -1.6 1 96.38 312 ASN B N 1
ATOM 5462 C CA . ASN B 1 312 ? -15.508 -26.641 -1.195 1 96.38 312 ASN B CA 1
ATOM 5463 C C . ASN B 1 312 ? -14.711 -26.156 -2.4 1 96.38 312 ASN B C 1
ATOM 5465 O O . ASN B 1 312 ? -14.172 -25.047 -2.381 1 96.38 312 ASN B O 1
ATOM 5469 N N . VAL B 1 313 ? -14.664 -26.969 -3.389 1 97.31 313 VAL B N 1
ATOM 5470 C CA . VAL B 1 313 ? -13.93 -26.625 -4.605 1 97.31 313 VAL B CA 1
ATOM 5471 C C . VAL B 1 313 ? -14.555 -25.391 -5.254 1 97.31 313 VAL B C 1
ATOM 5473 O O . VAL B 1 313 ? -13.844 -24.469 -5.656 1 97.31 313 VAL B O 1
ATOM 5476 N N . ALA B 1 314 ? -15.836 -25.375 -5.32 1 98.12 314 ALA B N 1
ATOM 5477 C CA . ALA B 1 314 ? -16.531 -24.266 -5.945 1 98.12 314 ALA B CA 1
ATOM 5478 C C . ALA B 1 314 ? -16.266 -22.953 -5.199 1 98.12 314 ALA B C 1
ATOM 5480 O O . ALA B 1 314 ? -16.109 -21.906 -5.816 1 98.12 314 ALA B O 1
ATOM 5481 N N . LYS B 1 315 ? -16.234 -23.031 -3.926 1 97.06 315 LYS B N 1
ATOM 5482 C CA . LYS B 1 315 ? -15.961 -21.844 -3.123 1 97.06 315 LYS B CA 1
ATOM 5483 C C . LYS B 1 315 ? -14.562 -21.312 -3.385 1 97.06 315 LYS B C 1
ATOM 5485 O O . LYS B 1 315 ? -14.367 -20.094 -3.518 1 97.06 315 LYS B O 1
ATOM 5490 N N . CYS B 1 316 ? -13.633 -22.172 -3.467 1 96.5 316 CYS B N 1
ATOM 5491 C CA . CYS B 1 316 ? -12.25 -21.781 -3.711 1 96.5 316 CYS B CA 1
ATOM 5492 C C . CYS B 1 316 ? -12.094 -21.141 -5.082 1 96.5 316 CYS B C 1
ATOM 5494 O O . CYS B 1 316 ? -11.469 -20.078 -5.207 1 96.5 316 CYS B O 1
ATOM 5496 N N . ILE B 1 317 ? -12.695 -21.75 -6.012 1 97.38 317 ILE B N 1
ATOM 5497 C CA . ILE B 1 317 ? -12.539 -21.266 -7.379 1 97.38 317 ILE B CA 1
ATOM 5498 C C . ILE B 1 317 ? -13.305 -19.969 -7.559 1 97.38 317 ILE B C 1
ATOM 5500 O O . ILE B 1 317 ? -12.852 -19.062 -8.266 1 97.38 317 ILE B O 1
ATOM 5504 N N . ARG B 1 318 ? -14.453 -19.906 -6.949 1 97.94 318 ARG B N 1
ATOM 5505 C CA . ARG B 1 318 ? -15.234 -18.672 -7.023 1 97.94 318 ARG B CA 1
ATOM 5506 C C . ARG B 1 318 ? -14.453 -17.5 -6.438 1 97.94 318 ARG B C 1
ATOM 5508 O O . ARG B 1 318 ? -14.453 -16.406 -7.012 1 97.94 318 ARG B O 1
ATOM 5515 N N . ALA B 1 319 ? -13.805 -17.734 -5.328 1 96.44 319 ALA B N 1
ATOM 5516 C CA . ALA B 1 319 ? -13.008 -16.688 -4.68 1 96.44 319 ALA B CA 1
ATOM 5517 C C . ALA B 1 319 ? -11.969 -16.125 -5.633 1 96.44 319 ALA B C 1
ATOM 5519 O O . ALA B 1 319 ? -11.625 -14.938 -5.555 1 96.44 319 ALA B O 1
ATOM 5520 N N . VAL B 1 320 ? -11.516 -16.938 -6.543 1 95.56 320 VAL B N 1
ATOM 5521 C CA . VAL B 1 320 ? -10.461 -16.547 -7.469 1 95.56 320 VAL B CA 1
ATOM 5522 C C . VAL B 1 320 ? -11.07 -15.906 -8.719 1 95.56 320 VAL B C 1
ATOM 5524 O O . VAL B 1 320 ? -10.609 -14.859 -9.18 1 95.56 320 VAL B O 1
ATOM 5527 N N . LEU B 1 321 ? -12.172 -16.406 -9.234 1 96.75 321 LEU B N 1
ATOM 5528 C CA . LEU B 1 321 ? -12.594 -16.094 -10.602 1 96.75 321 LEU B CA 1
ATOM 5529 C C . LEU B 1 321 ? -13.766 -15.109 -10.602 1 96.75 321 LEU B C 1
ATOM 5531 O O . LEU B 1 321 ? -14.086 -14.531 -11.641 1 96.75 321 LEU B O 1
ATOM 5535 N N . GLU B 1 322 ? -14.414 -14.953 -9.5 1 97.12 322 GLU B N 1
ATOM 5536 C CA . GLU B 1 322 ? -15.656 -14.195 -9.477 1 97.12 322 GLU B CA 1
ATOM 5537 C C . GLU B 1 322 ? -15.469 -12.812 -10.102 1 97.12 322 GLU B C 1
ATOM 5539 O O . GLU B 1 322 ? -16.281 -12.391 -10.93 1 97.12 322 GLU B O 1
ATOM 5544 N N . PRO B 1 323 ? -14.422 -12.047 -9.758 1 94.38 323 PRO B N 1
ATOM 5545 C CA . PRO B 1 323 ? -14.312 -10.727 -10.367 1 94.38 323 PRO B CA 1
ATOM 5546 C C . PRO B 1 323 ? -14.164 -10.789 -11.891 1 94.38 323 PRO B C 1
ATOM 5548 O O . PRO B 1 323 ? -14.727 -9.953 -12.602 1 94.38 323 PRO B O 1
ATOM 5551 N N . LEU B 1 324 ? -13.43 -11.734 -12.375 1 93.88 324 LEU B N 1
ATOM 5552 C CA . LEU B 1 324 ? -13.234 -11.914 -13.812 1 93.88 324 LEU B CA 1
ATOM 5553 C C . LEU B 1 324 ? -14.547 -12.266 -14.5 1 93.88 324 LEU B C 1
ATOM 5555 O O . LEU B 1 324 ? -14.883 -11.68 -15.531 1 93.88 324 LEU B O 1
ATOM 5559 N N . ILE B 1 325 ? -15.258 -13.156 -13.906 1 96.56 325 ILE B N 1
ATOM 5560 C CA . ILE B 1 325 ? -16.516 -13.617 -14.477 1 96.56 325 ILE B CA 1
ATOM 5561 C C . ILE B 1 325 ? -17.562 -12.492 -14.391 1 96.56 325 ILE B C 1
ATOM 5563 O O . ILE B 1 325 ? -18.281 -12.242 -15.359 1 96.56 325 ILE B O 1
ATOM 5567 N N . ALA B 1 326 ? -17.609 -11.828 -13.273 1 96.81 326 ALA B N 1
ATOM 5568 C CA . ALA B 1 326 ? -18.562 -10.734 -13.094 1 96.81 326 ALA B CA 1
ATOM 5569 C C . ALA B 1 326 ? -18.312 -9.609 -14.094 1 96.81 326 ALA B C 1
ATOM 5571 O O . ALA B 1 326 ? -19.25 -9 -14.602 1 96.81 326 ALA B O 1
ATOM 5572 N N . SER B 1 327 ? -17.094 -9.305 -14.336 1 94.19 327 SER B N 1
ATOM 5573 C CA . SER B 1 327 ? -16.734 -8.234 -15.25 1 94.19 327 SER B CA 1
ATOM 5574 C C . SER B 1 327 ? -17.188 -8.539 -16.672 1 94.19 327 SER B C 1
ATOM 5576 O O . SER B 1 327 ? -17.625 -7.637 -17.391 1 94.19 327 SER B O 1
ATOM 5578 N N . HIS B 1 328 ? -17.141 -9.773 -17.078 1 94.31 328 HIS B N 1
ATOM 5579 C CA . HIS B 1 328 ? -17.438 -10.148 -18.469 1 94.31 328 HIS B CA 1
ATOM 5580 C C . HIS B 1 328 ? -18.906 -10.508 -18.625 1 94.31 328 HIS B C 1
ATOM 5582 O O . HIS B 1 328 ? -19.547 -10.125 -19.625 1 94.31 328 HIS B O 1
ATOM 5588 N N . PHE B 1 329 ? -19.516 -11.188 -17.625 1 96.44 329 PHE B N 1
ATOM 5589 C CA . PHE B 1 329 ? -20.844 -11.75 -17.766 1 96.44 329 PHE B CA 1
ATOM 5590 C C . PHE B 1 329 ? -21.859 -10.984 -16.922 1 96.44 329 PHE B C 1
ATOM 5592 O O . PHE B 1 329 ? -23.062 -11.125 -17.109 1 96.44 329 PHE B O 1
ATOM 5599 N N . GLY B 1 330 ? -21.375 -10.133 -16.062 1 95.56 330 GLY B N 1
ATOM 5600 C CA . GLY B 1 330 ? -22.266 -9.5 -15.086 1 95.56 330 GLY B CA 1
ATOM 5601 C C . GLY B 1 330 ? -22.359 -10.273 -13.781 1 95.56 330 GLY B C 1
ATOM 5602 O O . GLY B 1 330 ? -21.953 -11.438 -13.711 1 95.56 330 GLY B O 1
ATOM 5603 N N . GLU B 1 331 ? -22.922 -9.734 -12.812 1 96.19 331 GLU B N 1
ATOM 5604 C CA . GLU B 1 331 ? -22.953 -10.297 -11.469 1 96.19 331 GLU B CA 1
ATOM 5605 C C . GLU B 1 331 ? -24.156 -11.219 -11.289 1 96.19 331 GLU B C 1
ATOM 5607 O O . GLU B 1 331 ? -24.172 -12.062 -10.391 1 96.19 331 GLU B O 1
ATOM 5612 N N . SER B 1 332 ? -25.109 -11.117 -12.07 1 96.19 332 SER B N 1
ATOM 5613 C CA . SER B 1 332 ? -26.406 -11.75 -11.859 1 96.19 332 SER B CA 1
ATOM 5614 C C . SER B 1 332 ? -26.312 -13.266 -12.008 1 96.19 332 SER B C 1
ATOM 5616 O O . SER B 1 332 ? -27.109 -14.008 -11.438 1 96.19 332 SER B O 1
ATOM 5618 N N . ILE B 1 333 ? -25.328 -13.773 -12.711 1 97.56 333 ILE B N 1
ATOM 5619 C CA . ILE B 1 333 ? -25.297 -15.203 -13 1 97.56 333 ILE B CA 1
ATOM 5620 C C . ILE B 1 333 ? -24.391 -15.914 -12.008 1 97.56 333 ILE B C 1
ATOM 5622 O O . ILE B 1 333 ? -24.297 -17.141 -12.008 1 97.56 333 ILE B O 1
ATOM 5626 N N . LEU B 1 334 ? -23.703 -15.266 -11.141 1 98 334 LEU B N 1
ATOM 5627 C CA . LEU B 1 334 ? -22.609 -15.82 -10.328 1 98 334 LEU B CA 1
ATOM 5628 C C . LEU B 1 334 ? -23.125 -16.953 -9.438 1 98 334 LEU B C 1
ATOM 5630 O O . LEU B 1 334 ? -22.547 -18.047 -9.422 1 98 334 LEU B O 1
ATOM 5634 N N . ASP B 1 335 ? -24.203 -16.75 -8.734 1 97.88 335 ASP B N 1
ATOM 5635 C CA . ASP B 1 335 ? -24.688 -17.75 -7.793 1 97.88 335 ASP B CA 1
ATOM 5636 C C . ASP B 1 335 ? -25.109 -19.031 -8.523 1 97.88 335 ASP B C 1
ATOM 5638 O O . ASP B 1 335 ? -24.75 -20.125 -8.109 1 97.88 335 ASP B O 1
ATOM 5642 N N . VAL B 1 336 ? -25.859 -18.828 -9.57 1 98.25 336 VAL B N 1
ATOM 5643 C CA . VAL B 1 336 ? -26.344 -19.984 -10.312 1 98.25 336 VAL B CA 1
ATOM 5644 C C . VAL B 1 336 ? -25.172 -20.688 -10.984 1 98.25 336 VAL B C 1
ATOM 5646 O O . VAL B 1 336 ? -25.109 -21.922 -11.008 1 98.25 336 VAL B O 1
ATOM 5649 N N . LEU B 1 337 ? -24.266 -19.969 -11.508 1 98.62 337 LEU B N 1
ATOM 5650 C CA . LEU B 1 337 ? -23.094 -20.531 -12.18 1 98.62 337 LEU B CA 1
ATOM 5651 C C . LEU B 1 337 ? -22.281 -21.406 -11.227 1 98.62 337 LEU B C 1
ATOM 5653 O O . LEU B 1 337 ? -21.984 -22.562 -11.539 1 98.62 337 LEU B O 1
ATOM 5657 N N . PHE B 1 338 ? -22 -20.922 -10.062 1 98.56 338 PHE B N 1
ATOM 5658 C CA . PHE B 1 338 ? -21.094 -21.641 -9.172 1 98.56 338 PHE B CA 1
ATOM 5659 C C . PHE B 1 338 ? -21.828 -22.766 -8.445 1 98.56 338 PHE B C 1
ATOM 5661 O O . PHE B 1 338 ? -21.203 -23.734 -8.023 1 98.56 338 PHE B O 1
ATOM 5668 N N . SER B 1 339 ? -23.141 -22.594 -8.312 1 98.44 339 SER B N 1
ATOM 5669 C CA . SER B 1 339 ? -23.938 -23.734 -7.852 1 98.44 339 SER B CA 1
ATOM 5670 C C . SER B 1 339 ? -23.859 -24.891 -8.836 1 98.44 339 SER B C 1
ATOM 5672 O O . SER B 1 339 ? -23.656 -26.047 -8.438 1 98.44 339 SER B O 1
ATOM 5674 N N . ARG B 1 340 ? -24 -24.578 -10.094 1 98.56 340 ARG B N 1
ATOM 5675 C CA . ARG B 1 340 ? -23.922 -25.609 -11.125 1 98.56 340 ARG B CA 1
ATOM 5676 C C . ARG B 1 340 ? -22.516 -26.172 -11.227 1 98.56 340 ARG B C 1
ATOM 5678 O O . ARG B 1 340 ? -22.328 -27.391 -11.43 1 98.56 340 ARG B O 1
ATOM 5685 N N . PHE B 1 341 ? -21.578 -25.297 -11.172 1 98.62 341 PHE B N 1
ATOM 5686 C CA . PHE B 1 341 ? -20.188 -25.75 -11.164 1 98.62 341 PHE B CA 1
ATOM 5687 C C . PHE B 1 341 ? -19.938 -26.734 -10.023 1 98.62 341 PHE B C 1
ATOM 5689 O O . PHE B 1 341 ? -19.297 -27.766 -10.219 1 98.62 341 PHE B O 1
ATOM 5696 N N . ALA B 1 342 ? -20.422 -26.422 -8.828 1 98.56 342 ALA B N 1
ATOM 5697 C CA . ALA B 1 342 ? -20.266 -27.312 -7.684 1 98.56 342 ALA B CA 1
ATOM 5698 C C . ALA B 1 342 ? -20.844 -28.688 -7.984 1 98.56 342 ALA B C 1
ATOM 5700 O O . ALA B 1 342 ? -20.25 -29.703 -7.617 1 98.56 342 ALA B O 1
ATOM 5701 N N . ARG B 1 343 ? -21.969 -28.719 -8.609 1 98.31 343 ARG B N 1
ATOM 5702 C CA . ARG B 1 343 ? -22.594 -29.984 -8.969 1 98.31 343 ARG B CA 1
ATOM 5703 C C . ARG B 1 343 ? -21.75 -30.75 -9.977 1 98.31 343 ARG B C 1
ATOM 5705 O O . ARG B 1 343 ? -21.578 -31.969 -9.859 1 98.31 343 ARG B O 1
ATOM 5712 N N . ASN B 1 344 ? -21.312 -30 -10.984 1 98.19 344 ASN B N 1
ATOM 5713 C CA . ASN B 1 344 ? -20.438 -30.625 -11.969 1 98.19 344 ASN B CA 1
ATOM 5714 C C . ASN B 1 344 ? -19.203 -31.25 -11.32 1 98.19 344 ASN B C 1
ATOM 5716 O O . ASN B 1 344 ? -18.781 -32.344 -11.68 1 98.19 344 ASN B O 1
ATOM 5720 N N . VAL B 1 345 ? -18.609 -30.531 -10.383 1 97.56 345 VAL B N 1
ATOM 5721 C CA . VAL B 1 345 ? -17.422 -31 -9.68 1 97.56 345 VAL B CA 1
ATOM 5722 C C . VAL B 1 345 ? -17.781 -32.25 -8.859 1 97.56 345 VAL B C 1
ATOM 5724 O O . VAL B 1 345 ? -17.016 -33.219 -8.828 1 97.56 345 VAL B O 1
ATOM 5727 N N . THR B 1 346 ? -18.922 -32.156 -8.18 1 97.62 346 THR B N 1
ATOM 5728 C CA . THR B 1 346 ? -19.375 -33.312 -7.398 1 97.62 346 THR B CA 1
ATOM 5729 C C . THR B 1 346 ? -19.453 -34.562 -8.266 1 97.62 346 THR B C 1
ATOM 5731 O O . THR B 1 346 ? -18.953 -35.625 -7.879 1 97.62 346 THR B O 1
ATOM 5734 N N . GLN B 1 347 ? -20.047 -34.438 -9.406 1 97 347 GLN B N 1
ATOM 5735 C CA . GLN B 1 347 ? -20.188 -35.562 -10.32 1 97 347 GLN B CA 1
ATOM 5736 C C . GLN B 1 347 ? -18.828 -36.094 -10.773 1 97 347 GLN B C 1
ATOM 5738 O O . GLN B 1 347 ? -18.625 -37.281 -10.883 1 97 347 GLN B O 1
ATOM 5743 N N . HIS B 1 348 ? -18 -35.188 -11.055 1 95.25 348 HIS B N 1
ATOM 5744 C CA . HIS B 1 348 ? -16.656 -35.594 -11.461 1 95.25 348 HIS B CA 1
ATOM 5745 C C . HIS B 1 348 ? -15.945 -36.344 -10.352 1 95.25 348 HIS B C 1
ATOM 5747 O O . HIS B 1 348 ? -15.32 -37.375 -10.609 1 95.25 348 HIS B O 1
ATOM 5753 N N . LEU B 1 349 ? -16.016 -35.844 -9.109 1 93.5 349 LEU B N 1
ATOM 5754 C CA . LEU B 1 349 ? -15.266 -36.375 -7.98 1 93.5 349 LEU B CA 1
ATOM 5755 C C . LEU B 1 349 ? -15.844 -37.719 -7.535 1 93.5 349 LEU B C 1
ATOM 5757 O O . LEU B 1 349 ? -15.195 -38.469 -6.805 1 93.5 349 LEU B O 1
ATOM 5761 N N . GLU B 1 350 ? -17.062 -38 -7.941 1 93.5 350 GLU B N 1
ATOM 5762 C CA . GLU B 1 350 ? -17.641 -39.312 -7.684 1 93.5 350 GLU B CA 1
ATOM 5763 C C . GLU B 1 350 ? -16.922 -40.375 -8.484 1 93.5 350 GLU B C 1
ATOM 5765 O O . GLU B 1 350 ? -16.891 -41.562 -8.062 1 93.5 350 GLU B O 1
ATOM 5770 N N . LYS B 1 351 ? -16.344 -39.969 -9.539 1 90.62 351 LYS B N 1
ATOM 5771 C CA . LYS B 1 351 ? -15.75 -40.969 -10.453 1 90.62 351 LYS B CA 1
ATOM 5772 C C . LYS B 1 351 ? -14.227 -40.938 -10.359 1 90.62 351 LYS B C 1
ATOM 5774 O O . LYS B 1 351 ? -13.578 -41.969 -10.469 1 90.62 351 LYS B O 1
ATOM 5779 N N . ARG B 1 352 ? -13.727 -39.781 -10.25 1 88.06 352 ARG B N 1
ATOM 5780 C CA . ARG B 1 352 ? -12.273 -39.656 -10.242 1 88.06 352 ARG B CA 1
ATOM 5781 C C . ARG B 1 352 ? -11.836 -38.469 -9.383 1 88.06 352 ARG B C 1
ATOM 5783 O O . ARG B 1 352 ? -12.562 -37.469 -9.258 1 88.06 352 ARG B O 1
ATOM 5790 N N . LYS B 1 353 ? -10.609 -38.594 -8.914 1 86.12 353 LYS B N 1
ATOM 5791 C CA . LYS B 1 353 ? -10.039 -37.5 -8.133 1 86.12 353 LYS B CA 1
ATOM 5792 C C . LYS B 1 353 ? -9.594 -36.344 -9.039 1 86.12 353 LYS B C 1
ATOM 5794 O O . LYS B 1 353 ? -9.219 -36.562 -10.188 1 86.12 353 LYS B O 1
ATOM 5799 N N . GLY B 1 354 ? -9.781 -35.156 -8.547 1 90 354 GLY B N 1
ATOM 5800 C CA . GLY B 1 354 ? -9.219 -33.969 -9.164 1 90 354 GLY B CA 1
ATOM 5801 C C . GLY B 1 354 ? -8.039 -33.406 -8.398 1 90 354 GLY B C 1
ATOM 5802 O O . GLY B 1 354 ? -8.086 -33.312 -7.168 1 90 354 GLY B O 1
ATOM 5803 N N . LYS B 1 355 ? -6.992 -33.125 -9.133 1 91.94 355 LYS B N 1
ATOM 5804 C CA . LYS B 1 355 ? -5.793 -32.625 -8.461 1 91.94 355 LYS B CA 1
ATOM 5805 C C . LYS B 1 355 ? -5.277 -31.344 -9.125 1 91.94 355 LYS B C 1
ATOM 5807 O O . LYS B 1 355 ? -5.48 -31.141 -10.32 1 91.94 355 LYS B O 1
ATOM 5812 N N . HIS B 1 356 ? -4.691 -30.516 -8.281 1 93.19 356 HIS B N 1
ATOM 5813 C CA . HIS B 1 356 ? -3.852 -29.438 -8.773 1 93.19 356 HIS B CA 1
ATOM 5814 C C . HIS B 1 356 ? -2.381 -29.844 -8.797 1 93.19 356 HIS B C 1
ATOM 5816 O O . HIS B 1 356 ? -1.887 -30.438 -7.844 1 93.19 356 HIS B O 1
ATOM 5822 N N . SER B 1 357 ? -1.785 -29.656 -9.922 1 93.88 357 SER B N 1
ATOM 5823 C CA . SER B 1 357 ? -0.333 -29.781 -10 1 93.88 357 SER B CA 1
ATOM 5824 C C . SER B 1 357 ? 0.341 -28.422 -9.906 1 93.88 357 SER B C 1
ATOM 5826 O O . SER B 1 357 ? -0.02 -27.484 -10.633 1 93.88 357 SER B O 1
ATOM 5828 N N . VAL B 1 358 ? 1.284 -28.344 -8.969 1 95.12 358 VAL B N 1
ATOM 5829 C CA . VAL B 1 358 ? 1.993 -27.094 -8.727 1 95.12 358 VAL B CA 1
ATOM 5830 C C . VAL B 1 358 ? 3.494 -27.297 -8.914 1 95.12 358 VAL B C 1
ATOM 5832 O O . VAL B 1 358 ? 4.09 -28.172 -8.281 1 95.12 358 VAL B O 1
ATOM 5835 N N . ILE B 1 359 ? 4.031 -26.562 -9.797 1 95.81 359 ILE B N 1
ATOM 5836 C CA . ILE B 1 359 ? 5.484 -26.594 -9.93 1 95.81 359 ILE B CA 1
ATOM 5837 C C . ILE B 1 359 ? 6.121 -25.734 -8.844 1 95.81 359 ILE B C 1
ATOM 5839 O O . ILE B 1 359 ? 5.613 -24.656 -8.516 1 95.81 359 ILE B O 1
ATOM 5843 N N . VAL B 1 360 ? 7.094 -26.219 -8.211 1 96.56 360 VAL B N 1
ATOM 5844 C CA . VAL B 1 360 ? 7.934 -25.5 -7.262 1 96.56 360 VAL B CA 1
ATOM 5845 C C . VAL B 1 360 ? 9.352 -25.359 -7.824 1 96.56 360 VAL B C 1
ATOM 5847 O O . VAL B 1 360 ? 9.961 -26.344 -8.234 1 96.56 360 VAL B O 1
ATOM 5850 N N . LEU B 1 361 ? 9.773 -24.156 -7.875 1 97.75 361 LEU B N 1
ATOM 5851 C CA . LEU B 1 361 ? 11.008 -23.828 -8.57 1 97.75 361 LEU B CA 1
ATOM 5852 C C . LEU B 1 361 ? 11.875 -22.891 -7.719 1 97.75 361 LEU B C 1
ATOM 5854 O O . LEU B 1 361 ? 11.383 -21.906 -7.184 1 97.75 361 LEU B O 1
ATOM 5858 N N . SER B 1 362 ? 13.117 -23.25 -7.438 1 98.19 362 SER B N 1
ATOM 5859 C CA . SER B 1 362 ? 14.117 -22.391 -6.793 1 98.19 362 SER B CA 1
ATOM 5860 C C . SER B 1 362 ? 15.234 -22.016 -7.766 1 98.19 362 SER B C 1
ATOM 5862 O O . SER B 1 362 ? 15.812 -22.891 -8.422 1 98.19 362 SER B O 1
ATOM 5864 N N . LEU B 1 363 ? 15.5 -20.719 -7.887 1 98.44 363 LEU B N 1
ATOM 5865 C CA . LEU B 1 363 ? 16.469 -20.203 -8.844 1 98.44 363 LEU B CA 1
ATOM 5866 C C . LEU B 1 363 ? 17.531 -19.344 -8.148 1 98.44 363 LEU B C 1
ATOM 5868 O O . LEU B 1 363 ? 17.219 -18.641 -7.184 1 98.44 363 LEU B O 1
ATOM 5872 N N . SER B 1 364 ? 18.703 -19.406 -8.648 1 97.69 364 SER B N 1
ATOM 5873 C CA . SER B 1 364 ? 19.781 -18.516 -8.25 1 97.69 364 SER B CA 1
ATOM 5874 C C . SER B 1 364 ? 20.234 -17.641 -9.414 1 97.69 364 SER B C 1
ATOM 5876 O O . SER B 1 364 ? 20.344 -18.109 -10.547 1 97.69 364 SER B O 1
ATOM 5878 N N . LYS B 1 365 ? 20.438 -16.422 -9.094 1 97.38 365 LYS B N 1
ATOM 5879 C CA . LYS B 1 365 ? 20.938 -15.508 -10.125 1 97.38 365 LYS B CA 1
ATOM 5880 C C . LYS B 1 365 ? 22.312 -15.938 -10.617 1 97.38 365 LYS B C 1
ATOM 5882 O O . LYS B 1 365 ? 23.203 -16.188 -9.812 1 97.38 365 LYS B O 1
ATOM 5887 N N . ARG B 1 366 ? 22.469 -16.016 -11.938 1 94.88 366 ARG B N 1
ATOM 5888 C CA . ARG B 1 366 ? 23.781 -16.344 -12.5 1 94.88 366 ARG B CA 1
ATOM 5889 C C . ARG B 1 366 ? 24.688 -15.125 -12.508 1 94.88 366 ARG B C 1
ATOM 5891 O O . ARG B 1 366 ? 24.234 -14 -12.727 1 94.88 366 ARG B O 1
ATOM 5898 N N . LYS B 1 367 ? 25.938 -15.406 -12.172 1 85.56 367 LYS B N 1
ATOM 5899 C CA . LYS B 1 367 ? 26.938 -14.336 -12.211 1 85.56 367 LYS B CA 1
ATOM 5900 C C . LYS B 1 367 ? 27.281 -13.969 -13.648 1 85.56 367 LYS B C 1
ATOM 5902 O O . LYS B 1 367 ? 27.375 -14.844 -14.516 1 85.56 367 LYS B O 1
ATOM 5907 N N . ASN B 1 368 ? 27.078 -12.688 -14.07 1 65.25 368 ASN B N 1
ATOM 5908 C CA . ASN B 1 368 ? 27.625 -12.312 -15.367 1 65.25 368 ASN B CA 1
ATOM 5909 C C . ASN B 1 368 ? 29.156 -12.406 -15.375 1 65.25 368 ASN B C 1
ATOM 5911 O O . ASN B 1 368 ? 29.797 -12.195 -14.344 1 65.25 368 ASN B O 1
#